Protein 3HWP (pdb70)

Nearest PDB structures (foldseek):
  3hwp-assembly1_B  TM=1.002E+00  e=1.364E-49  Pseudomonas protegens Pf-5
  5xey-assembly1_A  TM=9.014E-01  e=5.859E-22  Mycobacteroides abscessus ATCC 19977
  5xey-assembly1_D  TM=8.999E-01  e=9.644E-22  Mycobacteroides abscessus ATCC 19977
  5xey-assembly1_B  TM=8.800E-01  e=1.344E-21  Mycobacteroides abscessus ATCC 19977
  5xey-assembly1_C  TM=8.649E-01  e=2.737E-19  Mycobacteroides abscessus ATCC 19977

B-factor: mean 27.54, std 7.71, range [14.57, 75.63]

Sequence (552 aa):
RNTPFTYFSLPQKLFLRRNQAAVRNKPYAKYFRSERVPLSAVRKIQQGPALEDTLTPSIEDINRLLEPDFVSEESGYALLPGPAYVQSRKFFPGCTAQFKWWFIWHPAESERYTLWFPYAHVSNPCVHHQRLRDESLSFEERLYGNTFCASEYVGDRLHLHIDFQQPASLGLNTDLYRREAKIDGSVSALSLADHPEEVPVSLVHLFKEVPDGYLTSRYWVGAHPSARFPGAEKAASLLKENGFGEAELETLAYEFAVHDCEFNHLASFLPDLYREFGTRNTPFTYFSLPQKLFLRNQAAVRNKPYAKYFRSERVPLSAVRKIQQGPALEDTLTPSIEDINRLLEPDFVSEESGYALLPGPAYVQSRKFFPGCTAQFKWWFIWHPAESERYTLWFPYAHVSNPCVHHQRLRDESLSFEERLYGNTFCASEYVGDRLHLHIDFQQPASLGLNTDLYREAKIDGSVSALSLADHPEVPVSLVHLFKEVPDGYLTSRYWVGAHPSARFPGAEKAASLLKENGFGEAELETLAYEFAVHDCEFNHLASFLPDLYREFGT

Structure (mmCIF, N/CA/C/O backbone):
data_3HWP
#
_entry.id   3HWP
#
_cell.length_a   124.785
_cell.length_b   132.612
_cell.length_c   95.059
_cell.angle_alpha   90.00
_cell.angle_beta   90.00
_cell.angle_gamma   90.00
#
_symmetry.space_group_name_H-M   'C 2 2 21'
#
loop_
_entity.id
_entity.type
_entity.pdbx_description
1 polymer PhlG
2 non-polymer 'ZINC ION'
3 non-polymer 'CHLORIDE ION'
4 non-polymer 'NICKEL (II) ION'
5 water water
#
loop_
_atom_site.group_PDB
_atom_site.id
_atom_site.type_symbol
_atom_site.label_atom_id
_atom_site.label_alt_id
_atom_site.label_comp_id
_atom_site.label_asym_id
_atom_site.label_entity_id
_atom_site.label_seq_id
_atom_site.pdbx_PDB_ins_code
_atom_site.Cartn_x
_atom_site.Cartn_y
_atom_site.Cartn_z
_atom_site.occupancy
_atom_site.B_iso_or_equiv
_atom_site.auth_seq_id
_atom_site.auth_comp_id
_atom_site.auth_asym_id
_atom_site.auth_atom_id
_atom_site.pdbx_PDB_model_num
ATOM 1 N N . ARG A 1 12 ? -15.632 -30.702 -6.469 1.00 51.43 4 ARG A N 1
ATOM 2 C CA . ARG A 1 12 ? -15.826 -29.259 -6.578 1.00 52.03 4 ARG A CA 1
ATOM 3 C C . ARG A 1 12 ? -16.466 -28.676 -5.320 1.00 39.79 4 ARG A C 1
ATOM 4 O O . ARG A 1 12 ? -15.949 -27.720 -4.757 1.00 42.21 4 ARG A O 1
ATOM 12 N N . ASN A 1 13 ? -17.591 -29.235 -4.883 1.00 38.07 5 ASN A N 1
ATOM 13 C CA . ASN A 1 13 ? -18.200 -28.761 -3.641 1.00 34.68 5 ASN A CA 1
ATOM 14 C C . ASN A 1 13 ? -17.585 -29.429 -2.418 1.00 29.83 5 ASN A C 1
ATOM 15 O O . ASN A 1 13 ? -17.874 -30.582 -2.099 1.00 32.08 5 ASN A O 1
ATOM 28 N N . THR A 1 15 ? -16.730 -29.060 1.802 1.00 25.82 7 THR A N 1
ATOM 29 C CA . THR A 1 15 ? -17.414 -28.493 2.956 1.00 24.82 7 THR A CA 1
ATOM 30 C C . THR A 1 15 ? -16.565 -28.796 4.199 1.00 24.96 7 THR A C 1
ATOM 31 O O . THR A 1 15 ? -15.963 -29.859 4.290 1.00 22.17 7 THR A O 1
ATOM 35 N N . PRO A 1 16 ? -16.475 -27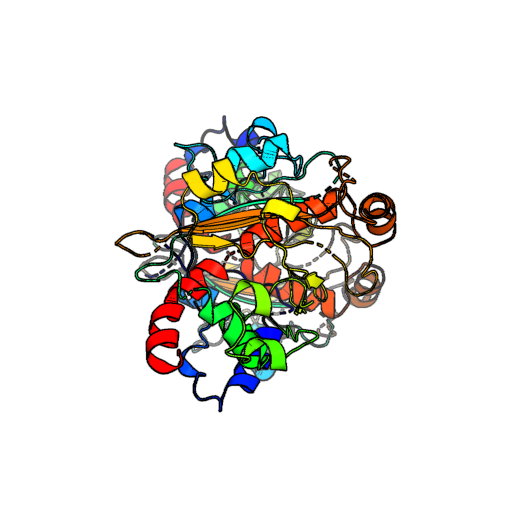.844 5.138 1.00 23.86 8 PRO A N 1
ATOM 36 C CA . PRO A 1 16 ? -15.614 -28.092 6.299 1.00 22.43 8 PRO A CA 1
ATOM 37 C C . PRO A 1 16 ? -16.246 -29.104 7.246 1.00 21.96 8 PRO A C 1
ATOM 38 O O . PRO A 1 16 ? -17.450 -29.010 7.520 1.00 21.68 8 PRO A O 1
ATOM 42 N N . PHE A 1 17 ? -15.462 -30.059 7.740 1.00 21.59 9 PHE A N 1
ATOM 43 C CA . PHE A 1 17 ? -15.987 -30.948 8.773 1.00 22.28 9 PHE A CA 1
ATOM 44 C C . PHE A 1 17 ? -16.259 -30.140 10.035 1.00 22.47 9 PHE A C 1
ATOM 45 O O . PHE A 1 17 ? -15.465 -29.281 10.410 1.00 19.95 9 PHE A O 1
ATOM 53 N N . THR A 1 18 ? -17.382 -30.428 10.685 1.00 20.93 10 THR A N 1
ATOM 54 C CA . THR A 1 18 ? -17.911 -29.555 11.730 1.00 20.95 10 THR A CA 1
ATOM 55 C C . THR A 1 18 ? -17.836 -30.153 13.128 1.00 22.63 10 THR A C 1
ATOM 56 O O . THR A 1 18 ? -18.052 -29.451 14.115 1.00 25.08 10 THR A O 1
ATOM 60 N N . TYR A 1 19 ? -17.545 -31.446 13.216 1.00 21.37 11 TYR A N 1
ATOM 61 C CA . TYR A 1 19 ? -17.519 -32.125 14.506 1.00 20.66 11 TYR A CA 1
ATOM 62 C C . TYR A 1 19 ? -16.159 -32.773 14.770 1.00 22.81 11 TYR A C 1
ATOM 63 O O . TYR A 1 19 ? -15.580 -33.402 13.880 1.00 20.02 11 TYR A O 1
ATOM 72 N N . PHE A 1 20 ? -15.649 -32.606 15.988 1.00 20.98 12 PHE A N 1
ATOM 73 C CA . PHE A 1 20 ? -14.433 -33.300 16.431 1.00 20.81 12 PHE A CA 1
ATOM 74 C C . PHE A 1 20 ? -14.620 -33.682 17.897 1.00 20.17 12 PHE A C 1
ATOM 75 O O . PHE A 1 20 ? -14.891 -32.817 18.726 1.00 22.09 12 PHE A O 1
ATOM 83 N N . SER A 1 21 ? -14.487 -34.963 18.232 1.00 20.44 13 SER A N 1
ATOM 84 C CA . SER A 1 21 ? -14.810 -35.397 19.594 1.00 20.93 13 SER A CA 1
ATOM 85 C C . SER A 1 21 ? -13.994 -34.607 20.621 1.00 22.36 13 SER A C 1
ATOM 86 O O . SER A 1 21 ? -12.935 -34.053 20.295 1.00 21.44 13 SER A O 1
ATOM 89 N N . LEU A 1 22 ? -14.486 -34.549 21.857 1.00 19.22 14 LEU A N 1
ATOM 90 C CA . LEU A 1 22 ? -13.796 -33.798 22.902 1.00 20.01 14 LEU A CA 1
ATOM 91 C C . LEU A 1 22 ? -12.306 -34.181 23.032 1.00 19.25 14 LEU A C 1
ATOM 92 O O . LEU A 1 22 ? -11.446 -33.304 23.064 1.00 19.34 14 LEU A O 1
ATOM 97 N N . PRO A 1 23 ? -11.996 -35.489 23.102 1.00 20.57 15 PRO A N 1
ATOM 98 C CA . PRO A 1 23 ? -10.586 -35.894 23.237 1.00 20.43 15 PRO A CA 1
ATOM 99 C C . PRO A 1 23 ? -9.748 -35.427 22.043 1.00 21.34 15 PRO A C 1
ATOM 100 O O . PRO A 1 23 ? -8.579 -35.094 22.197 1.00 21.19 15 PRO A O 1
ATOM 112 N N . GLN A 1 25 ? -10.370 -32.671 20.217 1.00 20.84 17 GLN A N 1
ATOM 113 C CA . GLN A 1 25 ? -10.157 -31.234 20.377 1.00 20.14 17 GLN A CA 1
ATOM 114 C C . GLN A 1 25 ? -8.985 -30.976 21.321 1.00 19.12 17 GLN A C 1
ATOM 115 O O . GLN A 1 25 ? -8.174 -30.077 21.093 1.00 17.72 17 GLN A O 1
ATOM 121 N N . LYS A 1 26 ? -8.900 -31.764 22.384 1.00 17.38 18 LYS A N 1
ATOM 122 C CA . LYS A 1 26 ? -7.779 -31.630 23.308 1.00 20.11 18 LYS A CA 1
ATOM 123 C C . LYS A 1 26 ? -6.468 -31.989 22.614 1.00 21.18 18 LYS A C 1
ATOM 124 O O . LYS A 1 26 ? -5.466 -31.296 22.774 1.00 18.95 18 LYS A O 1
ATOM 130 N N . LEU A 1 27 ? -6.478 -33.066 21.836 1.00 19.74 19 LEU A N 1
ATOM 131 C CA . LEU A 1 27 ? -5.282 -33.444 21.088 1.00 20.17 19 LEU A CA 1
ATOM 132 C C . LEU A 1 27 ? -4.846 -32.324 20.142 1.00 20.99 19 LEU A C 1
ATOM 133 O O . LEU A 1 27 ? -3.645 -32.088 19.955 1.00 22.81 19 LEU A O 1
ATOM 138 N N . PHE A 1 28 ? -5.816 -31.626 19.556 1.00 21.85 20 PHE A N 1
ATOM 139 C CA . PHE A 1 28 ? -5.511 -30.537 18.628 1.00 23.11 20 PHE A CA 1
ATOM 140 C C . PHE A 1 28 ? -4.664 -29.471 19.314 1.00 24.79 20 PHE A C 1
ATOM 141 O O . PHE A 1 28 ? -3.658 -29.001 18.756 1.00 22.99 20 PHE A O 1
ATOM 149 N N . LEU A 1 29 ? -5.097 -29.080 20.509 1.00 21.37 21 LEU A N 1
ATOM 150 C CA . LEU A 1 29 ? -4.406 -28.062 21.302 1.00 22.94 21 LEU A CA 1
ATOM 151 C C . LEU A 1 29 ? -2.995 -28.496 21.654 1.00 21.82 21 LEU A C 1
ATOM 152 O O . LEU A 1 29 ? -2.062 -27.688 21.617 1.00 22.59 21 LEU A O 1
ATOM 157 N N . ARG A 1 30 ? -2.832 -29.770 21.994 1.00 21.21 22 ARG A N 1
ATOM 158 C CA A ARG A 1 30 ? -1.508 -30.341 22.265 0.56 22.29 22 ARG A CA 1
ATOM 159 C CA B ARG A 1 30 ? -1.503 -30.288 22.280 0.44 22.28 22 ARG A CA 1
ATOM 160 C C . ARG A 1 30 ? -0.620 -30.269 21.022 1.00 24.17 22 ARG A C 1
ATOM 161 O O . ARG A 1 30 ? 0.533 -29.824 21.079 1.00 21.44 22 ARG A O 1
ATOM 176 N N . ASN A 1 31 ? -1.158 -30.728 19.891 1.00 20.28 23 ASN A N 1
ATOM 177 C CA . ASN A 1 31 ? -0.417 -30.733 18.631 1.00 20.40 23 ASN A CA 1
ATOM 178 C C . ASN A 1 31 ? -0.077 -29.335 18.141 1.00 23.14 23 ASN A C 1
ATOM 179 O O . ASN A 1 31 ? 0.995 -29.108 17.571 1.00 20.61 23 ASN A O 1
ATOM 184 N N . GLN A 1 32 ? -0.997 -28.404 18.370 1.00 20.03 24 GLN A N 1
ATOM 185 C CA . GLN A 1 32 ? -0.806 -27.009 17.999 1.00 22.90 24 GLN A CA 1
ATOM 186 C C . GLN A 1 32 ? 0.369 -26.396 18.755 1.00 22.93 24 GLN A C 1
ATOM 187 O O . GLN A 1 32 ? 1.161 -25.639 18.186 1.00 24.94 24 GLN A O 1
ATOM 193 N N . ALA A 1 33 ? 0.499 -26.732 20.035 1.00 21.29 25 ALA A N 1
ATOM 194 C CA . ALA A 1 33 ? 1.651 -26.248 20.803 1.00 25.80 25 ALA A CA 1
ATOM 195 C C . ALA A 1 33 ? 2.951 -26.875 20.297 1.00 26.35 25 ALA A C 1
ATOM 196 O O . ALA A 1 33 ? 3.971 -26.192 20.117 1.00 25.68 25 ALA A O 1
ATOM 198 N N . ALA A 1 34 ? 2.905 -28.181 20.065 1.00 25.50 26 ALA A N 1
ATOM 199 C CA . ALA A 1 34 ? 4.078 -28.930 19.641 1.00 22.09 26 ALA A CA 1
ATOM 200 C C . ALA A 1 34 ? 4.643 -28.480 18.281 1.00 26.97 26 ALA A C 1
ATOM 201 O O . ALA A 1 34 ? 5.851 -28.444 18.100 1.00 25.90 26 ALA A O 1
ATOM 203 N N . VAL A 1 35 ? 3.777 -28.131 17.334 1.00 25.64 27 VAL A N 1
ATOM 204 C CA . VAL A 1 35 ? 4.220 -27.823 15.969 1.00 25.09 27 VAL A CA 1
ATOM 205 C C . VAL A 1 35 ? 4.663 -26.374 15.795 1.00 26.26 27 VAL A C 1
ATOM 206 O O . VAL A 1 35 ? 5.267 -26.020 14.780 1.00 23.57 27 VAL A O 1
ATOM 210 N N . ARG A 1 36 ? 4.341 -25.541 16.777 1.00 25.27 28 ARG A N 1
ATOM 211 C CA . ARG A 1 36 ? 4.530 -24.097 16.679 1.00 29.23 28 ARG A CA 1
ATOM 212 C C . ARG A 1 36 ? 5.870 -23.651 16.076 1.00 29.39 28 ARG A C 1
ATOM 213 O O . ARG A 1 36 ? 5.909 -22.772 15.218 1.00 31.50 28 ARG A O 1
ATOM 221 N N . ASN A 1 37 ? 6.966 -24.246 16.524 1.00 27.72 29 ASN A N 1
ATOM 222 C CA . ASN A 1 37 ? 8.285 -23.805 16.077 1.00 30.88 29 ASN A CA 1
ATOM 223 C C . ASN A 1 37 ? 8.935 -24.687 15.018 1.00 30.12 29 ASN A C 1
ATOM 224 O O . ASN A 1 37 ? 10.152 -24.638 14.827 1.00 31.71 29 ASN A O 1
ATOM 229 N N . LYS A 1 38 ? 8.122 -25.482 14.331 1.00 26.74 30 LYS A N 1
ATOM 230 C CA . LYS A 1 38 ? 8.595 -26.302 13.215 1.00 28.53 30 LYS A CA 1
ATOM 231 C C . LYS A 1 38 ? 8.617 -25.474 11.941 1.00 24.70 30 LYS A C 1
ATOM 232 O O . LYS A 1 38 ? 7.859 -24.516 11.816 1.00 29.54 30 LYS A O 1
ATOM 238 N N . PRO A 1 39 ? 9.496 -25.835 10.994 1.00 27.01 31 PRO A N 1
ATOM 239 C CA . PRO A 1 39 ? 9.638 -25.146 9.706 1.00 25.03 31 PRO A CA 1
ATOM 240 C C . PRO A 1 39 ? 8.354 -25.193 8.893 1.00 26.42 31 PRO A C 1
ATOM 241 O O . PRO A 1 39 ? 8.104 -24.301 8.087 1.00 23.73 31 PRO A O 1
ATOM 245 N N . TYR A 1 40 ? 7.553 -26.232 9.118 1.00 26.89 32 TYR A N 1
ATOM 246 C CA . TYR A 1 40 ? 6.339 -26.474 8.347 1.00 22.98 32 TYR A CA 1
ATOM 247 C C . TYR A 1 40 ? 5.066 -26.159 9.147 1.00 29.81 32 TYR A C 1
ATOM 248 O O . TYR A 1 40 ? 3.985 -26.663 8.834 1.00 26.70 32 TYR A O 1
ATOM 257 N N . ALA A 1 41 ? 5.199 -25.333 10.183 1.00 26.33 33 ALA A N 1
ATOM 258 C CA . ALA A 1 41 ? 4.066 -24.977 11.022 1.00 26.49 33 ALA A CA 1
ATOM 259 C C . ALA A 1 41 ? 2.914 -24.373 10.223 1.00 28.72 33 ALA A C 1
ATOM 260 O O . ALA A 1 41 ? 1.742 -24.579 10.550 1.00 28.67 33 ALA A O 1
ATOM 262 N N . LYS A 1 42 ? 3.236 -23.636 9.168 1.00 25.65 34 LYS A N 1
ATOM 263 C CA . LYS A 1 42 ? 2.194 -22.994 8.378 1.00 28.24 34 LYS A CA 1
ATOM 264 C C . LYS A 1 42 ? 1.266 -24.009 7.711 1.00 30.94 34 LYS A C 1
ATOM 265 O O . LYS A 1 42 ? 0.182 -23.650 7.244 1.00 27.82 34 LYS A O 1
ATOM 271 N N . TYR A 1 43 ? 1.687 -25.272 7.670 1.00 25.00 35 TYR A N 1
ATOM 272 C CA . TYR A 1 43 ? 0.853 -26.325 7.087 1.00 27.28 35 TYR A CA 1
ATOM 273 C C . TYR A 1 43 ? -0.094 -26.974 8.097 1.00 27.43 35 TYR A C 1
ATOM 274 O O . TYR A 1 43 ? -0.940 -27.788 7.721 1.00 26.51 35 TYR A O 1
ATOM 283 N N . PHE A 1 44 ? 0.062 -26.624 9.373 1.00 27.78 36 PHE A N 1
ATOM 284 C CA . PHE A 1 44 ? -0.821 -27.122 10.429 1.00 23.38 36 PHE A CA 1
ATOM 285 C C . PHE A 1 44 ? -2.066 -26.254 10.424 1.00 26.25 36 PHE A C 1
ATOM 286 O O . PHE A 1 44 ? -2.003 -25.074 10.752 1.00 25.03 36 PHE A O 1
ATOM 294 N N . ARG A 1 45 ? -3.193 -26.843 10.028 1.00 27.44 37 ARG A N 1
ATOM 295 C CA . ARG A 1 45 ? -4.412 -26.089 9.764 1.00 26.55 37 ARG A CA 1
ATOM 296 C C . ARG A 1 45 ? -5.606 -26.694 10.502 1.00 29.15 37 ARG A C 1
ATOM 297 O O . ARG A 1 45 ? -5.722 -27.913 10.615 1.00 33.50 37 ARG A O 1
ATOM 305 N N . SER A 1 46 ? -6.487 -25.839 11.012 1.00 27.06 38 SER A N 1
ATOM 306 C CA . SER A 1 46 ? -7.640 -26.292 11.787 1.00 26.06 38 SER A CA 1
ATOM 307 C C . SER A 1 46 ? -8.865 -26.664 10.939 1.00 27.47 38 SER A C 1
ATOM 308 O O . SER A 1 46 ? -9.720 -27.443 11.381 1.00 26.05 38 SER A O 1
ATOM 311 N N . GLU A 1 47 ? -8.977 -26.106 9.737 1.00 28.29 39 GLU A N 1
ATOM 312 C CA . GLU A 1 47 ? -10.122 -26.449 8.886 1.00 29.15 39 GLU A CA 1
ATOM 313 C C . GLU A 1 47 ? -9.821 -27.651 7.999 1.00 27.69 39 GLU A C 1
ATOM 314 O O . GLU A 1 47 ? -8.869 -27.645 7.219 1.00 29.83 39 GLU A O 1
ATOM 328 N N . ARG A 1 49 ? -11.522 -29.789 5.074 1.00 24.88 41 ARG A N 1
ATOM 329 C CA . ARG A 1 49 ? -12.637 -29.854 4.121 1.00 25.60 41 ARG A CA 1
ATOM 330 C C . ARG A 1 49 ? -12.762 -31.220 3.462 1.00 25.05 41 ARG A C 1
ATOM 331 O O . ARG A 1 49 ? -11.757 -31.835 3.107 1.00 21.20 41 ARG A O 1
ATOM 339 N N . VAL A 1 50 ? -14.001 -31.674 3.287 1.00 23.92 42 VAL A N 1
ATOM 340 C CA . VAL A 1 50 ? -14.286 -32.966 2.672 1.00 21.08 42 VAL A CA 1
ATOM 341 C C . VAL A 1 50 ? -15.354 -32.781 1.584 1.00 21.23 42 VAL A C 1
ATOM 342 O O . VAL A 1 50 ? -16.056 -31.776 1.583 1.00 22.29 42 VAL A O 1
ATOM 346 N N . PRO A 1 51 ? -15.474 -33.743 0.649 1.00 20.75 43 PRO A N 1
ATOM 347 C CA . PRO A 1 51 ? -16.493 -33.584 -0.392 1.00 24.29 43 PRO A CA 1
ATOM 3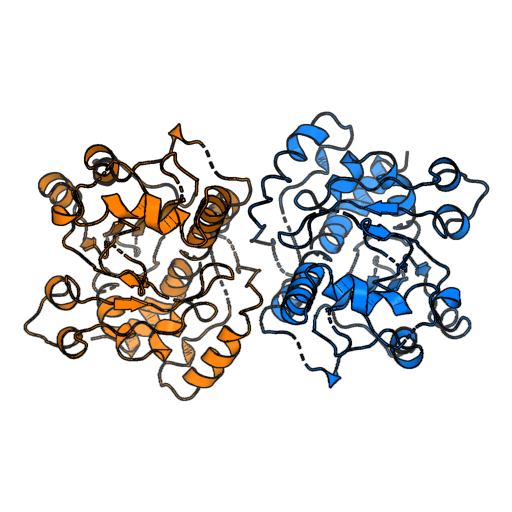48 C C . PRO A 1 51 ? -17.892 -33.700 0.210 1.00 21.49 43 PRO A C 1
ATOM 349 O O . PRO A 1 51 ? -18.171 -34.631 0.975 1.00 19.57 43 PRO A O 1
ATOM 353 N N . LEU A 1 52 ? -18.745 -32.738 -0.121 1.00 20.19 44 LEU A N 1
ATOM 354 C CA . LEU A 1 52 ? -20.120 -32.717 0.371 1.00 24.65 44 LEU A CA 1
ATOM 355 C C . LEU A 1 52 ? -20.823 -34.014 -0.001 1.00 23.44 44 LEU A C 1
ATOM 356 O O . LEU A 1 52 ? -21.488 -34.628 0.829 1.00 21.08 44 LEU A O 1
ATOM 361 N N . SER A 1 53 ? -20.650 -34.446 -1.248 1.00 23.12 45 SER A N 1
ATOM 362 C CA . SER A 1 53 ? -21.247 -35.701 -1.688 1.00 25.89 45 SER A CA 1
ATOM 363 C C . SER A 1 53 ? -20.816 -36.870 -0.799 1.00 25.39 45 SER A C 1
ATOM 364 O O . SER A 1 53 ? -21.644 -37.636 -0.310 1.00 26.34 45 SER A O 1
ATOM 367 N N . ALA A 1 54 ? -19.514 -36.993 -0.580 1.00 22.35 46 ALA A N 1
ATOM 368 C CA . ALA A 1 54 ? -18.968 -38.113 0.179 1.00 24.15 46 ALA A CA 1
ATOM 369 C C . ALA A 1 54 ? -19.467 -38.148 1.622 1.00 21.46 46 ALA A C 1
ATOM 370 O O . ALA A 1 54 ? -19.848 -39.199 2.135 1.00 18.18 46 ALA A O 1
ATOM 372 N N . VAL A 1 55 ? -19.443 -36.999 2.286 1.00 23.07 47 VAL A N 1
ATOM 373 C CA . VAL A 1 55 ? -19.845 -36.950 3.685 1.00 23.42 47 VAL A CA 1
ATOM 374 C C . VAL A 1 55 ? -21.342 -37.247 3.827 1.00 22.04 47 VAL A C 1
ATOM 375 O O . VAL A 1 55 ? -21.755 -37.963 4.731 1.00 21.17 47 VAL A O 1
ATOM 379 N N . ARG A 1 56 ? -22.150 -36.733 2.904 1.00 24.11 48 ARG A N 1
ATOM 380 C CA . ARG A 1 56 ? -23.583 -37.006 2.914 1.00 24.30 48 ARG A CA 1
ATOM 381 C C . ARG A 1 56 ? -23.903 -38.495 2.867 1.00 25.51 48 ARG A C 1
ATOM 382 O O . ARG A 1 56 ? -24.870 -38.949 3.484 1.00 25.71 48 ARG A O 1
ATOM 390 N N . LYS A 1 57 ? -23.098 -39.248 2.124 1.00 25.18 49 LYS A N 1
ATOM 391 C CA . LYS A 1 57 ? -23.342 -40.675 1.934 1.00 24.85 49 LYS A CA 1
ATOM 392 C C . LYS A 1 57 ? -23.123 -41.497 3.190 1.00 25.55 49 LYS A C 1
ATOM 393 O O . LYS A 1 57 ? -23.597 -42.627 3.279 1.00 27.52 49 LYS A O 1
ATOM 399 N N . ILE A 1 58 ? -22.399 -40.950 4.160 1.00 20.50 50 ILE A N 1
ATOM 400 C CA . ILE A 1 58 ? -22.193 -41.684 5.402 1.00 21.91 50 ILE A CA 1
ATOM 401 C C . ILE A 1 58 ? -22.941 -41.054 6.584 1.00 24.63 50 ILE A C 1
ATOM 402 O O . ILE A 1 58 ? -22.489 -41.136 7.715 1.00 23.66 50 ILE A O 1
ATOM 407 N N . GLN A 1 59 ? -24.082 -40.421 6.313 1.00 24.37 51 GLN A N 1
ATOM 408 C CA . GLN A 1 59 ? -24.900 -39.825 7.372 1.00 22.16 51 GLN A CA 1
ATOM 409 C C . GLN A 1 59 ? -26.235 -40.536 7.541 1.00 30.17 51 GLN A C 1
ATOM 410 O O . GLN A 1 59 ? -27.013 -40.199 8.437 1.00 32.08 51 GLN A O 1
ATOM 416 N N . GLN A 1 60 ? -26.521 -41.507 6.681 1.00 26.72 52 GLN A N 1
ATOM 417 C CA . GLN A 1 60 ? -27.807 -42.185 6.773 1.00 33.48 52 GLN A CA 1
ATOM 418 C C . GLN A 1 60 ? -27.684 -43.696 6.912 1.00 31.25 52 GLN A C 1
ATOM 419 O O . GLN A 1 60 ? -28.349 -44.451 6.206 1.00 27.74 52 GLN A O 1
ATOM 425 N N . GLY A 1 61 ? -26.838 -44.121 7.846 1.00 25.15 53 GLY A N 1
ATOM 426 C CA . GLY A 1 61 ? -26.713 -45.523 8.177 1.00 20.39 53 GLY A CA 1
ATOM 427 C C . GLY A 1 61 ? -25.680 -46.264 7.353 1.00 24.58 53 GLY A C 1
ATOM 428 O O . GLY A 1 61 ? -25.123 -45.723 6.396 1.00 25.43 53 GLY A O 1
ATOM 429 N N . PRO A 1 62 ? -25.415 -47.513 7.742 1.00 25.09 54 PRO A N 1
ATOM 430 C CA . PRO A 1 62 ? -24.478 -48.437 7.109 1.00 23.69 54 PRO A CA 1
ATOM 431 C C . PRO A 1 62 ? -24.959 -48.814 5.723 1.00 27.88 54 PRO A C 1
ATOM 432 O O . PRO A 1 62 ? -26.144 -48.688 5.433 1.00 24.55 54 PRO A O 1
ATOM 444 N N . ALA A 1 64 ? -25.914 -51.286 2.500 1.00 27.50 56 ALA A N 1
ATOM 445 C CA . ALA A 1 64 ? -26.564 -52.577 2.364 1.00 29.20 56 ALA A CA 1
ATOM 446 C C . ALA A 1 64 ? -25.486 -53.644 2.219 1.00 30.82 56 ALA A C 1
ATOM 447 O O . ALA A 1 64 ? -24.528 -53.473 1.457 1.00 29.66 56 ALA A O 1
ATOM 449 N N . LEU A 1 65 ? -25.637 -54.737 2.962 1.00 27.74 57 LEU A N 1
ATOM 450 C CA . LEU A 1 65 ? -24.663 -55.820 2.937 1.00 33.55 57 LEU A CA 1
ATOM 451 C C . LEU A 1 65 ? -24.287 -56.238 1.527 1.00 32.51 57 LEU A C 1
ATOM 452 O O . LEU A 1 65 ? -23.140 -56.593 1.265 1.00 30.37 57 LEU A O 1
ATOM 457 N N . GLU A 1 66 ? -25.257 -56.185 0.622 1.00 33.33 58 GLU A N 1
ATOM 458 C CA . GLU A 1 66 ? -25.050 -56.645 -0.744 1.00 35.38 58 GLU A CA 1
ATOM 459 C C . GLU A 1 66 ? -24.007 -55.825 -1.504 1.00 29.77 58 GLU A C 1
ATOM 460 O O . GLU A 1 66 ? -23.476 -56.279 -2.517 1.00 25.80 58 GLU A O 1
ATOM 466 N N . ASP A 1 67 ? -23.716 -54.619 -1.023 1.00 26.37 59 ASP A N 1
ATOM 467 C CA . ASP A 1 67 ? -22.779 -53.735 -1.720 1.00 29.05 59 ASP A CA 1
ATOM 468 C C . ASP A 1 67 ? -21.394 -53.713 -1.053 1.00 24.34 59 ASP A C 1
ATOM 469 O O . ASP A 1 67 ? -20.484 -53.018 -1.509 1.00 23.49 59 ASP A O 1
ATOM 474 N N . THR A 1 68 ? -21.239 -54.479 0.021 1.00 25.15 60 THR A N 1
ATOM 475 C CA . THR A 1 68 ? -19.981 -54.504 0.764 1.00 22.14 60 THR A CA 1
ATOM 476 C C . THR A 1 68 ? -19.020 -55.559 0.210 1.00 24.70 60 THR A C 1
ATOM 477 O O . THR A 1 68 ? -19.385 -56.355 -0.654 1.00 23.25 60 THR A O 1
ATOM 481 N N . LEU A 1 69 ? -17.793 -55.553 0.720 1.00 20.64 61 LEU A N 1
ATOM 482 C CA . LEU A 1 69 ? -16.794 -56.564 0.390 1.00 24.19 61 LEU A CA 1
ATOM 483 C C . LEU A 1 69 ? -16.239 -57.169 1.680 1.00 23.01 61 LEU A C 1
ATOM 484 O O . LEU A 1 69 ? -16.201 -56.511 2.713 1.00 20.79 61 LEU A O 1
ATOM 489 N N . THR A 1 70 ? -15.812 -58.425 1.611 1.00 24.13 62 THR A N 1
ATOM 490 C CA . THR A 1 70 ? -15.071 -59.054 2.700 1.00 22.00 62 THR A CA 1
ATOM 491 C C . THR A 1 70 ? -13.598 -59.049 2.316 1.00 21.06 62 THR A C 1
ATOM 492 O O . THR A 1 70 ? -13.258 -58.625 1.212 1.00 20.38 62 THR A O 1
ATOM 496 N N . PRO A 1 71 ? -12.712 -59.500 3.226 1.00 20.30 63 PRO A N 1
ATOM 497 C CA . PRO A 1 71 ? -11.286 -59.575 2.874 1.00 19.91 63 PRO A CA 1
ATOM 498 C C . PRO A 1 71 ? -10.948 -60.754 1.957 1.00 21.38 63 PRO A C 1
ATOM 499 O O . PRO A 1 71 ? -9.766 -60.983 1.672 1.00 21.74 63 PRO A O 1
ATOM 503 N N . SER A 1 72 ? -11.957 -61.478 1.475 1.00 20.45 64 SER A N 1
ATOM 504 C CA . SER A 1 72 ? -11.695 -62.666 0.663 1.00 22.69 64 SER A CA 1
ATOM 505 C C . SER A 1 72 ? -10.954 -62.351 -0.643 1.00 22.68 64 SER A C 1
ATOM 506 O O . SER A 1 72 ? -10.971 -61.217 -1.133 1.00 22.90 64 SER A O 1
ATOM 509 N N . ILE A 1 73 ? -10.304 -63.364 -1.207 1.00 20.74 65 ILE A N 1
ATOM 510 C CA . ILE A 1 73 ? -9.607 -63.209 -2.481 1.00 17.77 65 ILE A CA 1
ATOM 511 C C . ILE A 1 73 ? -10.551 -62.697 -3.570 1.00 19.98 65 ILE A C 1
ATOM 512 O O . ILE A 1 73 ? -10.220 -61.760 -4.298 1.00 21.40 65 ILE A O 1
ATOM 517 N N . GLU A 1 74 ? -11.725 -63.312 -3.681 1.00 19.87 66 GLU A N 1
ATOM 518 C CA . GLU A 1 74 ? -12.726 -62.885 -4.661 1.00 23.33 66 GLU A CA 1
ATOM 519 C C . GLU A 1 74 ? -13.097 -61.404 -4.524 1.00 24.36 66 GLU A C 1
ATOM 520 O O . GLU A 1 74 ? -13.182 -60.674 -5.520 1.00 24.06 66 GLU A O 1
ATOM 526 N N . ASP A 1 75 ? -13.328 -60.963 -3.292 1.00 22.79 67 ASP A N 1
ATOM 527 C CA . ASP A 1 75 ? -13.770 -59.587 -3.051 1.00 22.53 67 ASP A CA 1
ATOM 528 C C . ASP A 1 75 ? -12.675 -58.543 -3.302 1.00 21.41 67 ASP A C 1
ATOM 529 O O . ASP A 1 75 ? -12.913 -57.557 -3.998 1.00 21.50 67 ASP A O 1
ATOM 534 N N . ILE A 1 76 ? -11.474 -58.764 -2.775 1.00 19.74 68 ILE A N 1
ATOM 535 C CA . ILE A 1 76 ? -10.417 -57.767 -2.930 1.00 19.13 68 ILE A CA 1
ATOM 536 C C . ILE A 1 76 ? -9.981 -57.626 -4.385 1.00 21.46 68 ILE A C 1
ATOM 537 O O . ILE A 1 76 ? -9.586 -56.543 -4.833 1.00 21.06 68 ILE A O 1
ATOM 542 N N . ASN A 1 77 ? -10.075 -58.713 -5.138 1.00 21.85 69 ASN A N 1
ATOM 543 C CA . ASN A 1 77 ? -9.712 -58.641 -6.544 1.00 22.55 69 ASN A CA 1
ATOM 544 C C . ASN A 1 77 ? -10.745 -57.928 -7.409 1.00 21.68 69 ASN A C 1
ATOM 545 O O . ASN A 1 77 ? -10.442 -57.560 -8.530 1.00 21.58 69 ASN A O 1
ATOM 550 N N . ARG A 1 78 ? -11.944 -57.699 -6.876 1.00 23.00 70 ARG A N 1
ATOM 551 C CA . ARG A 1 78 ? -12.953 -56.924 -7.609 1.00 21.75 70 ARG A CA 1
ATOM 552 C C . ARG A 1 78 ? -12.403 -55.530 -7.886 1.00 24.82 70 ARG A C 1
ATOM 553 O O . ARG A 1 78 ? -12.736 -54.904 -8.895 1.00 22.83 70 ARG A O 1
ATOM 561 N N . LEU A 1 79 ? -11.532 -55.059 -6.996 1.00 19.59 71 LEU A N 1
ATOM 562 C CA . LEU A 1 79 ? -10.931 -53.742 -7.144 1.00 21.59 71 LEU A CA 1
ATOM 563 C C . LEU A 1 79 ? -10.056 -53.614 -8.387 1.00 22.55 71 LEU A C 1
ATOM 564 O O . LEU A 1 79 ? -9.758 -52.502 -8.827 1.00 25.41 71 LEU A O 1
ATOM 569 N N . LEU A 1 80 ? -9.634 -54.739 -8.954 1.00 21.93 72 LEU A N 1
ATOM 570 C CA . LEU A 1 80 ? -8.740 -54.693 -10.115 1.00 24.28 72 LEU A CA 1
ATOM 571 C C . LEU A 1 80 ? -9.459 -54.789 -11.464 1.00 29.38 72 LEU A C 1
ATOM 572 O O . LEU A 1 80 ? -8.821 -54.693 -12.520 1.00 28.39 72 LEU A O 1
ATOM 577 N N . GLU A 1 81 ? -10.777 -54.975 -11.436 1.00 25.30 73 GLU A N 1
ATOM 578 C CA . GLU A 1 81 ? -11.556 -55.046 -12.676 1.00 28.78 73 GLU A CA 1
ATOM 579 C C . GLU A 1 81 ? -11.440 -53.738 -13.476 1.00 27.79 73 GLU A C 1
ATOM 580 O O . GLU A 1 81 ? -11.548 -52.650 -12.915 1.00 27.70 73 GLU A O 1
ATOM 586 N N . PRO A 1 82 ? -11.228 -53.839 -14.797 1.00 28.21 74 PRO A N 1
ATOM 587 C CA . PRO A 1 82 ? -10.991 -52.630 -15.600 1.00 30.40 74 PRO A CA 1
ATOM 588 C C . PRO A 1 82 ? -12.196 -51.685 -15.602 1.00 27.35 74 PRO A C 1
ATOM 589 O O . PRO A 1 82 ? -12.029 -50.464 -15.673 1.00 28.37 74 PRO A O 1
ATOM 593 N N . ASP A 1 83 ? -13.396 -52.237 -15.496 1.00 25.03 75 ASP A N 1
ATOM 594 C CA . ASP A 1 83 ? -14.592 -51.410 -15.515 1.00 27.15 75 ASP A CA 1
ATOM 595 C C . ASP A 1 83 ? -14.987 -50.944 -14.112 1.00 27.21 75 ASP A C 1
ATOM 596 O O . ASP A 1 83 ? -16.056 -50.361 -13.923 1.00 26.09 75 ASP A O 1
ATOM 601 N N . PHE A 1 84 ? -14.124 -51.199 -13.133 1.00 25.44 76 PHE A N 1
ATOM 602 C CA . PHE A 1 84 ? -14.450 -50.875 -11.746 1.00 26.23 76 PHE A CA 1
ATOM 603 C C . PHE A 1 84 ? -13.965 -49.488 -11.351 1.00 23.42 76 PHE A C 1
ATOM 604 O O . PHE A 1 84 ? -12.800 -49.141 -11.556 1.00 21.66 76 PHE A O 1
ATOM 612 N N . VAL A 1 85 ? -14.867 -48.693 -10.795 1.00 20.19 77 VAL A N 1
ATOM 613 C CA . VAL A 1 85 ? -14.485 -47.420 -10.203 1.00 21.07 77 VAL A CA 1
ATOM 614 C C . VAL A 1 85 ? -15.203 -47.299 -8.872 1.00 22.94 77 VAL A C 1
ATOM 615 O O . VAL A 1 85 ? -16.434 -47.385 -8.812 1.00 21.05 77 VAL A O 1
ATOM 619 N N . SER A 1 86 ? -14.436 -47.111 -7.805 1.00 20.81 78 SER A N 1
ATOM 620 C CA . SER A 1 86 ? -14.973 -47.195 -6.452 1.00 19.69 78 SER A CA 1
ATOM 621 C C . SER A 1 86 ? -15.913 -46.046 -6.133 1.00 19.47 78 SER A C 1
ATOM 622 O O . SER A 1 86 ? -15.715 -44.933 -6.607 1.00 17.30 78 SER A O 1
ATOM 625 N N . GLU A 1 87 ? -16.935 -46.323 -5.322 1.00 19.65 79 GLU A N 1
ATOM 626 C CA . GLU A 1 87 ? -17.733 -45.270 -4.713 1.00 23.65 79 GLU A CA 1
ATOM 627 C C . GLU A 1 87 ? -16.872 -44.445 -3.763 1.00 22.06 79 GLU A C 1
ATOM 628 O O . GLU A 1 87 ? -15.824 -44.912 -3.289 1.00 20.46 79 GLU A O 1
ATOM 634 N N . GLU A 1 88 ? -17.339 -43.234 -3.462 1.00 19.79 80 GLU A N 1
ATOM 635 C CA . GLU A 1 88 ? -16.575 -42.268 -2.672 1.00 23.16 80 GLU A CA 1
ATOM 636 C C . GLU A 1 88 ? -16.463 -42.612 -1.194 1.00 20.58 80 GLU A C 1
ATOM 637 O O . GLU A 1 88 ? -15.489 -42.246 -0.544 1.00 16.18 80 GLU A O 1
ATOM 643 N N . SER A 1 89 ? -17.483 -43.275 -0.660 1.00 17.52 81 SER A N 1
ATOM 644 C CA . SER A 1 89 ? -17.583 -43.473 0.784 1.00 20.10 81 SER A CA 1
ATOM 645 C C . SER A 1 89 ? -18.600 -44.546 1.140 1.00 18.75 81 SER A C 1
ATOM 646 O O . SER A 1 89 ? -19.355 -45.003 0.283 1.00 21.44 81 SER A O 1
ATOM 649 N N . GLY A 1 90 ? -18.609 -44.955 2.405 1.00 20.09 82 GLY A N 1
ATOM 650 C CA . GLY A 1 90 ? -19.562 -45.948 2.883 1.00 21.38 82 GLY A CA 1
ATOM 651 C C . GLY A 1 90 ? -18.934 -46.852 3.927 1.00 22.62 82 GLY A C 1
ATOM 652 O O . GLY A 1 90 ? -17.727 -47.110 3.889 1.00 21.47 82 GLY A O 1
ATOM 653 N N . TYR A 1 91 ? -19.746 -47.349 4.857 1.00 20.20 83 TYR A N 1
ATOM 654 C CA . TYR A 1 91 ? -19.235 -48.196 5.925 1.00 22.13 83 TYR A CA 1
ATOM 655 C C . TYR A 1 91 ? -20.288 -49.240 6.280 1.00 22.09 83 TYR A C 1
ATOM 656 O O . TYR A 1 91 ? -21.454 -49.103 5.908 1.00 22.87 83 TYR A O 1
ATOM 665 N N . ALA A 1 92 ? -19.886 -50.268 7.022 1.00 22.16 84 ALA A N 1
ATOM 666 C CA . ALA A 1 92 ? -20.819 -51.316 7.407 1.00 21.89 84 ALA A CA 1
ATOM 667 C C . ALA A 1 92 ? -20.227 -52.235 8.454 1.00 23.88 84 ALA A C 1
ATOM 668 O O . ALA A 1 92 ? -19.019 -52.286 8.637 1.00 21.24 84 ALA A O 1
ATOM 670 N N . LEU A 1 93 ? -21.092 -52.976 9.134 1.00 21.56 85 LEU A N 1
ATOM 671 C CA . LEU A 1 93 ? -20.654 -54.072 9.975 1.00 21.73 85 LEU A CA 1
ATOM 672 C C . LEU A 1 93 ? -20.914 -55.369 9.226 1.00 23.59 85 LEU A C 1
ATOM 673 O O . LEU A 1 93 ? -22.030 -55.607 8.763 1.00 22.34 85 LEU A O 1
ATOM 678 N N . LEU A 1 94 ? -19.886 -56.206 9.113 1.00 22.34 86 LEU A N 1
ATOM 679 C CA . LEU A 1 94 ? -20.005 -57.495 8.440 1.00 23.63 86 LEU A CA 1
ATOM 680 C C . LEU A 1 94 ? -20.035 -58.608 9.470 1.00 23.70 86 LEU A C 1
ATOM 681 O O . LEU A 1 94 ? -19.429 -58.487 10.531 1.00 22.30 86 LEU A O 1
ATOM 686 N N . PRO A 1 95 ? -20.708 -59.715 9.143 1.00 22.69 87 PRO A N 1
ATOM 687 C CA . PRO A 1 95 ? -20.584 -60.890 10.007 1.00 25.29 87 PRO A CA 1
ATOM 688 C C . PRO A 1 95 ? -19.102 -61.223 10.094 1.00 26.35 87 PRO A C 1
ATOM 689 O O . PRO A 1 95 ? -18.404 -61.129 9.087 1.00 26.53 87 PRO A O 1
ATOM 693 N N . GLY A 1 96 ? -18.625 -61.575 11.279 1.00 24.96 88 GLY A N 1
ATOM 694 C CA . GLY A 1 96 ? -17.210 -61.784 11.493 1.00 26.93 88 GLY A CA 1
ATOM 695 C C . GLY A 1 96 ? -16.866 -61.865 12.964 1.00 26.14 88 GLY A C 1
ATOM 696 O O . GLY A 1 96 ? -16.313 -62.866 13.411 1.00 27.17 88 GLY A O 1
ATOM 697 N N . PRO A 1 97 ? -17.156 -60.795 13.722 1.00 28.06 89 PRO A N 1
ATOM 698 C CA . PRO A 1 97 ? -17.688 -59.516 13.237 1.00 25.45 89 PRO A CA 1
ATOM 699 C C . PRO A 1 97 ? -16.557 -58.616 12.741 1.00 24.36 89 PRO A C 1
ATOM 700 O O . PRO A 1 97 ? -15.419 -58.744 13.199 1.00 24.97 89 PRO A O 1
ATOM 712 N N . ALA A 1 99 ? -15.621 -54.488 11.078 1.00 21.00 91 ALA A N 1
ATOM 713 C CA . ALA A 1 99 ? -15.911 -53.158 10.556 1.00 23.10 91 ALA A CA 1
ATOM 714 C C . ALA A 1 99 ? -15.409 -53.069 9.121 1.00 21.93 91 ALA A C 1
ATOM 715 O O . ALA A 1 99 ? -14.365 -53.630 8.797 1.00 22.04 91 ALA A O 1
ATOM 717 N N . TYR A 1 100 ? -16.165 -52.375 8.274 1.00 20.45 92 TYR A N 1
ATOM 718 C CA . TYR A 1 100 ? -15.838 -52.238 6.860 1.00 21.39 92 TYR A CA 1
ATOM 719 C C . TYR A 1 100 ? -15.971 -50.790 6.409 1.00 21.59 92 TYR A C 1
ATOM 720 O O . TYR A 1 100 ? -16.950 -50.120 6.734 1.00 20.05 92 TYR A O 1
ATOM 729 N N . VAL A 1 101 ? -14.985 -50.320 5.649 1.00 19.40 93 VAL A N 1
ATOM 730 C CA . VAL A 1 101 ? -15.012 -48.981 5.071 1.00 19.26 93 VAL A CA 1
ATOM 731 C C . VAL A 1 101 ? -14.539 -49.028 3.629 1.00 21.87 93 VAL A C 1
ATOM 732 O O . VAL A 1 101 ? -13.534 -49.680 3.329 1.00 19.61 93 VAL A O 1
ATOM 736 N N . GLN A 1 102 ? -15.273 -48.348 2.745 1.00 18.81 94 GLN A N 1
ATOM 737 C CA . GLN A 1 102 ? -14.870 -48.150 1.352 1.00 21.31 94 GLN A CA 1
ATOM 738 C C . GLN A 1 102 ? -14.734 -46.659 1.062 1.00 19.64 94 GLN A C 1
ATOM 739 O O . GLN A 1 102 ? -15.502 -45.854 1.581 1.00 19.16 94 GLN A O 1
ATOM 745 N N . SER A 1 103 ? -13.767 -46.281 0.230 1.00 18.40 95 SER A N 1
ATOM 746 C CA . SER A 1 103 ? -13.646 -44.875 -0.141 1.00 19.45 95 SER A CA 1
ATOM 747 C C . SER A 1 103 ? -12.764 -44.673 -1.366 1.00 18.17 95 SER A C 1
ATOM 748 O O . SER A 1 103 ? -12.006 -45.566 -1.753 1.00 20.64 95 SER A O 1
ATOM 751 N N . ARG A 1 104 ? -12.884 -43.496 -1.974 1.00 17.14 96 ARG A N 1
ATOM 752 C CA . ARG A 1 104 ? -12.034 -43.097 -3.088 1.00 19.72 96 ARG A CA 1
ATOM 753 C C . ARG A 1 104 ? -11.832 -41.590 -3.010 1.00 20.35 96 ARG A C 1
ATOM 754 O O . ARG A 1 104 ? -12.793 -40.830 -3.083 1.00 19.93 96 ARG A O 1
ATOM 762 N N . LYS A 1 105 ? -10.584 -41.169 -2.825 1.00 18.90 97 LYS A N 1
ATOM 763 C CA . LYS A 1 105 ? -10.259 -39.757 -2.648 1.00 19.95 97 LYS A CA 1
ATOM 764 C C . LYS A 1 105 ? -9.507 -39.237 -3.861 1.00 20.23 97 LYS A C 1
ATOM 765 O O . LYS A 1 105 ? -8.678 -39.947 -4.436 1.00 20.03 97 LYS A O 1
ATOM 771 N N . PHE A 1 106 ? -9.784 -37.992 -4.239 1.00 19.11 98 PHE A N 1
ATOM 772 C CA . PHE A 1 106 ? -9.045 -37.340 -5.318 1.00 19.52 98 PHE A CA 1
ATOM 773 C C . PHE A 1 106 ? -7.983 -36.402 -4.746 1.00 21.28 98 PHE A C 1
ATOM 774 O O . PHE A 1 106 ? -8.225 -35.716 -3.744 1.00 19.93 98 PHE A O 1
ATOM 782 N N . PHE A 1 107 ? -6.807 -36.399 -5.375 1.00 19.35 99 PHE A N 1
ATOM 783 C CA . PHE A 1 107 ? -5.694 -35.541 -4.982 1.00 20.66 99 PHE A CA 1
ATOM 784 C C . PHE A 1 107 ? -5.333 -34.628 -6.148 1.00 20.24 99 PHE A C 1
ATOM 785 O O . PHE A 1 107 ? -4.535 -34.999 -7.013 1.00 20.51 99 PHE A O 1
ATOM 793 N N . PRO A 1 108 ? -5.898 -33.418 -6.171 1.00 20.34 100 PRO A N 1
ATOM 794 C CA . PRO A 1 108 ? -5.665 -32.564 -7.339 1.00 21.45 100 PRO A CA 1
ATOM 795 C C . PRO A 1 108 ? -4.201 -32.137 -7.423 1.00 21.91 100 PRO A C 1
ATOM 796 O O . PRO A 1 108 ? -3.618 -31.714 -6.428 1.00 21.45 100 PRO A O 1
ATOM 800 N N . GLY A 1 109 ? -3.616 -32.266 -8.608 1.00 23.53 101 GLY A N 1
ATOM 801 C CA . GLY A 1 109 ? -2.246 -31.852 -8.831 1.00 23.66 101 GLY A CA 1
ATOM 802 C C . GLY A 1 109 ? -1.185 -32.722 -8.173 1.00 24.34 101 GLY A C 1
ATOM 803 O O . GLY A 1 109 ? -0.013 -32.345 -8.133 1.00 25.00 101 GLY A O 1
ATOM 804 N N . CYS A 1 110 ? -1.584 -33.885 -7.668 1.00 21.00 102 CYS A N 1
ATOM 805 C CA . CYS A 1 110 ? -0.665 -34.764 -6.945 1.00 21.18 102 CYS A CA 1
ATOM 806 C C . CYS A 1 110 ? -0.195 -35.917 -7.830 1.00 22.08 102 CYS A C 1
ATOM 807 O O . CYS A 1 110 ? -0.971 -36.468 -8.604 1.00 22.42 102 CYS A O 1
ATOM 810 N N . THR A 1 111 ? 1.079 -36.279 -7.724 1.00 21.46 103 THR A N 1
ATOM 811 C CA . THR A 1 111 ? 1.614 -37.400 -8.495 1.00 19.95 103 THR A CA 1
ATOM 812 C C . THR A 1 111 ? 1.900 -38.588 -7.580 1.00 22.95 103 THR A C 1
ATOM 813 O O . THR A 1 111 ? 1.920 -38.453 -6.358 1.00 20.27 103 THR A O 1
ATOM 817 N N . ALA A 1 112 ? 2.117 -39.754 -8.174 1.00 20.06 104 ALA A N 1
ATOM 818 C CA . ALA A 1 112 ? 2.472 -40.938 -7.400 1.00 22.34 104 ALA A CA 1
ATOM 819 C C . ALA A 1 112 ? 3.752 -40.709 -6.601 1.00 23.11 104 ALA A C 1
ATOM 820 O O . ALA A 1 112 ? 3.876 -41.140 -5.461 1.00 21.61 104 ALA A O 1
ATOM 822 N N . GLN A 1 113 ? 4.706 -40.022 -7.215 1.00 24.29 105 GLN A N 1
ATOM 823 C CA . GLN A 1 113 ? 5.988 -39.754 -6.579 1.00 25.60 105 GLN A CA 1
ATOM 824 C C . GLN A 1 113 ? 5.855 -38.880 -5.333 1.00 22.76 105 GLN A C 1
ATOM 825 O O . GLN A 1 113 ? 6.561 -39.094 -4.351 1.00 21.49 105 GLN A O 1
ATOM 839 N N . PHE A 1 115 ? 3.144 -38.727 -3.503 1.00 20.97 107 PHE A N 1
ATOM 840 C CA . PHE A 1 115 ? 2.419 -39.520 -2.507 1.00 21.35 107 PHE A CA 1
ATOM 841 C C . PHE A 1 115 ? 3.381 -40.475 -1.812 1.00 21.58 107 PHE A C 1
ATOM 842 O O . PHE A 1 115 ? 3.321 -40.653 -0.597 1.00 21.37 107 PHE A O 1
ATOM 850 N N . LYS A 1 116 ? 4.284 -41.076 -2.589 1.00 21.26 108 LYS A N 1
ATOM 851 C CA . LYS A 1 116 ? 5.310 -41.946 -2.029 1.00 21.75 108 LYS A CA 1
ATOM 852 C C . LYS A 1 116 ? 6.238 -41.153 -1.121 1.00 22.42 108 LYS A C 1
ATOM 853 O O . LYS A 1 116 ? 6.567 -41.608 -0.029 1.00 22.74 108 LYS A O 1
ATOM 859 N N . TRP A 1 117 ? 6.645 -39.966 -1.568 1.00 19.71 109 TRP A N 1
ATOM 860 C CA . TRP A 1 117 ? 7.483 -39.094 -0.750 1.00 20.99 109 TRP A CA 1
ATOM 861 C C . TRP A 1 117 ? 6.864 -38.872 0.634 1.00 21.35 109 TRP A C 1
ATOM 862 O O . TRP A 1 117 ? 7.559 -38.940 1.663 1.00 21.23 109 TRP A O 1
ATOM 873 N N . TRP A 1 118 ? 5.558 -38.617 0.661 1.00 19.46 110 TRP A N 1
ATOM 874 C CA . TRP A 1 118 ? 4.850 -38.398 1.922 1.00 18.69 110 TRP A CA 1
ATOM 875 C C . TRP A 1 118 ? 5.083 -39.523 2.927 1.00 17.69 110 TRP A C 1
ATOM 876 O O . TRP A 1 118 ? 5.314 -39.274 4.112 1.00 18.90 110 TRP A O 1
ATOM 887 N N . PHE A 1 119 ? 5.014 -40.763 2.465 1.00 17.93 111 PHE A N 1
ATOM 888 C CA . PHE A 1 119 ? 5.170 -41.906 3.362 1.00 21.08 111 PHE A CA 1
ATOM 889 C C . PHE A 1 119 ? 6.617 -42.127 3.812 1.00 23.25 111 PHE A C 1
ATOM 890 O O . PHE A 1 119 ? 6.860 -42.773 4.831 1.00 21.25 111 PHE A O 1
ATOM 898 N N . ILE A 1 120 ? 7.574 -41.582 3.059 1.00 21.14 112 ILE A N 1
ATOM 899 C CA . ILE A 1 120 ? 8.970 -41.605 3.477 1.00 21.43 112 ILE A CA 1
ATOM 900 C C . ILE A 1 120 ? 9.247 -40.481 4.465 1.00 22.75 112 ILE A C 1
ATOM 901 O O . ILE A 1 120 ? 9.982 -40.662 5.422 1.00 18.81 112 ILE A O 1
ATOM 906 N N . TRP A 1 121 ? 8.619 -39.333 4.238 1.00 19.76 113 TRP A N 1
ATOM 907 C CA . TRP A 1 121 ? 8.982 -38.084 4.917 1.00 20.91 113 TRP A CA 1
ATOM 908 C C . TRP A 1 121 ? 8.341 -37.894 6.293 1.00 21.87 113 TRP A C 1
ATOM 909 O O . TRP A 1 121 ? 9.019 -37.493 7.245 1.00 20.53 113 TRP A O 1
ATOM 920 N N . HIS A 1 122 ? 7.046 -38.183 6.408 1.00 20.69 114 HIS A N 1
ATOM 921 C CA . HIS A 1 122 ? 6.310 -37.842 7.633 1.00 21.05 114 HIS A CA 1
ATOM 922 C C . HIS A 1 122 ? 6.730 -38.626 8.895 1.00 21.44 114 HIS A C 1
ATOM 923 O O . HIS A 1 122 ? 6.708 -38.074 9.994 1.00 21.75 114 HIS A O 1
ATOM 930 N N . PRO A 1 123 ? 7.123 -39.901 8.743 1.00 20.85 115 PRO A N 1
ATOM 931 C CA . PRO A 1 123 ? 7.507 -40.663 9.937 1.00 24.39 115 PRO A CA 1
ATOM 932 C C . PRO A 1 123 ? 8.748 -40.126 10.642 1.00 25.47 115 PRO A C 1
ATOM 933 O O . PRO A 1 123 ? 8.966 -40.502 11.783 1.00 25.16 115 PRO A O 1
ATOM 937 N N . ALA A 1 124 ? 9.544 -39.288 9.979 1.00 21.53 116 ALA A N 1
ATOM 938 C CA . ALA A 1 124 ? 10.754 -38.744 10.590 1.00 23.08 116 ALA A CA 1
ATOM 939 C C . ALA A 1 124 ? 10.495 -37.921 11.855 1.00 24.82 116 ALA A C 1
ATOM 940 O O . ALA A 1 124 ? 11.324 -37.902 12.761 1.00 24.10 116 ALA A O 1
ATOM 942 N N . GLU A 1 125 ? 9.362 -37.226 11.911 1.00 23.41 117 GLU A N 1
ATOM 943 C CA . GLU A 1 125 ? 9.009 -36.423 13.083 1.00 24.29 117 GLU A CA 1
ATOM 944 C C . GLU A 1 125 ? 7.515 -36.538 13.343 1.00 26.74 117 GLU A C 1
ATOM 945 O O . GLU A 1 125 ? 6.711 -36.417 12.413 1.00 20.58 117 GLU A O 1
ATOM 951 N N . SER A 1 126 ? 7.142 -36.759 14.601 1.00 22.13 118 SER A N 1
ATOM 952 C CA . SER A 1 126 ? 5.721 -36.833 14.962 1.00 23.57 118 SER A CA 1
ATOM 953 C C . SER A 1 126 ? 4.939 -35.604 14.510 1.00 22.37 118 SER A C 1
ATOM 954 O O . SER A 1 126 ? 3.791 -35.710 14.081 1.00 21.70 118 SER A O 1
ATOM 957 N N . GLU A 1 127 ? 5.553 -34.432 14.631 1.00 20.25 119 GLU A N 1
ATOM 958 C CA . GLU A 1 127 ? 4.884 -33.198 14.259 1.00 21.15 119 GLU A CA 1
ATOM 959 C C . GLU A 1 127 ? 4.439 -33.213 12.782 1.00 23.57 119 GLU A C 1
ATOM 960 O O . GLU A 1 127 ? 3.436 -32.588 12.426 1.00 21.83 119 GLU A O 1
ATOM 966 N N . ARG A 1 128 ? 5.174 -33.934 11.933 1.00 20.92 120 ARG A N 1
ATOM 967 C CA . ARG A 1 128 ? 4.777 -34.083 10.530 1.00 20.38 120 ARG A CA 1
ATOM 968 C C . ARG A 1 128 ? 3.500 -34.921 10.402 1.00 20.04 120 ARG A C 1
ATOM 969 O O . ARG A 1 128 ? 2.599 -34.593 9.629 1.00 18.48 120 ARG A O 1
ATOM 977 N N . TYR A 1 129 ? 3.453 -36.017 11.151 1.00 19.11 121 TYR A N 1
ATOM 978 C CA . TYR A 1 129 ? 2.275 -36.876 11.216 1.00 23.61 121 TYR A CA 1
ATOM 979 C C . TYR A 1 129 ? 1.042 -36.055 11.621 1.00 20.90 121 TYR A C 1
ATOM 980 O O . TYR A 1 129 ? -0.068 -36.292 11.127 1.00 20.20 121 TYR A O 1
ATOM 989 N N . THR A 1 130 ? 1.237 -35.060 12.485 1.00 18.63 122 THR A N 1
ATOM 990 C CA . THR A 1 130 ? 0.100 -34.240 12.920 1.00 20.56 122 THR A CA 1
ATOM 991 C C . THR A 1 130 ? -0.452 -33.277 11.860 1.00 20.43 122 THR A C 1
ATOM 992 O O . THR A 1 130 ? -1.613 -32.883 11.946 1.00 18.64 122 THR A O 1
ATOM 996 N N . LEU A 1 131 ? 0.348 -32.908 10.854 1.00 18.32 123 LEU A N 1
ATOM 997 C CA . LEU A 1 131 ? -0.182 -32.085 9.755 1.00 19.05 123 LEU A CA 1
ATOM 998 C C . LEU A 1 131 ? -1.315 -32.802 9.020 1.00 18.48 123 LEU A C 1
ATOM 999 O O . LEU A 1 131 ? -2.270 -32.185 8.559 1.00 20.82 123 LEU A O 1
ATOM 1004 N N . TRP A 1 132 ? -1.160 -34.112 8.882 1.00 19.85 124 TRP A N 1
ATOM 1005 C CA . TRP A 1 132 ? -2.087 -34.980 8.162 1.00 17.93 124 TRP A CA 1
ATOM 1006 C C . TRP A 1 132 ? -3.482 -34.955 8.807 1.00 21.30 124 TRP A C 1
ATOM 1007 O O . TRP A 1 132 ? -4.516 -34.933 8.120 1.00 18.99 124 TRP A O 1
ATOM 1018 N N . PHE A 1 133 ? -3.515 -34.961 10.134 1.00 20.22 125 PHE A N 1
ATOM 1019 C CA . PHE A 1 133 ? -4.786 -34.970 10.858 1.00 20.63 125 PHE A CA 1
ATOM 1020 C C . PHE A 1 133 ? -4.553 -34.352 12.231 1.00 19.10 125 PHE A C 1
ATOM 1021 O O . PHE A 1 133 ? -4.359 -35.060 13.215 1.00 20.45 125 PHE A O 1
ATOM 1029 N N . PRO A 1 134 ? -4.536 -33.014 12.289 1.00 21.46 126 PRO A N 1
ATOM 1030 C CA . PRO A 1 134 ? -4.233 -32.265 13.516 1.00 23.12 126 PRO A CA 1
ATOM 1031 C C . PRO A 1 134 ? -5.016 -32.749 14.739 1.00 23.52 126 PRO A C 1
ATOM 1032 O O . PRO A 1 134 ? -4.465 -32.726 15.840 1.00 20.88 126 PRO A O 1
ATOM 1036 N N . TYR A 1 135 ? -6.261 -33.184 14.549 1.00 19.55 127 TYR A N 1
ATOM 1037 C CA . TYR A 1 135 ? -7.130 -33.535 15.676 1.00 20.53 127 TYR A CA 1
ATOM 1038 C C . TYR A 1 135 ? -7.006 -34.985 16.136 1.00 21.67 127 TYR A C 1
ATOM 1039 O O . TYR A 1 135 ? -7.532 -35.334 17.187 1.00 20.02 127 TYR A O 1
ATOM 1048 N N . ALA A 1 136 ? -6.349 -35.839 15.354 1.00 17.45 128 ALA A N 1
ATOM 1049 C CA . ALA A 1 136 ? -6.392 -37.275 15.643 1.00 18.65 128 ALA A CA 1
ATOM 1050 C C . ALA A 1 136 ? -5.032 -37.951 15.779 1.00 22.29 128 ALA A C 1
ATOM 1051 O O . ALA A 1 136 ? -4.918 -38.986 16.432 1.00 22.40 128 ALA A O 1
ATOM 1053 N N . HIS A 1 137 ? -4.000 -37.379 15.164 1.00 20.12 129 HIS A N 1
ATOM 1054 C CA . HIS A 1 137 ? -2.712 -38.060 15.116 1.00 21.74 129 HIS A CA 1
ATOM 1055 C C . HIS A 1 137 ? -1.777 -37.712 16.261 1.00 20.90 129 HIS A C 1
ATOM 1056 O O . HIS A 1 137 ? -1.622 -36.546 16.624 1.00 21.00 129 HIS A O 1
ATOM 1063 N N . VAL A 1 138 ? -1.144 -38.737 16.819 1.00 20.13 130 VAL A N 1
ATOM 1064 C CA . VAL A 1 138 ? -0.138 -38.511 17.847 1.00 23.90 130 VAL A CA 1
ATOM 1065 C C . VAL A 1 138 ? 1.257 -38.770 17.293 1.00 21.36 130 VAL A C 1
ATOM 1066 O O . VAL A 1 138 ? 2.060 -37.843 17.165 1.00 22.89 130 VAL A O 1
ATOM 1070 N N . SER A 1 139 ? 1.541 -40.023 16.958 1.00 21.81 131 SER A N 1
ATOM 1071 C CA . SER A 1 139 ? 2.881 -40.396 16.504 1.00 25.44 131 SER A CA 1
ATOM 1072 C C . SER A 1 139 ? 2.827 -41.629 15.614 1.00 28.30 131 SER A C 1
ATOM 1073 O O . SER A 1 139 ? 1.864 -42.407 15.676 1.00 24.14 131 SER A O 1
ATOM 1076 N N . ASN A 1 140 ? 3.870 -41.810 14.802 1.00 24.25 132 ASN A N 1
ATOM 1077 C CA . ASN A 1 140 ? 3.893 -42.876 13.813 1.00 26.84 132 ASN A CA 1
ATOM 1078 C C . ASN A 1 140 ? 5.293 -43.368 13.424 1.00 30.48 132 ASN A C 1
ATOM 1079 O O . ASN A 1 140 ? 5.594 -43.492 12.236 1.00 28.19 132 ASN A O 1
ATOM 1084 N N . PRO A 1 141 ? 6.148 -43.658 14.419 1.00 32.02 133 PRO A N 1
ATOM 1085 C CA . PRO A 1 141 ? 7.521 -44.085 14.132 1.00 34.14 133 PRO A CA 1
ATOM 1086 C C . PRO A 1 141 ? 7.586 -45.524 13.624 1.00 37.21 133 PRO A C 1
ATOM 1087 O O . PRO A 1 141 ? 6.875 -46.392 14.140 1.00 35.60 133 PRO A O 1
ATOM 1091 N N . CYS A 1 142 ? 8.439 -45.781 12.638 1.00 30.74 134 CYS A N 1
ATOM 1092 C CA . CYS A 1 142 ? 8.636 -47.151 12.172 1.00 26.95 134 CYS A CA 1
ATOM 1093 C C . CYS A 1 142 ? 9.816 -47.838 12.849 1.00 36.73 134 CYS A C 1
ATOM 1094 O O . CYS A 1 142 ? 10.702 -47.195 13.428 1.00 35.45 134 CYS A O 1
ATOM 1097 N N . VAL A 1 143 ? 9.817 -49.159 12.777 1.00 34.07 135 VAL A N 1
ATOM 1098 C CA . VAL A 1 143 ? 10.829 -49.942 13.453 1.00 35.76 135 VAL A CA 1
ATOM 1099 C C . VAL A 1 143 ? 12.210 -49.749 12.827 1.00 35.55 135 VAL A C 1
ATOM 1100 O O . VAL A 1 143 ? 13.206 -49.607 13.538 1.00 36.94 135 VAL A O 1
ATOM 1104 N N . HIS A 1 144 ? 12.261 -49.725 11.500 1.00 32.80 136 HIS A N 1
ATOM 1105 C CA . HIS A 1 144 ? 13.529 -49.643 10.783 1.00 33.62 136 HIS A CA 1
ATOM 1106 C C . HIS A 1 144 ? 13.644 -48.330 10.033 1.00 33.85 136 HIS A C 1
ATOM 1107 O O . HIS A 1 144 ? 13.471 -48.282 8.818 1.00 33.78 136 HIS A O 1
ATOM 1114 N N . HIS A 1 145 ? 13.941 -47.259 10.752 1.00 33.89 137 HIS A N 1
ATOM 1115 C CA . HIS A 1 145 ? 13.920 -45.940 10.139 1.00 38.18 137 HIS A CA 1
ATOM 1116 C C . HIS A 1 145 ? 15.098 -45.723 9.195 1.00 38.59 137 HIS A C 1
ATOM 1117 O O . HIS A 1 145 ? 15.012 -44.917 8.267 1.00 38.18 137 HIS A O 1
ATOM 1124 N N . GLN A 1 146 ? 16.189 -46.451 9.416 1.00 35.61 138 GLN A N 1
ATOM 1125 C CA . GLN A 1 146 ? 17.316 -46.382 8.493 1.00 37.43 138 GLN A CA 1
ATOM 1126 C C . GLN A 1 146 ? 16.927 -46.961 7.134 1.00 32.30 138 GLN A C 1
ATOM 1127 O O . GLN A 1 146 ? 17.254 -46.396 6.091 1.00 32.68 138 GLN A O 1
ATOM 1133 N N . ARG A 1 147 ? 16.225 -48.090 7.151 1.00 31.43 139 ARG A N 1
ATOM 1134 C CA . ARG A 1 147 ? 15.737 -48.700 5.921 1.00 33.51 139 ARG A CA 1
ATOM 1135 C C . ARG A 1 147 ? 14.795 -47.755 5.175 1.00 29.23 139 ARG A C 1
ATOM 1136 O O . ARG A 1 147 ? 14.827 -47.673 3.949 1.00 27.04 139 ARG A O 1
ATOM 1144 N N . LEU A 1 148 ? 13.958 -47.044 5.926 1.00 31.78 140 LEU A N 1
ATOM 1145 C CA . LEU A 1 148 ? 12.981 -46.117 5.354 1.00 30.59 140 LEU A CA 1
ATOM 1146 C C . LEU A 1 148 ? 13.689 -45.049 4.519 1.00 31.78 140 LEU A C 1
ATOM 1147 O O . LEU A 1 148 ? 13.207 -44.666 3.455 1.00 28.42 140 LEU A O 1
ATOM 1152 N N . ARG A 1 149 ? 14.827 -44.561 5.012 1.00 34.20 141 ARG A N 1
ATOM 1153 C CA . ARG A 1 149 ? 15.569 -43.512 4.303 1.00 34.82 141 ARG A CA 1
ATOM 1154 C C . ARG A 1 149 ? 16.686 -44.018 3.376 1.00 33.03 141 ARG A C 1
ATOM 1155 O O . ARG A 1 149 ? 17.478 -43.227 2.869 1.00 36.09 141 ARG A O 1
ATOM 1163 N N . ASP A 1 150 ? 16.739 -45.326 3.148 1.00 30.56 142 ASP A N 1
ATOM 1164 C CA . ASP A 1 150 ? 17.804 -45.924 2.344 1.00 31.78 142 ASP A CA 1
ATOM 1165 C C . ASP A 1 150 ? 17.539 -45.788 0.840 1.00 31.73 142 ASP A C 1
ATOM 1166 O O . ASP A 1 150 ? 16.714 -46.506 0.281 1.00 29.63 142 ASP A O 1
ATOM 1171 N N . GLU A 1 151 ? 18.255 -44.880 0.184 1.00 33.88 143 GLU A N 1
ATOM 1172 C CA . GLU A 1 151 ? 18.011 -44.606 -1.234 1.00 32.80 143 GLU A CA 1
ATOM 1173 C C . GLU A 1 151 ? 18.469 -45.710 -2.188 1.00 32.73 143 GLU A C 1
ATOM 1174 O O . GLU A 1 151 ? 18.117 -45.696 -3.370 1.00 31.15 143 GLU A O 1
ATOM 1180 N N . SER A 1 152 ? 19.232 -46.671 -1.679 1.00 27.38 144 SER A N 1
ATOM 1181 C CA . SER A 1 152 ? 19.624 -47.811 -2.499 1.00 31.06 144 SER A CA 1
ATOM 1182 C C . SER A 1 152 ? 18.482 -48.823 -2.620 1.00 31.91 144 SER A C 1
ATOM 1183 O O . SER A 1 152 ? 18.566 -49.794 -3.377 1.00 31.34 144 SER A O 1
ATOM 1186 N N . LEU A 1 153 ? 17.407 -48.579 -1.876 1.00 29.36 145 LEU A N 1
ATOM 1187 C CA . LEU A 1 153 ? 16.238 -49.457 -1.890 1.00 28.23 145 LEU A CA 1
ATOM 1188 C C . LEU A 1 153 ? 15.064 -48.790 -2.597 1.00 27.80 145 LEU A C 1
ATOM 1189 O O . LEU A 1 153 ? 14.873 -47.580 -2.490 1.00 27.22 145 LEU A O 1
ATOM 1194 N N . SER A 1 154 ? 14.273 -49.586 -3.308 1.00 26.77 146 SER A N 1
ATOM 1195 C CA . SER A 1 154 ? 13.050 -49.085 -3.924 1.00 31.08 146 SER A CA 1
ATOM 1196 C C . SER A 1 154 ? 12.054 -48.685 -2.843 1.00 29.69 146 SER A C 1
ATOM 1197 O O . SER A 1 154 ? 12.238 -49.028 -1.673 1.00 26.72 146 SER A O 1
ATOM 1200 N N . PHE A 1 155 ? 11.011 -47.956 -3.238 1.00 26.33 147 PHE A N 1
ATOM 1201 C CA . PHE A 1 155 ? 9.942 -47.556 -2.322 1.00 27.68 147 PHE A CA 1
ATOM 1202 C C . PHE A 1 155 ? 9.400 -48.767 -1.579 1.00 27.20 147 PHE A C 1
ATOM 1203 O O . PHE A 1 155 ? 9.227 -48.746 -0.354 1.00 22.93 147 PHE A O 1
ATOM 1211 N N . GLU A 1 156 ? 9.123 -49.822 -2.335 1.00 27.24 148 GLU A N 1
ATOM 1212 C CA . GLU A 1 156 ? 8.598 -51.051 -1.759 1.00 28.01 148 GLU A CA 1
ATOM 1213 C C . GLU A 1 156 ? 9.558 -51.665 -0.734 1.00 26.93 148 GLU A C 1
ATOM 1214 O O . GLU A 1 156 ? 9.133 -52.094 0.339 1.00 25.75 148 GLU A O 1
ATOM 1220 N N . GLU A 1 157 ? 10.852 -51.697 -1.045 1.00 26.67 149 GLU A N 1
ATOM 1221 C CA . GLU A 1 157 ? 11.825 -52.264 -0.111 1.00 25.24 149 GLU A CA 1
ATOM 1222 C C . GLU A 1 157 ? 11.981 -51.414 1.148 1.00 26.10 149 GLU A C 1
ATOM 1223 O O . GLU A 1 157 ? 12.296 -51.937 2.224 1.00 26.55 149 GLU A O 1
ATOM 1229 N N . ARG A 1 158 ? 11.771 -50.106 1.014 1.00 23.51 150 ARG A N 1
ATOM 1230 C CA . ARG A 1 158 ? 11.882 -49.206 2.154 1.00 24.01 150 ARG A CA 1
ATOM 1231 C C . ARG A 1 158 ? 10.667 -49.310 3.073 1.00 28.14 150 ARG A C 1
ATOM 1232 O O . ARG A 1 158 ? 10.788 -49.237 4.296 1.00 25.17 150 ARG A O 1
ATOM 1240 N N . LEU A 1 159 ? 9.492 -49.462 2.471 1.00 28.26 151 LEU A N 1
ATOM 1241 C CA . LEU A 1 159 ? 8.240 -49.360 3.213 1.00 26.48 151 LEU A CA 1
ATOM 1242 C C . LEU A 1 159 ? 7.704 -50.700 3.712 1.00 25.25 151 LEU A C 1
ATOM 1243 O O . LEU A 1 159 ? 7.185 -50.795 4.825 1.00 27.97 151 LEU A O 1
ATOM 1248 N N . TYR A 1 160 ? 7.794 -51.727 2.882 1.00 22.89 152 TYR A N 1
ATOM 1249 C CA . TYR A 1 160 ? 7.155 -52.989 3.210 1.00 23.32 152 TYR A CA 1
ATOM 1250 C C . TYR A 1 160 ? 7.953 -53.750 4.276 1.00 32.04 152 TYR A C 1
ATOM 1251 O O . TYR A 1 160 ? 9.184 -53.685 4.302 1.00 29.81 152 TYR A O 1
ATOM 1260 N N . GLY A 1 161 ? 7.248 -54.447 5.166 1.00 27.82 153 GLY A N 1
ATOM 1261 C CA . GLY A 1 161 ? 7.891 -55.234 6.205 1.00 28.21 153 GLY A CA 1
ATOM 1262 C C . GLY A 1 161 ? 8.626 -54.354 7.192 1.00 29.56 153 GLY A C 1
ATOM 1263 O O . GLY A 1 161 ? 9.614 -54.762 7.801 1.00 31.06 153 GLY A O 1
ATOM 1264 N N . ASN A 1 162 ? 8.131 -53.134 7.348 1.00 28.33 154 ASN A N 1
ATOM 1265 C CA . ASN A 1 162 ? 8.731 -52.159 8.236 1.00 30.75 154 ASN A CA 1
ATOM 1266 C C . ASN A 1 162 ? 7.658 -51.610 9.174 1.00 30.18 154 ASN A C 1
ATOM 1267 O O . ASN A 1 162 ? 7.055 -50.574 8.901 1.00 30.87 154 ASN A O 1
ATOM 1272 N N . THR A 1 163 ? 7.407 -52.307 10.276 1.00 33.02 155 THR A N 1
ATOM 1273 C CA . THR A 1 163 ? 6.226 -52.006 11.088 1.00 30.20 155 THR A CA 1
ATOM 1274 C C . THR A 1 163 ? 6.162 -50.548 11.546 1.00 34.59 155 THR A C 1
ATOM 1275 O O . THR A 1 163 ? 7.092 -50.047 12.183 1.00 34.11 155 THR A O 1
ATOM 1279 N N . PHE A 1 164 ? 5.071 -49.865 11.208 1.00 29.05 156 PHE A N 1
ATOM 1280 C CA . PHE A 1 164 ? 4.811 -48.547 11.779 1.00 31.24 156 PHE A CA 1
ATOM 1281 C C . PHE A 1 164 ? 3.934 -48.672 13.016 1.00 29.97 156 PHE A C 1
ATOM 1282 O O . PHE A 1 164 ? 2.985 -49.451 13.041 1.00 31.30 156 PHE A O 1
ATOM 1290 N N . CYS A 1 165 ? 4.257 -47.907 14.047 1.00 28.57 157 CYS A N 1
ATOM 1291 C CA . CYS A 1 165 ? 3.481 -47.948 15.276 1.00 30.63 157 CYS A CA 1
ATOM 1292 C C . CYS A 1 165 ? 2.666 -46.661 15.406 1.00 27.31 157 CYS A C 1
ATOM 1293 O O . CYS A 1 165 ? 3.106 -45.685 16.006 1.00 29.09 157 CYS A O 1
ATOM 1296 N N . ALA A 1 166 ? 1.482 -46.665 14.810 1.00 26.16 158 ALA A N 1
ATOM 1297 C CA . ALA A 1 166 ? 0.637 -45.478 14.782 1.00 25.84 158 ALA A CA 1
ATOM 1298 C C . ALA A 1 166 ? -0.156 -45.326 16.077 1.00 25.67 158 ALA A C 1
ATOM 1299 O O . ALA A 1 166 ? -0.815 -46.256 16.536 1.00 30.18 158 ALA A O 1
ATOM 1301 N N . SER A 1 167 ? -0.067 -44.150 16.678 1.00 25.81 159 SER A N 1
ATOM 1302 C CA . SER A 1 167 ? -0.920 -43.805 17.807 1.00 22.18 159 SER A CA 1
ATOM 1303 C C . SER A 1 167 ? -1.824 -42.695 17.322 1.00 23.87 159 SER A C 1
ATOM 1304 O O . SER A 1 167 ? -1.336 -41.651 16.876 1.00 20.80 159 SER A O 1
ATOM 1307 N N . GLU A 1 168 ? -3.135 -42.936 17.361 1.00 21.07 160 GLU A N 1
ATOM 1308 C CA . GLU A 1 168 ? -4.101 -41.981 16.833 1.00 23.46 160 GLU A CA 1
ATOM 1309 C C . GLU A 1 168 ? -5.503 -42.273 17.356 1.00 23.17 160 GLU A C 1
ATOM 1310 O O . GLU A 1 168 ? -5.836 -43.417 17.676 1.00 24.00 160 GLU A O 1
ATOM 1316 N N . TYR A 1 169 ? -6.315 -41.228 17.457 1.00 20.72 161 TYR A N 1
ATOM 1317 C CA . TYR A 1 169 ? -7.717 -41.388 17.796 1.00 22.14 161 TYR A CA 1
ATOM 1318 C C . TYR A 1 169 ? -8.507 -41.797 16.566 1.00 23.29 161 TYR A C 1
ATOM 1319 O O . TYR A 1 169 ? -8.293 -41.267 15.466 1.00 19.99 161 TYR A O 1
ATOM 1328 N N . VAL A 1 170 ? -9.393 -42.765 16.762 1.00 22.10 162 VAL A N 1
ATOM 1329 C CA . VAL A 1 170 ? -10.458 -43.066 15.820 1.00 21.56 162 VAL A CA 1
ATOM 1330 C C . VAL A 1 170 ? -11.764 -42.777 16.559 1.00 24.64 162 VAL A C 1
ATOM 1331 O O . VAL A 1 170 ? -12.178 -43.550 17.430 1.00 24.55 162 VAL A O 1
ATOM 1335 N N . GLY A 1 171 ? -12.404 -41.662 16.220 1.00 20.80 163 GLY A N 1
ATOM 1336 C CA . GLY A 1 171 ? -13.551 -41.199 16.984 1.00 23.17 163 GLY A CA 1
ATOM 1337 C C . GLY A 1 171 ? -13.059 -40.718 18.332 1.00 24.81 163 GLY A C 1
ATOM 1338 O O . GLY A 1 171 ? -12.202 -39.833 18.412 1.00 26.99 163 GLY A O 1
ATOM 1339 N N . ASP A 1 172 ? -13.557 -41.309 19.409 1.00 22.15 164 ASP A N 1
ATOM 1340 C CA . ASP A 1 172 ? -13.075 -40.894 20.717 1.00 25.44 164 ASP A CA 1
ATOM 1341 C C . ASP A 1 172 ? -12.140 -41.928 21.360 1.00 27.93 164 ASP A C 1
ATOM 1342 O O . ASP A 1 172 ? -11.754 -41.784 22.510 1.00 24.69 164 ASP A O 1
ATOM 1347 N N . ARG A 1 173 ? -11.757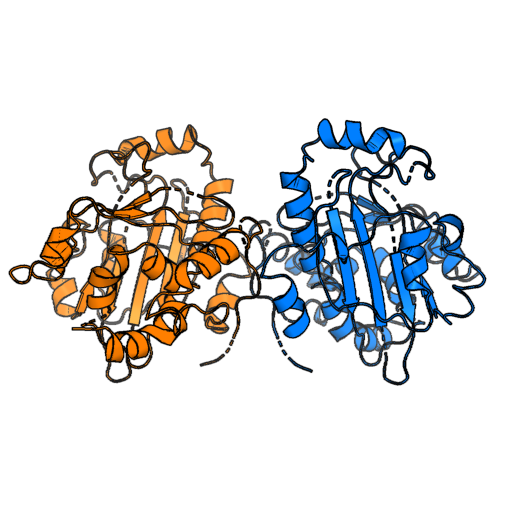 -42.942 20.589 1.00 27.93 165 ARG A N 1
ATOM 1348 C CA . ARG A 1 173 ? -10.904 -44.023 21.079 1.00 26.86 165 ARG A CA 1
ATOM 1349 C C . ARG A 1 173 ? -9.468 -43.848 20.615 1.00 26.43 165 ARG A C 1
ATOM 1350 O O . ARG A 1 173 ? -9.187 -43.911 19.417 1.00 23.83 165 ARG A O 1
ATOM 1358 N N . LEU A 1 174 ? -8.563 -43.624 21.566 1.00 26.56 166 LEU A N 1
ATOM 1359 C CA . LEU A 1 174 ? -7.136 -43.576 21.263 1.00 26.73 166 LEU A CA 1
ATOM 1360 C C . LEU A 1 174 ? -6.650 -44.979 20.932 1.00 26.22 166 LEU A C 1
ATOM 1361 O O . LEU A 1 174 ? -6.776 -45.893 21.741 1.00 25.30 166 LEU A O 1
ATOM 1374 N N . HIS A 1 176 ? -3.554 -47.713 19.313 1.00 21.67 168 HIS A N 1
ATOM 1375 C CA . HIS A 1 176 ? -2.142 -47.930 19.044 1.00 25.03 168 HIS A CA 1
ATOM 1376 C C . HIS A 1 176 ? -2.044 -49.076 18.052 1.00 27.60 168 HIS A C 1
ATOM 1377 O O . HIS A 1 176 ? -2.110 -50.246 18.425 1.00 31.43 168 HIS A O 1
ATOM 1384 N N . LEU A 1 177 ? -1.933 -48.727 16.778 1.00 21.47 169 LEU A N 1
ATOM 1385 C CA . LEU A 1 177 ? -1.988 -49.710 15.711 1.00 26.62 169 LEU A CA 1
ATOM 1386 C C . LEU A 1 177 ? -0.593 -49.971 15.175 1.00 26.16 169 LEU A C 1
ATOM 1387 O O . LEU A 1 177 ? 0.176 -49.039 14.978 1.00 28.71 169 LEU A O 1
ATOM 1392 N N . HIS A 1 178 ? -0.260 -51.243 14.987 1.00 25.02 170 HIS A N 1
ATOM 1393 C CA . HIS A 1 178 ? 0.982 -51.618 14.326 1.00 24.81 170 HIS A CA 1
ATOM 1394 C C . HIS A 1 178 ? 0.624 -51.902 12.885 1.00 23.98 170 HIS A C 1
ATOM 1395 O O . HIS A 1 178 ? -0.161 -52.803 12.606 1.00 23.26 170 HIS A O 1
ATOM 1402 N N . ILE A 1 179 ? 1.190 -51.112 11.982 1.00 23.50 171 ILE A N 1
ATOM 1403 C CA . ILE A 1 179 ? 0.845 -51.165 10.570 1.00 24.60 171 ILE A CA 1
ATOM 1404 C C . ILE A 1 179 ? 2.005 -51.730 9.770 1.00 22.80 171 ILE A C 1
ATOM 1405 O O . ILE A 1 179 ? 3.078 -51.130 9.717 1.00 26.88 171 ILE A O 1
ATOM 1410 N N . ASP A 1 180 ? 1.800 -52.899 9.169 1.00 22.87 172 ASP A N 1
ATOM 1411 C CA . ASP A 1 180 ? 2.844 -53.533 8.371 1.00 25.75 172 ASP A CA 1
ATOM 1412 C C . ASP A 1 180 ? 2.481 -53.520 6.891 1.00 24.84 172 ASP A C 1
ATOM 1413 O O . ASP A 1 180 ? 1.701 -54.348 6.420 1.00 21.32 172 ASP A O 1
ATOM 1418 N N . PHE A 1 181 ? 3.044 -52.567 6.161 1.00 21.91 173 PHE A N 1
ATOM 1419 C CA . PHE A 1 181 ? 2.830 -52.511 4.722 1.00 24.12 173 PHE A CA 1
ATOM 1420 C C . PHE A 1 181 ? 3.391 -53.761 4.062 1.00 24.54 173 PHE A C 1
ATOM 1421 O O . PHE A 1 181 ? 4.401 -54.304 4.517 1.00 22.77 173 PHE A O 1
ATOM 1429 N N . GLN A 1 182 ? 2.729 -54.210 2.995 1.00 22.60 174 GLN A N 1
ATOM 1430 C CA . GLN A 1 1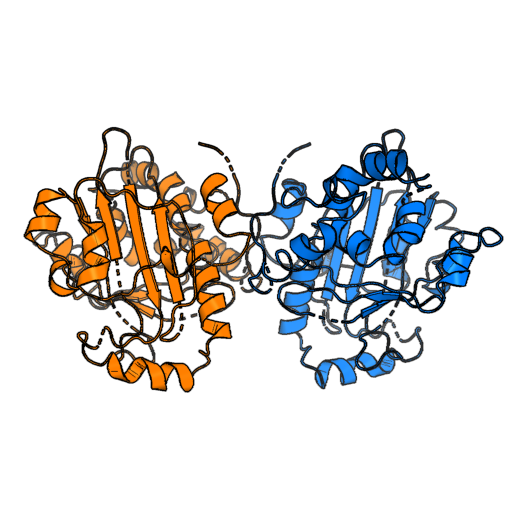82 ? 3.005 -55.504 2.375 1.00 22.83 174 GLN A CA 1
ATOM 1431 C C . GLN A 1 182 ? 2.858 -55.464 0.862 1.00 23.19 174 GLN A C 1
ATOM 1432 O O . GLN A 1 182 ? 2.020 -54.731 0.342 1.00 21.76 174 GLN A O 1
ATOM 1438 N N . GLN A 1 183 ? 3.628 -56.293 0.160 1.00 22.82 175 GLN A N 1
ATOM 1439 C CA . GLN A 1 183 ? 3.410 -56.478 -1.271 1.00 24.12 175 GLN A CA 1
ATOM 1440 C C . GLN A 1 183 ? 1.954 -56.846 -1.531 1.00 25.49 175 GLN A C 1
ATOM 1441 O O . GLN A 1 183 ? 1.386 -57.707 -0.846 1.00 23.25 175 GLN A O 1
ATOM 1447 N N . PRO A 1 184 ? 1.336 -56.195 -2.527 1.00 22.39 176 PRO A N 1
ATOM 1448 C CA . PRO A 1 184 ? -0.043 -56.526 -2.892 1.00 22.45 176 PRO A CA 1
ATOM 1449 C C . PRO A 1 184 ? -0.248 -58.025 -3.115 1.00 23.15 176 PRO A C 1
ATOM 1450 O O . PRO A 1 184 ? -1.237 -58.577 -2.641 1.00 21.16 176 PRO A O 1
ATOM 1454 N N . ALA A 1 185 ? 0.683 -58.672 -3.810 1.00 22.27 177 ALA A N 1
ATOM 1455 C CA . ALA A 1 185 ? 0.563 -60.099 -4.106 1.00 24.72 177 ALA A CA 1
ATOM 1456 C C . ALA A 1 185 ? 0.542 -60.977 -2.844 1.00 24.40 177 ALA A C 1
ATOM 1457 O O . ALA A 1 185 ? -0.168 -61.988 -2.783 1.00 22.77 177 ALA A O 1
ATOM 1459 N N . SER A 1 186 ? 1.319 -60.601 -1.837 1.00 19.80 178 SER A N 1
ATOM 1460 C CA . SER A 1 186 ? 1.303 -61.349 -0.582 1.00 23.92 178 SER A CA 1
ATOM 1461 C C . SER A 1 186 ? -0.024 -61.152 0.149 1.00 24.09 178 SER A C 1
ATOM 1462 O O . SER A 1 186 ? -0.369 -61.931 1.034 1.00 24.67 178 SER A O 1
ATOM 1465 N N . LEU A 1 187 ? -0.778 -60.121 -0.231 1.00 24.30 179 LEU A N 1
ATOM 1466 C CA . LEU A 1 187 ? -2.092 -59.883 0.375 1.00 22.67 179 LEU A CA 1
ATOM 1467 C C . LEU A 1 187 ? -3.209 -60.580 -0.398 1.00 23.30 179 LEU A C 1
ATOM 1468 O O . LEU A 1 187 ? -4.376 -60.504 -0.018 1.00 22.97 179 LEU A O 1
ATOM 1473 N N . GLY A 1 188 ? -2.852 -61.250 -1.490 1.00 22.03 180 GLY A N 1
ATOM 1474 C CA . GLY A 1 188 ? -3.830 -61.994 -2.258 1.00 21.09 180 GLY A CA 1
ATOM 1475 C C . GLY A 1 188 ? -4.323 -61.295 -3.517 1.00 21.99 180 GLY A C 1
ATOM 1476 O O . GLY A 1 188 ? -5.181 -61.820 -4.228 1.00 18.36 180 GLY A O 1
ATOM 1477 N N . LEU A 1 189 ? -3.782 -60.116 -3.801 1.00 21.23 181 LEU A N 1
ATOM 1478 C CA . LEU A 1 189 ? -4.107 -59.412 -5.041 1.00 22.19 181 LEU A CA 1
ATOM 1479 C C . LEU A 1 189 ? -3.391 -60.052 -6.233 1.00 23.71 181 LEU A C 1
ATOM 1480 O O . LEU A 1 189 ? -2.187 -60.278 -6.186 1.00 23.63 181 LEU A O 1
ATOM 1485 N N . ASN A 1 190 ? -4.143 -60.359 -7.288 1.00 23.60 182 ASN A N 1
ATOM 1486 C CA . ASN A 1 190 ? -3.600 -61.004 -8.486 1.00 25.48 182 ASN A CA 1
ATOM 1487 C C . ASN A 1 190 ? -2.625 -60.091 -9.244 1.00 25.22 182 ASN A C 1
ATOM 1488 O O . ASN A 1 190 ? -2.998 -59.001 -9.675 1.00 24.08 182 ASN A O 1
ATOM 1493 N N . THR A 1 191 ? -1.387 -60.551 -9.412 1.00 21.57 183 THR A N 1
ATOM 1494 C CA . THR A 1 191 ? -0.326 -59.757 -10.034 1.00 25.33 183 THR A CA 1
ATOM 1495 C C . THR A 1 191 ? -0.604 -59.357 -11.489 1.00 23.50 183 THR A C 1
ATOM 1496 O O . THR A 1 191 ? -0.344 -58.222 -11.874 1.00 23.04 183 THR A O 1
ATOM 1500 N N . ASP A 1 192 ? -1.131 -60.283 -12.287 1.00 26.22 184 ASP A N 1
ATOM 1501 C CA . ASP A 1 192 ? -1.459 -59.993 -13.682 1.00 26.60 184 ASP A CA 1
ATOM 1502 C C . ASP A 1 192 ? -2.527 -58.897 -13.783 1.00 26.96 184 ASP A C 1
ATOM 1503 O O . ASP A 1 192 ? -2.344 -57.904 -14.474 1.00 26.84 184 ASP A O 1
ATOM 1508 N N . LEU A 1 193 ? -3.649 -59.094 -13.098 1.00 25.19 185 LEU A N 1
ATOM 1509 C CA . LEU A 1 193 ? -4.703 -58.084 -13.040 1.00 23.73 185 LEU A CA 1
ATOM 1510 C C . LEU A 1 193 ? -4.197 -56.749 -12.506 1.00 24.79 185 LEU A C 1
ATOM 1511 O O . LEU A 1 193 ? -4.572 -55.687 -13.001 1.00 22.82 185 LEU A O 1
ATOM 1516 N N . TYR A 1 194 ? -3.359 -56.809 -11.476 1.00 21.42 186 TYR A N 1
ATOM 1517 C CA . TYR A 1 194 ? -2.832 -55.604 -10.860 1.00 22.19 186 TYR A CA 1
ATOM 1518 C C . TYR A 1 194 ? -2.027 -54.830 -11.897 1.00 24.34 186 TYR A C 1
ATOM 1519 O O . TYR A 1 194 ? -2.170 -53.615 -12.035 1.00 23.38 186 TYR A O 1
ATOM 1528 N N . ARG A 1 195 ? -1.187 -55.540 -12.643 1.00 24.14 187 ARG A N 1
ATOM 1529 C CA A ARG A 1 195 ? -0.380 -54.935 -13.698 0.51 25.03 187 ARG A CA 1
ATOM 1530 C CA B ARG A 1 195 ? -0.389 -54.883 -13.658 0.49 25.02 187 ARG A CA 1
ATOM 1531 C C . ARG A 1 195 ? -1.266 -54.318 -14.778 1.00 22.78 187 ARG A C 1
ATOM 1532 O O . ARG A 1 195 ? -1.040 -53.198 -15.235 1.00 22.28 187 ARG A O 1
ATOM 1547 N N . GLU A 1 196 ? -2.278 -55.073 -15.196 1.00 24.49 188 GLU A N 1
ATOM 1548 C CA . GLU A 1 196 ? -3.173 -54.627 -16.256 1.00 24.92 188 GLU A CA 1
ATOM 1549 C C . GLU A 1 196 ? -4.009 -53.425 -15.818 1.00 27.27 188 GLU A C 1
ATOM 1550 O O . GLU A 1 196 ? -4.459 -52.631 -16.649 1.00 24.12 188 GLU A O 1
ATOM 1556 N N . ALA A 1 197 ? -4.223 -53.299 -14.512 1.00 20.80 189 ALA A N 1
ATOM 1557 C CA . ALA A 1 197 ? -4.981 -52.169 -13.980 1.00 24.93 189 ALA A CA 1
ATOM 1558 C C . ALA A 1 197 ? -4.127 -50.900 -13.933 1.00 23.26 189 ALA A C 1
ATOM 1559 O O . ALA A 1 197 ? -4.616 -49.825 -13.576 1.00 23.66 189 ALA A O 1
ATOM 1561 N N . LYS A 1 198 ? -2.855 -51.042 -14.293 1.00 21.99 190 LYS A N 1
ATOM 1562 C CA . LYS A 1 198 ? -1.897 -49.934 -14.308 1.00 25.25 190 LYS A CA 1
ATOM 1563 C C . LYS A 1 198 ? -1.889 -49.085 -13.027 1.00 24.45 190 LYS A C 1
ATOM 1564 O O . LYS A 1 198 ? -1.915 -47.853 -13.073 1.00 22.08 190 LYS A O 1
ATOM 1570 N N . ILE A 1 199 ? -1.811 -49.758 -11.887 1.00 21.40 191 ILE A N 1
ATOM 1571 C CA . ILE A 1 199 ? -1.775 -49.081 -10.599 1.00 24.69 191 ILE A CA 1
ATOM 1572 C C . ILE A 1 199 ? -0.374 -48.528 -10.331 1.00 25.37 191 ILE A C 1
ATOM 1573 O O . ILE A 1 199 ? 0.623 -49.226 -10.526 1.00 25.84 191 ILE A O 1
ATOM 1578 N N . ASP A 1 200 ? -0.292 -47.270 -9.901 1.00 22.76 192 ASP A N 1
ATOM 1579 C CA . ASP A 1 200 ? 1.011 -46.630 -9.688 1.00 24.86 192 ASP A CA 1
ATOM 1580 C C . ASP A 1 200 ? 1.686 -46.977 -8.364 1.00 26.25 192 ASP A C 1
ATOM 1581 O O . ASP A 1 200 ? 2.908 -46.871 -8.239 1.00 20.58 192 ASP A O 1
ATOM 1586 N N . GLY A 1 201 ? 0.901 -47.396 -7.377 1.00 22.74 193 GLY A N 1
ATOM 1587 C CA . GLY A 1 201 ? 1.476 -47.758 -6.094 1.00 22.43 193 GLY A CA 1
ATOM 1588 C C . GLY A 1 201 ? 0.467 -48.322 -5.123 1.00 21.97 193 GLY A C 1
ATOM 1589 O O . GLY A 1 201 ? -0.748 -48.222 -5.338 1.00 20.48 193 GLY A O 1
ATOM 1590 N N . SER A 1 202 ? 0.982 -48.911 -4.048 1.00 22.87 194 SER A N 1
ATOM 1591 C CA . SER A 1 202 ? 0.146 -49.483 -3.002 1.00 19.67 194 SER A CA 1
ATOM 1592 C C . SER A 1 202 ? 0.709 -49.162 -1.624 1.00 20.90 194 SER A C 1
ATOM 1593 O O . SER A 1 202 ? 1.907 -49.322 -1.384 1.00 18.43 194 SER A O 1
ATOM 1596 N N . VAL A 1 203 ? -0.156 -48.689 -0.724 1.00 19.58 195 VAL A N 1
ATOM 1597 C CA . VAL A 1 203 ? 0.184 -48.628 0.697 1.00 18.83 195 VAL A CA 1
ATOM 1598 C C . VAL A 1 203 ? -0.798 -49.507 1.498 1.00 20.26 195 VAL A C 1
ATOM 1599 O O . VAL A 1 203 ? -1.155 -49.206 2.632 1.00 17.73 195 VAL A O 1
ATOM 1603 N N . SER A 1 204 ? -1.221 -50.599 0.869 1.00 20.18 196 SER A N 1
ATOM 1604 C CA . SER A 1 204 ? -1.970 -51.659 1.532 1.00 20.76 196 SER A CA 1
ATOM 1605 C C . SER A 1 204 ? -1.128 -52.298 2.639 1.00 21.23 196 SER A C 1
ATOM 1606 O O . SER A 1 204 ? 0.093 -52.347 2.534 1.00 21.73 196 SER A O 1
ATOM 1609 N N . ALA A 1 205 ? -1.783 -52.809 3.682 1.00 19.01 197 ALA A N 1
ATOM 1610 C CA . ALA A 1 205 ? -1.067 -53.326 4.852 1.00 20.87 197 ALA A CA 1
ATOM 1611 C C . ALA A 1 205 ? -1.915 -54.276 5.687 1.00 20.24 197 ALA A C 1
ATOM 1612 O O . ALA A 1 205 ? -3.129 -54.327 5.544 1.00 20.25 197 ALA A O 1
ATOM 1614 N N . LEU A 1 206 ? -1.253 -55.033 6.557 1.00 21.28 198 LEU A N 1
ATOM 1615 C CA . LEU A 1 206 ? -1.927 -55.713 7.644 1.00 21.25 198 LEU A CA 1
ATOM 1616 C C . LEU A 1 206 ? -1.777 -54.823 8.860 1.00 23.46 198 LEU A C 1
ATOM 1617 O O . LEU A 1 206 ? -0.833 -54.037 8.958 1.00 23.59 198 LEU A O 1
ATOM 1630 N N . SER A 1 208 ? -2.295 -54.686 13.287 1.00 23.01 200 SER A N 1
ATOM 1631 C CA . SER A 1 208 ? -2.613 -55.345 14.543 1.00 25.75 200 SER A CA 1
ATOM 1632 C C . SER A 1 208 ? -2.659 -54.288 15.633 1.00 26.21 200 SER A C 1
ATOM 1633 O O . SER A 1 208 ? -2.139 -53.190 15.450 1.00 25.39 200 SER A O 1
ATOM 1636 N N . LEU A 1 209 ? -3.306 -54.604 16.750 1.00 23.80 201 LEU A N 1
ATOM 1637 C CA . LEU A 1 209 ? -3.334 -53.695 17.887 1.00 27.79 201 LEU A CA 1
ATOM 1638 C C . LEU A 1 209 ? -2.033 -53.858 18.677 1.00 29.18 201 LEU A C 1
ATOM 1639 O O . LEU A 1 209 ? -1.435 -54.934 18.686 1.00 26.64 201 LEU A O 1
ATOM 1644 N N . ALA A 1 210 ? -1.588 -52.799 19.345 1.00 31.10 202 ALA A N 1
ATOM 1645 C CA . ALA A 1 210 ? -0.351 -52.891 20.122 1.00 32.74 202 ALA A CA 1
ATOM 1646 C C . ALA A 1 210 ? -0.504 -53.937 21.226 1.00 31.65 202 ALA A C 1
ATOM 1647 O O . ALA A 1 210 ? 0.458 -54.601 21.596 1.00 37.14 202 ALA A O 1
ATOM 1649 N N . ASP A 1 211 ? -1.730 -54.086 21.722 1.00 32.22 203 ASP A N 1
ATOM 1650 C CA . ASP A 1 211 ? -2.073 -55.106 22.715 1.00 38.98 203 ASP A CA 1
ATOM 1651 C C . ASP A 1 211 ? -1.495 -56.489 22.398 1.00 39.86 203 ASP A C 1
ATOM 1652 O O . ASP A 1 211 ? -0.901 -57.118 23.260 1.00 43.86 203 ASP A O 1
ATOM 1657 N N . HIS A 1 212 ? -1.711 -56.989 21.187 1.00 37.10 204 HIS A N 1
ATOM 1658 C CA . HIS A 1 212 ? -1.096 -58.255 20.779 1.00 36.86 204 HIS A CA 1
ATOM 1659 C C . HIS A 1 212 ? -0.606 -58.153 19.346 1.00 32.52 204 HIS A C 1
ATOM 1660 O O . HIS A 1 212 ? -1.282 -58.600 18.415 1.00 32.26 204 HIS A O 1
ATOM 1667 N N . PRO A 1 213 ? 0.578 -57.560 19.171 1.00 33.42 205 PRO A N 1
ATOM 1668 C CA . PRO A 1 213 ? 1.087 -57.110 17.869 1.00 34.00 205 PRO A CA 1
ATOM 1669 C C . PRO A 1 213 ? 1.210 -58.226 16.839 1.00 32.44 205 PRO A C 1
ATOM 1670 O O . PRO A 1 213 ? 1.297 -57.948 15.645 1.00 33.99 205 PRO A O 1
ATOM 1674 N N . GLU A 1 214 ? 1.203 -59.473 17.283 1.00 28.87 206 GLU A N 1
ATOM 1675 C CA A GLU A 1 214 ? 1.390 -60.608 16.391 0.63 33.88 206 GLU A CA 1
ATOM 1676 C CA B GLU A 1 214 ? 1.384 -60.573 16.341 0.37 33.84 206 GLU A CA 1
ATOM 1677 C C . GLU A 1 214 ? 0.062 -61.205 15.905 1.00 33.09 206 GLU A C 1
ATOM 1678 O O . GLU A 1 214 ? 0.043 -62.230 15.225 1.00 31.10 206 GLU A O 1
ATOM 1689 N N . VAL A 1 215 ? -1.049 -60.568 16.263 1.00 27.87 207 VAL A N 1
ATOM 1690 C CA . VAL A 1 215 ? -2.353 -61.023 15.798 1.00 25.35 207 VAL A CA 1
ATOM 1691 C C . VAL A 1 215 ? -2.986 -59.994 14.855 1.00 26.48 207 VAL A C 1
ATOM 1692 O O . VAL A 1 215 ? -3.407 -58.919 15.288 1.00 26.11 207 VAL A O 1
ATOM 1696 N N . PRO A 1 216 ? -3.060 -60.324 13.559 1.00 24.52 208 PRO A N 1
ATOM 1697 C CA . PRO A 1 216 ? -3.694 -59.400 12.614 1.00 27.15 208 PRO A CA 1
ATOM 1698 C C . PRO A 1 216 ? -5.176 -59.241 12.903 1.00 23.27 208 PRO A C 1
ATOM 1699 O O . PRO A 1 216 ? -5.909 -60.230 12.952 1.00 26.17 208 PRO A O 1
ATOM 1703 N N . VAL A 1 217 ? -5.613 -58.001 13.086 1.00 21.95 209 VAL A N 1
ATOM 1704 C CA . VAL A 1 217 ? -7.030 -57.707 13.241 1.00 22.66 209 VAL A CA 1
ATOM 1705 C C . VAL A 1 217 ? -7.529 -56.893 12.059 1.00 23.88 209 VAL A C 1
ATOM 1706 O O . VAL A 1 217 ? -8.703 -56.525 11.991 1.00 21.60 209 VAL A O 1
ATOM 1710 N N . SER A 1 218 ? -6.638 -56.600 11.118 1.00 22.45 210 SER A N 1
ATOM 1711 C CA . SER A 1 218 ? -7.044 -55.742 10.018 1.00 21.55 210 SER A CA 1
ATOM 1712 C C . SER A 1 218 ? -6.249 -55.952 8.743 1.00 22.07 210 SER A C 1
ATOM 1713 O O . SER A 1 218 ? -5.035 -56.200 8.769 1.00 19.86 210 SER A O 1
ATOM 1716 N N . LEU A 1 219 ? -6.973 -55.872 7.629 1.00 22.01 211 LEU A N 1
ATOM 1717 C CA . LEU A 1 219 ? -6.378 -55.740 6.315 1.00 19.60 211 LEU A CA 1
ATOM 1718 C C . LEU A 1 219 ? -6.801 -54.384 5.775 1.00 22.10 211 LEU A C 1
ATOM 1719 O O . LEU A 1 219 ? -7.971 -54.002 5.890 1.00 20.19 211 LEU A O 1
ATOM 1732 N N . VAL A 1 221 ? -6.492 -52.123 2.097 1.00 21.45 213 VAL A N 1
ATOM 1733 C CA . VAL A 1 221 ? -6.036 -52.029 0.719 1.00 19.55 213 VAL A CA 1
ATOM 1734 C C . VAL A 1 221 ? -6.112 -50.572 0.284 1.00 20.75 213 VAL A C 1
ATOM 1735 O O . VAL A 1 221 ? -7.156 -49.927 0.411 1.00 20.24 213 VAL A O 1
ATOM 1739 N N . HIS A 1 222 ? -4.987 -50.059 -0.193 1.00 18.15 214 HIS A N 1
ATOM 1740 C CA . HIS A 1 222 ? -4.858 -48.668 -0.603 1.00 20.50 214 HIS A CA 1
ATOM 1741 C C . HIS A 1 222 ? -4.113 -48.662 -1.928 1.00 20.42 214 HIS A C 1
ATOM 1742 O O . HIS A 1 222 ? -2.915 -48.933 -1.957 1.00 20.54 214 HIS A O 1
ATOM 1749 N N . LEU A 1 223 ? -4.817 -48.358 -3.017 1.00 19.11 215 LEU A N 1
ATOM 1750 C CA . LEU A 1 223 ? -4.231 -48.376 -4.361 1.00 20.33 215 LEU A CA 1
ATOM 1751 C C . LEU A 1 223 ? -4.328 -46.996 -4.993 1.00 21.14 215 LEU A C 1
ATOM 1752 O O . LEU A 1 223 ? -5.428 -46.420 -5.082 1.00 21.48 215 LEU A O 1
ATOM 1757 N N . PHE A 1 224 ? -3.187 -46.464 -5.422 1.00 20.08 216 PHE A N 1
ATOM 1758 C CA . PHE A 1 224 ? -3.153 -45.128 -6.000 1.00 21.51 216 PHE A CA 1
ATOM 1759 C C . PHE A 1 224 ? -2.722 -45.122 -7.468 1.00 24.62 216 PHE A C 1
ATOM 1760 O O . PHE A 1 224 ? -1.818 -45.867 -7.877 1.00 20.76 216 PHE A O 1
ATOM 1768 N N . LYS A 1 225 ? -3.395 -44.282 -8.251 1.00 20.80 217 LYS A N 1
ATOM 1769 C CA . LYS A 1 225 ? -3.227 -44.254 -9.694 1.00 22.35 217 LYS A CA 1
ATOM 1770 C C . LYS A 1 225 ? -3.435 -42.841 -10.228 1.00 20.92 217 LYS A C 1
ATOM 1771 O O . LYS A 1 225 ? -4.441 -42.192 -9.932 1.00 20.87 217 LYS A O 1
ATOM 1777 N N . GLU A 1 226 ? -2.479 -42.386 -11.029 1.00 20.12 218 GLU A N 1
ATOM 1778 C CA . GLU A 1 226 ? -2.475 -41.036 -11.579 1.00 21.55 218 GLU A CA 1
ATOM 1779 C C . GLU A 1 226 ? -3.508 -40.836 -12.675 1.00 22.30 218 GLU A C 1
ATOM 1780 O O . GLU A 1 226 ? -3.859 -41.769 -13.403 1.00 22.28 218 GLU A O 1
ATOM 1786 N N . VAL A 1 227 ? -4.010 -39.612 -12.764 1.00 22.97 219 VAL A N 1
ATOM 1787 C CA . VAL A 1 227 ? -4.746 -39.153 -13.936 1.00 21.38 219 VAL A CA 1
ATOM 1788 C C . VAL A 1 227 ? -4.013 -37.879 -14.362 1.00 22.10 219 VAL A C 1
ATOM 1789 O O . VAL A 1 227 ? -3.121 -37.425 -13.645 1.00 22.13 219 VAL A O 1
ATOM 1793 N N . PRO A 1 228 ? -4.362 -37.298 -15.523 1.00 20.97 220 PRO A N 1
ATOM 1794 C CA . PRO A 1 228 ? -3.589 -36.117 -15.935 1.00 28.63 220 PRO A CA 1
ATOM 1795 C C . PRO A 1 228 ? -3.639 -34.951 -14.944 1.00 23.89 220 PRO A C 1
ATOM 1796 O O . PRO A 1 228 ? -2.664 -34.214 -14.844 1.00 22.30 220 PRO A O 1
ATOM 1800 N N . ASP A 1 229 ? -4.744 -34.801 -14.223 1.00 19.50 221 ASP A N 1
ATOM 1801 C CA . ASP A 1 229 ? -4.944 -33.671 -13.316 1.00 19.85 221 ASP A CA 1
ATOM 1802 C C . ASP A 1 229 ? -4.572 -33.982 -11.866 1.00 22.17 221 ASP A C 1
ATOM 1803 O O . ASP A 1 229 ? -4.691 -33.123 -10.990 1.00 23.13 221 ASP A O 1
ATOM 1808 N N . GLY A 1 230 ? -4.132 -35.207 -11.606 1.00 21.61 222 GLY A N 1
ATOM 1809 C CA . GLY A 1 230 ? -3.697 -35.564 -10.270 1.00 21.83 222 GLY A CA 1
ATOM 1810 C C . GLY A 1 230 ? -3.737 -37.051 -10.011 1.00 19.09 222 GLY A C 1
ATOM 1811 O O . GLY A 1 230 ? -3.176 -37.834 -10.770 1.00 20.90 222 GLY A O 1
ATOM 1820 N N . TYR A 1 232 ? -5.968 -40.504 -7.807 1.00 18.26 224 TYR A N 1
ATOM 1821 C CA . TYR A 1 232 ? -7.009 -41.098 -6.967 1.00 17.80 224 TYR A CA 1
ATOM 1822 C C . TYR A 1 232 ? -6.459 -42.183 -6.052 1.00 21.17 224 TYR A C 1
ATOM 1823 O O . TYR A 1 232 ? -5.633 -42.994 -6.475 1.00 22.23 224 TYR A O 1
ATOM 1832 N N . LEU A 1 233 ? -6.936 -42.200 -4.809 1.00 18.40 225 LEU A N 1
ATOM 1833 C CA . LEU A 1 233 ? -6.605 -43.252 -3.846 1.00 20.58 225 LEU A CA 1
ATOM 1834 C C . LEU A 1 233 ? -7.868 -44.052 -3.612 1.00 21.00 225 LEU A C 1
ATOM 1835 O O . LEU A 1 233 ? -8.843 -43.507 -3.107 1.00 17.23 225 LEU A O 1
ATOM 1840 N N . THR A 1 234 ? -7.853 -45.330 -3.973 1.00 19.20 226 THR A N 1
ATOM 1841 C CA . THR A 1 234 ? -8.937 -46.239 -3.641 1.00 18.85 226 THR A CA 1
ATOM 1842 C C . THR A 1 234 ? -8.562 -47.025 -2.390 1.00 20.34 226 THR A C 1
ATOM 1843 O O . THR A 1 234 ? -7.495 -47.623 -2.340 1.00 19.89 226 THR A O 1
ATOM 1847 N N . SER A 1 235 ? -9.439 -47.032 -1.389 1.00 19.55 227 SER A N 1
ATOM 1848 C CA . SER A 1 235 ? -9.118 -47.648 -0.101 1.00 20.61 227 SER A CA 1
ATOM 1849 C C . SER A 1 235 ? -10.223 -48.581 0.368 1.00 17.87 227 SER A C 1
ATOM 1850 O O . SER A 1 235 ? -11.395 -48.339 0.112 1.00 19.33 227 SER A O 1
ATOM 1853 N N . ARG A 1 236 ? -9.830 -49.649 1.051 1.00 18.30 228 ARG A N 1
ATOM 1854 C CA . ARG A 1 236 ? -10.773 -50.537 1.713 1.00 18.55 228 ARG A CA 1
ATOM 1855 C C . ARG A 1 236 ? -10.189 -50.862 3.075 1.00 20.97 228 ARG A C 1
ATOM 1856 O O . ARG A 1 236 ? -9.013 -51.199 3.181 1.00 19.98 228 ARG A O 1
ATOM 1864 N N . TYR A 1 237 ? -11.009 -50.745 4.113 1.00 20.51 229 TYR A N 1
ATOM 1865 C CA . TYR A 1 237 ? -10.597 -51.074 5.466 1.00 19.91 229 TYR A CA 1
ATOM 1866 C C . TYR A 1 237 ? -11.449 -52.221 5.993 1.00 19.31 229 TYR A C 1
ATOM 1867 O O . TYR A 1 237 ? -12.669 -52.170 5.911 1.00 20.75 229 TYR A O 1
ATOM 1876 N N . TRP A 1 238 ? -10.795 -53.236 6.548 1.00 21.05 230 TRP A N 1
ATOM 1877 C CA . TRP A 1 238 ? -11.466 -54.302 7.288 1.00 20.16 230 TRP A CA 1
ATOM 1878 C C . TRP A 1 238 ? -10.794 -54.435 8.657 1.00 23.42 230 TRP A C 1
ATOM 1879 O O . TRP A 1 238 ? -9.586 -54.675 8.746 1.00 22.41 230 TRP A O 1
ATOM 1890 N N . VAL A 1 239 ? -11.569 -54.272 9.723 1.00 23.49 231 VAL A N 1
ATOM 1891 C CA . VAL A 1 239 ? -11.029 -54.383 11.071 1.00 21.54 231 VAL A CA 1
ATOM 1892 C C . VAL A 1 239 ? -11.937 -55.291 11.893 1.00 21.38 231 VAL A C 1
ATOM 1893 O O . VAL A 1 239 ? -13.120 -55.007 12.067 1.00 23.04 231 VAL A O 1
ATOM 1897 N N . GLY A 1 240 ? -11.382 -56.393 12.384 1.00 22.73 232 GLY A N 1
ATOM 1898 C CA . GLY A 1 240 ? -12.162 -57.360 13.133 1.00 24.58 232 GLY A CA 1
ATOM 1899 C C . GLY A 1 240 ? -11.667 -58.776 12.920 1.00 23.00 232 GLY A C 1
ATOM 1900 O O . GLY A 1 240 ? -10.475 -59.002 12.764 1.00 21.59 232 GLY A O 1
ATOM 1901 N N . ALA A 1 241 ? -12.598 -59.722 12.919 1.00 25.49 233 ALA A N 1
ATOM 1902 C CA . ALA A 1 241 ? -12.298 -61.126 12.665 1.00 26.66 233 ALA A CA 1
ATOM 1903 C C . ALA A 1 241 ? -13.134 -61.600 11.475 1.00 23.58 233 ALA A C 1
ATOM 1904 O O . ALA A 1 241 ? -14.272 -61.177 11.302 1.00 26.97 233 ALA A O 1
ATOM 1906 N N . HIS A 1 242 ? -12.559 -62.469 10.652 1.00 24.46 234 HIS A N 1
ATOM 1907 C CA . HIS A 1 242 ? -13.268 -63.039 9.512 1.00 23.10 234 HIS A CA 1
ATOM 1908 C C . HIS A 1 242 ? -12.539 -64.298 9.066 1.00 22.13 234 HIS A C 1
ATOM 1909 O O . HIS A 1 242 ? -11.312 -64.355 9.113 1.00 22.71 234 HIS A O 1
ATOM 1916 N N . PRO A 1 243 ? -13.290 -65.322 8.635 1.00 22.85 235 PRO A N 1
ATOM 1917 C CA . PRO A 1 243 ? -12.628 -66.579 8.258 1.00 24.44 235 PRO A CA 1
ATOM 1918 C C . PRO A 1 243 ? -11.632 -66.406 7.117 1.00 22.71 235 PRO A C 1
ATOM 1919 O O . PRO A 1 243 ? -10.682 -67.176 7.033 1.00 22.42 235 PRO A O 1
ATOM 1923 N N . SER A 1 244 ? -11.840 -65.419 6.247 1.00 26.35 236 SER A N 1
ATOM 1924 C CA . SER A 1 244 ? -10.934 -65.221 5.111 1.00 22.66 236 SER A CA 1
ATOM 1925 C C . SER A 1 244 ? -9.557 -64.718 5.542 1.00 20.67 236 SER A C 1
ATOM 1926 O O . SER A 1 244 ? -8.582 -64.799 4.779 1.00 18.37 236 SER A O 1
ATOM 1937 N N . ALA A 1 246 ? -7.726 -65.968 7.774 1.00 22.29 238 ALA A N 1
ATOM 1938 C CA . ALA A 1 246 ? -6.902 -67.084 8.242 1.00 22.44 238 ALA A CA 1
ATOM 1939 C C . ALA A 1 246 ? -5.635 -67.303 7.418 1.00 23.20 238 ALA A C 1
ATOM 1940 O O . ALA A 1 246 ? -4.695 -67.953 7.883 1.00 21.37 238 ALA A O 1
ATOM 1942 N N . ARG A 1 247 ? -5.600 -66.765 6.199 1.00 20.69 239 ARG A N 1
ATOM 1943 C CA . ARG A 1 247 ? -4.409 -66.886 5.363 1.00 22.30 239 ARG A CA 1
ATOM 1944 C C . ARG A 1 247 ? -3.255 -66.048 5.903 1.00 23.35 239 ARG A C 1
ATOM 1945 O O . ARG A 1 247 ? -2.141 -66.113 5.393 1.00 20.80 239 ARG A O 1
ATOM 1953 N N . PHE A 1 248 ? -3.529 -65.244 6.925 1.00 23.82 240 PHE A N 1
ATOM 1954 C CA . PHE A 1 248 ? -2.492 -64.421 7.538 1.00 21.07 240 PHE A CA 1
ATOM 1955 C C . PHE A 1 248 ? -2.168 -65.018 8.904 1.00 23.66 240 PHE A C 1
ATOM 1956 O O . PHE A 1 248 ? -3.069 -65.218 9.715 1.00 21.92 240 PHE A O 1
ATOM 1964 N N . PRO A 1 249 ? -0.884 -65.341 9.150 1.00 22.92 241 PRO A N 1
ATOM 1965 C CA . PRO A 1 249 ? -0.512 -66.029 10.393 1.00 26.93 241 PRO A CA 1
ATOM 1966 C C . PRO A 1 249 ? -0.947 -65.249 11.629 1.00 25.39 241 PRO A C 1
ATOM 1967 O O . PRO A 1 249 ? -0.736 -64.040 11.683 1.00 24.30 241 PRO A O 1
ATOM 1971 N N . GLY A 1 250 ? -1.555 -65.936 12.594 1.00 25.60 242 GLY A N 1
ATOM 1972 C CA . GLY A 1 250 ? -1.971 -65.313 13.836 1.00 24.53 242 GLY A CA 1
ATOM 1973 C C . GLY A 1 250 ? -3.407 -64.824 13.814 1.00 25.03 242 GLY A C 1
ATOM 1974 O O . GLY A 1 250 ? -4.034 -64.677 14.859 1.00 25.66 242 GLY A O 1
ATOM 1975 N N . ALA A 1 251 ? -3.935 -64.587 12.616 1.00 25.38 243 ALA A N 1
ATOM 1976 C CA . ALA A 1 251 ? -5.261 -64.004 12.460 1.00 25.95 243 ALA A CA 1
ATOM 1977 C C . ALA A 1 251 ? -6.371 -64.862 13.059 1.00 28.65 243 ALA A C 1
ATOM 1978 O O . ALA A 1 251 ? -7.424 -64.347 13.439 1.00 27.28 243 ALA A O 1
ATOM 1980 N N . GLU A 1 252 ? -6.148 -66.167 13.144 1.00 24.88 244 GLU A N 1
ATOM 1981 C CA . GLU A 1 252 ? -7.189 -67.040 13.681 1.00 29.24 244 GLU A CA 1
ATOM 1982 C C . GLU A 1 252 ? -7.470 -66.701 15.155 1.00 31.09 244 GLU A C 1
ATOM 1983 O O . GLU A 1 252 ? -8.511 -67.063 15.701 1.00 34.83 244 GLU A O 1
ATOM 1989 N N . LYS A 1 253 ? -6.546 -65.978 15.782 1.00 30.53 245 LYS A N 1
ATOM 1990 C CA . LYS A 1 253 ? -6.677 -65.607 17.196 1.00 30.96 245 LYS A CA 1
ATOM 1991 C C . LYS A 1 253 ? -7.446 -64.301 17.404 1.00 32.97 245 LYS A C 1
ATOM 1992 O O . LYS A 1 253 ? -7.684 -63.877 18.544 1.00 29.53 245 LYS A O 1
ATOM 1998 N N . ALA A 1 254 ? -7.844 -63.676 16.300 1.00 26.74 246 ALA A N 1
ATOM 1999 C CA . ALA A 1 254 ? -8.467 -62.358 16.350 1.00 27.10 246 ALA A CA 1
ATOM 2000 C C . ALA A 1 254 ? -9.796 -62.350 17.098 1.00 28.86 246 ALA A C 1
ATOM 2001 O O . ALA A 1 254 ? -10.046 -61.468 17.914 1.00 31.05 246 ALA A O 1
ATOM 2003 N N . ALA A 1 255 ? -10.651 -63.324 16.807 1.00 30.47 247 ALA A N 1
ATOM 2004 C CA . ALA A 1 255 ? -11.991 -63.350 17.373 1.00 30.79 247 ALA A CA 1
ATOM 2005 C C . ALA A 1 255 ? -11.956 -63.344 18.902 1.00 34.83 247 ALA A C 1
ATOM 2006 O O . ALA A 1 255 ? -12.725 -62.632 19.549 1.00 36.02 247 ALA A O 1
ATOM 2008 N N . SER A 1 256 ? -11.046 -64.122 19.476 1.00 33.32 248 SER A N 1
ATOM 2009 C CA . SER A 1 256 ? -10.909 -64.191 20.925 1.00 37.08 248 SER A CA 1
ATOM 2010 C C . SER A 1 256 ? -10.327 -62.908 21.494 1.00 40.44 248 SER A C 1
ATOM 2011 O O . SER A 1 256 ? -10.810 -62.393 22.503 1.00 40.21 248 SER A O 1
ATOM 2014 N N . LEU A 1 257 ? -9.280 -62.407 20.847 1.00 31.66 249 LEU A N 1
ATOM 2015 C CA . LEU A 1 257 ? -8.641 -61.171 21.262 1.00 35.20 249 LEU A CA 1
ATOM 2016 C C . LEU A 1 257 ? -9.673 -60.052 21.291 1.00 42.07 249 LEU A C 1
ATOM 2017 O O . LEU A 1 257 ? -9.750 -59.289 22.255 1.00 43.34 249 LEU A O 1
ATOM 2022 N N . LEU A 1 258 ? -10.466 -59.965 20.225 1.00 37.59 250 LEU A N 1
ATOM 2023 C CA . LEU A 1 258 ? -11.494 -58.940 20.112 1.00 38.09 250 LEU A CA 1
ATOM 2024 C C . LEU A 1 258 ? -12.480 -59.032 21.265 1.00 40.83 250 LEU A C 1
ATOM 2025 O O . LEU A 1 258 ? -12.708 -58.050 21.974 1.00 39.60 250 LEU A O 1
ATOM 2030 N N . LYS A 1 259 ? -13.061 -60.214 21.446 1.00 40.48 251 LYS A N 1
ATOM 2031 C CA . LYS A 1 259 ? -13.980 -60.449 22.558 1.00 44.25 251 LYS A CA 1
ATOM 2032 C C . LYS A 1 259 ? -13.383 -60.096 23.921 1.00 47.46 251 LYS A C 1
ATOM 2033 O O . LYS A 1 259 ? -14.038 -59.445 24.731 1.00 52.23 251 LYS A O 1
ATOM 2039 N N . GLU A 1 260 ? -12.148 -60.523 24.173 1.00 48.93 252 GLU A N 1
ATOM 2040 C CA . GLU A 1 260 ? -11.517 -60.279 25.469 1.00 51.33 252 GLU A CA 1
ATOM 2041 C C . GLU A 1 260 ? -11.135 -58.815 25.656 1.00 48.96 252 GLU A C 1
ATOM 2042 O O . GLU A 1 260 ? -10.968 -58.342 26.778 1.00 49.85 252 GLU A O 1
ATOM 2048 N N . ASN A 1 261 ? -10.994 -58.095 24.554 1.00 42.84 253 ASN A N 1
ATOM 2049 C CA . ASN A 1 261 ? -10.970 -56.647 24.635 1.00 43.40 253 ASN A CA 1
ATOM 2050 C C . ASN A 1 261 ? -12.426 -56.236 24.494 1.00 42.14 253 ASN A C 1
ATOM 2051 O O . ASN A 1 261 ? -13.309 -57.074 24.659 1.00 45.83 253 ASN A O 1
ATOM 2056 N N . GLY A 1 262 ? -12.713 -54.979 24.198 1.00 43.08 254 GLY A N 1
ATOM 2057 C CA . GLY A 1 262 ? -14.107 -54.560 24.221 1.00 43.00 254 GLY A CA 1
ATOM 2058 C C . GLY A 1 262 ? -14.909 -54.720 22.936 1.00 41.39 254 GLY A C 1
ATOM 2059 O O . GLY A 1 262 ? -16.062 -54.290 22.877 1.00 37.73 254 GLY A O 1
ATOM 2060 N N . PHE A 1 263 ? -14.326 -55.360 21.921 1.00 36.72 255 PHE A N 1
ATOM 2061 C CA . PHE A 1 263 ? -14.831 -55.239 20.552 1.00 34.27 255 PHE A CA 1
ATOM 2062 C C . PHE A 1 263 ? -15.923 -56.214 20.117 1.00 33.43 255 PHE A C 1
ATOM 2063 O O . PHE A 1 263 ? -15.657 -57.167 19.383 1.00 34.25 255 PHE A O 1
ATOM 2071 N N . GLY A 1 264 ? -17.156 -55.945 20.536 1.00 32.76 256 GLY A N 1
ATOM 2072 C CA . GLY A 1 264 ? -18.303 -56.711 20.082 1.00 30.17 256 GLY A CA 1
ATOM 2073 C C . GLY A 1 264 ? -18.884 -56.098 18.826 1.00 28.55 256 GLY A C 1
ATOM 2074 O O . GLY A 1 264 ? -18.315 -55.159 18.269 1.00 27.15 256 GLY A O 1
ATOM 2075 N N . GLU A 1 265 ? -20.024 -56.618 18.383 1.00 30.61 257 GLU A N 1
ATOM 2076 C CA . GLU A 1 265 ? -20.687 -56.105 17.195 1.00 29.44 257 GLU A CA 1
ATOM 2077 C C . GLU A 1 265 ? -20.947 -54.603 17.261 1.00 32.90 257 GLU A C 1
ATOM 2078 O O . GLU A 1 265 ? -20.551 -53.865 16.361 1.00 30.55 257 GLU A O 1
ATOM 2084 N N . ALA A 1 266 ? -21.602 -54.148 18.326 1.00 31.39 258 ALA A N 1
ATOM 2085 C CA . ALA A 1 266 ? -21.917 -52.728 18.457 1.00 32.36 258 ALA A CA 1
ATOM 2086 C C . ALA A 1 266 ? -20.661 -51.848 18.383 1.00 29.41 258 ALA A C 1
ATOM 2087 O O . ALA A 1 266 ? -20.650 -50.821 17.702 1.00 28.54 258 ALA A O 1
ATOM 2089 N N . GLU A 1 267 ? -19.603 -52.253 19.076 1.00 25.37 259 GLU A N 1
ATOM 2090 C CA . GLU A 1 267 ? -18.381 -51.460 19.096 1.00 28.24 259 GLU A CA 1
ATOM 2091 C C . GLU A 1 267 ? -17.704 -51.422 17.726 1.00 27.01 259 GLU A C 1
ATOM 2092 O O . GLU A 1 267 ? -17.062 -50.437 17.371 1.00 24.80 259 GLU A O 1
ATOM 2098 N N . LEU A 1 268 ? -17.840 -52.498 16.963 1.00 23.37 260 LEU A N 1
ATOM 2099 C CA . LEU A 1 268 ? -17.217 -52.557 15.645 1.00 25.88 260 LEU A CA 1
ATOM 2100 C C . LEU A 1 268 ? -18.035 -51.822 14.586 1.00 24.46 260 LEU A C 1
ATOM 2101 O O . LEU A 1 268 ? -17.476 -51.300 13.619 1.00 25.58 260 LEU A O 1
ATOM 2106 N N . GLU A 1 269 ? -19.352 -51.758 14.763 1.00 24.16 261 GLU A N 1
ATOM 2107 C CA . GLU A 1 269 ? -20.169 -50.992 13.824 1.00 23.15 261 GLU A CA 1
ATOM 2108 C C . GLU A 1 269 ? -19.872 -49.507 13.984 1.00 22.62 261 GLU A C 1
ATOM 2109 O O . GLU A 1 269 ? -19.761 -48.777 12.996 1.00 23.52 261 GLU A O 1
ATOM 2115 N N . THR A 1 270 ? -19.739 -49.080 15.239 1.00 23.73 262 THR A N 1
ATOM 2116 C CA . THR A 1 270 ? -19.333 -47.720 15.590 1.00 23.68 262 THR A CA 1
ATOM 2117 C C . THR A 1 270 ? -17.986 -47.381 14.974 1.00 23.76 262 THR A C 1
ATOM 2118 O O . THR A 1 270 ? -17.823 -46.348 14.322 1.00 21.10 262 THR A O 1
ATOM 2122 N N . LEU A 1 271 ? -17.018 -48.262 15.191 1.00 22.17 263 LEU A N 1
ATOM 2123 C CA . LEU A 1 271 ? -15.686 -48.071 14.642 1.00 22.27 263 LEU A CA 1
ATOM 2124 C C . LEU A 1 271 ? -15.700 -47.951 13.117 1.00 22.22 263 LEU A C 1
ATOM 2125 O O . LEU A 1 271 ? -14.932 -47.174 12.550 1.00 22.12 263 LEU A O 1
ATOM 2130 N N . ALA A 1 272 ? -16.582 -48.699 12.460 1.00 20.56 264 ALA A N 1
ATOM 2131 C CA . ALA A 1 272 ? -16.680 -48.632 11.004 1.00 22.26 264 ALA A CA 1
ATOM 2132 C C . ALA A 1 272 ? -16.993 -47.206 10.553 1.00 20.05 264 ALA A C 1
ATOM 2133 O O . ALA A 1 272 ? -16.327 -46.665 9.670 1.00 19.75 264 ALA A O 1
ATOM 2135 N N . TYR A 1 273 ? -17.995 -46.591 11.180 1.00 21.25 265 TYR A N 1
ATOM 2136 C CA . TYR A 1 273 ? -18.353 -45.219 10.857 1.00 18.40 265 TYR A CA 1
ATOM 2137 C C . TYR A 1 273 ? -17.246 -44.243 11.233 1.00 18.64 265 TYR A C 1
ATOM 2138 O O . TYR A 1 273 ? -16.940 -43.323 10.469 1.00 18.68 265 TYR A O 1
ATOM 2147 N N . GLU A 1 274 ? -16.648 -44.431 12.407 1.00 18.62 266 GLU A N 1
ATOM 2148 C CA . GLU A 1 274 ? -15.589 -43.526 12.854 1.00 20.04 266 GLU A CA 1
ATOM 2149 C C . GLU A 1 274 ? -14.352 -43.618 11.946 1.00 19.87 266 GLU A C 1
ATOM 2150 O O . GLU A 1 274 ? -13.685 -42.606 11.692 1.00 19.00 266 GLU A O 1
ATOM 2156 N N . PHE A 1 275 ? -14.048 -44.827 11.467 1.00 19.13 267 PHE A N 1
ATOM 2157 C CA . PHE A 1 275 ? -12.936 -45.022 10.538 1.00 20.01 267 PHE A CA 1
ATOM 2158 C C . PHE A 1 275 ? -13.248 -44.305 9.222 1.00 19.12 267 PHE A C 1
ATOM 2159 O O . PHE A 1 275 ? -12.376 -43.687 8.608 1.00 17.64 267 PHE A O 1
ATOM 2167 N N . ALA A 1 276 ? -14.506 -44.380 8.800 1.00 19.61 268 ALA A N 1
ATOM 2168 C CA . ALA A 1 276 ? -14.922 -43.744 7.553 1.00 18.93 268 ALA A CA 1
ATOM 2169 C C . ALA A 1 276 ? -14.738 -42.233 7.641 1.00 19.28 268 ALA A C 1
ATOM 2170 O O . ALA A 1 276 ? -14.249 -41.603 6.702 1.00 21.21 268 ALA A O 1
ATOM 2172 N N . VAL A 1 277 ? -15.130 -41.652 8.772 1.00 18.93 269 VAL A N 1
ATOM 2173 C CA . VAL A 1 277 ? -14.926 -40.225 8.996 1.00 18.48 269 VAL A CA 1
ATOM 2174 C C . VAL A 1 277 ? -13.422 -39.880 9.011 1.00 18.26 269 VAL A C 1
ATOM 2175 O O . VAL A 1 277 ? -12.983 -38.934 8.362 1.00 17.67 269 VAL A O 1
ATOM 2179 N N . HIS A 1 278 ? -12.647 -40.663 9.753 1.00 16.72 270 HIS A N 1
ATOM 2180 C CA . HIS A 1 278 ? -11.202 -40.464 9.889 1.00 18.65 270 HIS A CA 1
ATOM 2181 C C . HIS A 1 278 ? -10.493 -40.501 8.525 1.00 15.35 270 HIS A C 1
ATOM 2182 O O . HIS A 1 278 ? -9.746 -39.591 8.162 1.00 16.19 270 HIS A O 1
ATOM 2189 N N . ASP A 1 279 ? -10.725 -41.575 7.787 1.00 17.71 271 ASP A N 1
ATOM 2190 C CA . ASP A 1 279 ? -10.192 -41.734 6.440 1.00 19.46 271 ASP A CA 1
ATOM 2191 C C . ASP A 1 279 ? -10.541 -40.529 5.556 1.00 17.46 271 ASP A C 1
ATOM 2192 O O . ASP A 1 279 ? -9.671 -39.960 4.891 1.00 17.28 271 ASP A O 1
ATOM 2205 N N . CYS A 1 281 ? -11.553 -37.403 6.377 1.00 14.57 273 CYS A N 1
ATOM 2206 C CA . CYS A 1 281 ? -10.913 -36.167 6.823 1.00 17.53 273 CYS A CA 1
ATOM 2207 C C . CYS A 1 281 ? -9.412 -36.138 6.502 1.00 16.63 273 CYS A C 1
ATOM 2208 O O . CYS A 1 281 ? -8.920 -35.194 5.879 1.00 15.32 273 CYS A O 1
ATOM 2211 N N . GLU A 1 282 ? -8.683 -37.175 6.909 1.00 17.31 274 GLU A N 1
ATOM 2212 C CA . GLU A 1 282 ? -7.226 -37.128 6.787 1.00 17.67 274 GLU A CA 1
ATOM 2213 C C . GLU A 1 282 ? -6.739 -37.093 5.339 1.00 17.50 274 GLU A C 1
ATOM 2214 O O . GLU A 1 282 ? -5.837 -36.318 5.007 1.00 17.05 274 GLU A O 1
ATOM 2220 N N . PHE A 1 283 ? -7.337 -37.909 4.474 1.00 17.20 275 PHE A N 1
ATOM 2221 C CA . PHE A 1 283 ? -6.846 -37.990 3.104 1.00 17.76 275 PHE A CA 1
ATOM 2222 C C . PHE A 1 283 ? -7.241 -36.789 2.243 1.00 18.55 275 PHE A C 1
ATOM 2223 O O . PHE A 1 283 ? -6.448 -36.349 1.414 1.00 18.46 275 PHE A O 1
ATOM 2231 N N . ASN A 1 284 ? -8.435 -36.233 2.452 1.00 16.13 276 ASN A N 1
ATOM 2232 C CA . ASN A 1 284 ? -8.808 -35.000 1.755 1.00 18.06 276 ASN A CA 1
ATOM 2233 C C . ASN A 1 284 ? -7.980 -33.806 2.236 1.00 21.81 276 ASN A C 1
ATOM 2234 O O . ASN A 1 284 ? -7.617 -32.921 1.450 1.00 19.28 276 ASN A O 1
ATOM 2239 N N . HIS A 1 285 ? -7.681 -33.788 3.528 1.00 19.01 277 HIS A N 1
ATOM 2240 C CA . HIS A 1 285 ? -6.854 -32.732 4.097 1.00 19.61 277 HIS A CA 1
ATOM 2241 C C . HIS A 1 285 ? -5.424 -32.817 3.560 1.00 21.73 277 HIS A C 1
ATOM 2242 O O . HIS A 1 285 ? -4.831 -31.809 3.170 1.00 21.54 277 HIS A O 1
ATOM 2249 N N . LEU A 1 286 ? -4.871 -34.023 3.549 1.00 17.67 278 LEU A N 1
ATOM 2250 C CA . LEU A 1 286 ? -3.572 -34.238 2.928 1.00 20.19 278 LEU A CA 1
ATOM 2251 C C . LEU A 1 286 ? -3.582 -33.756 1.471 1.00 20.15 278 LEU A C 1
ATOM 2252 O O . LEU A 1 286 ? -2.673 -33.058 1.024 1.00 20.55 278 LEU A O 1
ATOM 2257 N N . ALA A 1 287 ? -4.612 -34.127 0.728 1.00 19.53 279 ALA A N 1
ATOM 2258 C CA . ALA A 1 287 ? -4.699 -33.709 -0.667 1.00 20.46 279 ALA A CA 1
ATOM 2259 C C . ALA A 1 287 ? -4.632 -32.184 -0.831 1.00 22.98 279 ALA A C 1
ATOM 2260 O O . ALA A 1 287 ? -4.109 -31.694 -1.827 1.00 21.85 279 ALA A O 1
ATOM 2262 N N . SER A 1 288 ? -5.139 -31.442 0.155 1.00 22.78 280 SER A N 1
ATOM 2263 C CA . SER A 1 288 ? -5.225 -29.985 0.052 1.00 20.99 280 SER A CA 1
ATOM 2264 C C . SER A 1 288 ? -3.867 -29.274 0.166 1.00 25.06 280 SER A C 1
ATOM 2265 O O . SER A 1 288 ? -3.727 -28.124 -0.252 1.00 26.17 280 SER A O 1
ATOM 2268 N N . PHE A 1 289 ? -2.864 -29.942 0.719 1.00 23.04 281 PHE A N 1
ATOM 2269 C CA . PHE A 1 289 ? -1.561 -29.286 0.852 1.00 23.61 281 PHE A CA 1
ATOM 2270 C C . PHE A 1 289 ? -0.352 -30.078 0.331 1.00 22.72 281 PHE A C 1
ATOM 2271 O O . PHE A 1 289 ? 0.740 -29.516 0.174 1.00 21.98 281 PHE A O 1
ATOM 2279 N N . LEU A 1 290 ? -0.534 -31.363 0.039 1.00 20.75 282 LEU A N 1
ATOM 2280 C CA . LEU A 1 290 ? 0.630 -32.202 -0.287 1.00 21.94 282 LEU A CA 1
ATOM 2281 C C . LEU A 1 290 ? 1.522 -31.676 -1.430 1.00 23.72 282 LEU A C 1
ATOM 2282 O O . LEU A 1 290 ? 2.741 -31.651 -1.296 1.00 22.66 282 LEU A O 1
ATOM 2287 N N . PRO A 1 291 ? 0.925 -31.273 -2.567 1.00 25.54 283 PRO A N 1
ATOM 2288 C CA . PRO A 1 291 ? 1.795 -30.762 -3.635 1.00 23.04 283 PRO A CA 1
ATOM 2289 C C . PRO A 1 291 ? 2.599 -29.523 -3.232 1.00 26.02 283 PRO A C 1
ATOM 2290 O O . PRO A 1 291 ? 3.775 -29.422 -3.604 1.00 25.41 283 PRO A O 1
ATOM 2294 N N . ASP A 1 292 ? 1.986 -28.604 -2.489 1.00 25.51 284 ASP A N 1
ATOM 2295 C CA . ASP A 1 292 ? 2.699 -27.429 -1.988 1.00 25.28 284 ASP A CA 1
ATOM 2296 C C . ASP A 1 292 ? 3.787 -27.834 -1.009 1.00 26.09 284 ASP A C 1
ATOM 2297 O O . ASP A 1 292 ? 4.919 -27.338 -1.083 1.00 22.85 284 ASP A O 1
ATOM 2302 N N . LEU A 1 293 ? 3.438 -28.726 -0.083 1.00 22.05 285 LEU A N 1
ATOM 2303 C CA . LEU A 1 293 ? 4.394 -29.215 0.911 1.00 23.74 285 LEU A CA 1
ATOM 2304 C C . LEU A 1 293 ? 5.603 -29.881 0.256 1.00 23.56 285 LEU A C 1
ATOM 2305 O O . LEU A 1 293 ? 6.747 -29.643 0.654 1.00 25.34 285 LEU A O 1
ATOM 2310 N N . TYR A 1 294 ? 5.336 -30.724 -0.740 1.00 23.82 286 TYR A N 1
ATOM 2311 C CA . TYR A 1 294 ? 6.387 -31.432 -1.473 1.00 23.12 286 TYR A CA 1
ATOM 2312 C C . TYR A 1 294 ? 7.341 -30.458 -2.162 1.00 24.38 286 TYR A C 1
ATOM 2313 O O . TYR A 1 294 ? 8.568 -30.637 -2.138 1.00 25.55 286 TYR A O 1
ATOM 2322 N N . ARG A 1 295 ? 6.772 -29.430 -2.786 1.00 24.23 287 ARG A N 1
ATOM 2323 C CA . ARG A 1 295 ? 7.576 -28.426 -3.472 1.00 27.75 287 ARG A CA 1
ATOM 2324 C C . ARG A 1 295 ? 8.467 -27.700 -2.494 1.00 28.19 287 ARG A C 1
ATOM 2325 O O . ARG A 1 295 ? 9.636 -27.451 -2.780 1.00 25.47 287 ARG A O 1
ATOM 2333 N N . GLU A 1 296 ? 7.911 -27.369 -1.332 1.00 21.70 288 GLU A N 1
ATOM 2334 C CA . GLU A 1 296 ? 8.646 -26.607 -0.330 1.00 26.18 288 GLU A CA 1
ATOM 2335 C C . GLU A 1 296 ? 9.651 -27.450 0.465 1.00 25.26 288 GLU A C 1
ATOM 2336 O O . GLU A 1 296 ? 10.726 -26.964 0.808 1.00 25.45 288 GLU A O 1
ATOM 2342 N N . PHE A 1 297 ? 9.315 -28.709 0.739 1.00 23.80 289 PHE A N 1
ATOM 2343 C CA . PHE A 1 297 ? 10.129 -29.528 1.636 1.00 24.99 289 PHE A CA 1
ATOM 2344 C C . PHE A 1 297 ? 10.716 -30.795 1.008 1.00 28.37 289 PHE A C 1
ATOM 2345 O O . PHE A 1 297 ? 11.416 -31.562 1.678 1.00 27.83 289 PHE A O 1
ATOM 2353 N N . GLY A 1 298 ? 10.437 -31.017 -0.272 1.00 27.09 290 GLY A N 1
ATOM 2354 C CA . GLY A 1 298 ? 11.110 -32.080 -0.996 1.00 28.25 290 GLY A CA 1
ATOM 2355 C C . GLY A 1 298 ? 12.601 -31.931 -0.745 1.00 34.75 290 GLY A C 1
ATOM 2356 O O . GLY A 1 298 ? 13.326 -32.922 -0.603 1.00 34.39 290 GLY A O 1
ATOM 2357 N N . THR A 1 299 ? 13.035 -30.674 -0.651 1.00 37.60 291 THR A N 1
ATOM 2358 C CA . THR A 1 299 ? 14.415 -30.303 -0.314 1.00 38.24 291 THR A CA 1
ATOM 2359 C C . THR A 1 299 ? 15.397 -30.889 -1.310 1.00 35.38 291 THR A C 1
ATOM 2360 O O . THR A 1 299 ? 15.201 -30.746 -2.518 1.00 39.70 291 THR A O 1
ATOM 2364 N N . ARG B 1 12 ? -25.837 -14.787 6.491 1.00 48.07 4 ARG B N 1
ATOM 2365 C CA . ARG B 1 12 ? -24.745 -15.366 7.267 1.00 45.72 4 ARG B CA 1
ATOM 2366 C C . ARG B 1 12 ? -24.168 -16.580 6.556 1.00 41.19 4 ARG B C 1
ATOM 2367 O O . ARG B 1 12 ? -24.809 -17.166 5.685 1.00 44.16 4 ARG B O 1
ATOM 2375 N N . ASN B 1 13 ? -22.955 -16.957 6.934 1.00 38.94 5 ASN B N 1
ATOM 2376 C CA . ASN B 1 13 ? -22.322 -18.134 6.369 1.00 36.65 5 ASN B CA 1
ATOM 2377 C C . ASN B 1 13 ? -22.754 -19.386 7.123 1.00 34.91 5 ASN B C 1
ATOM 2378 O O . ASN B 1 13 ? -22.192 -19.722 8.163 1.00 34.04 5 ASN B O 1
ATOM 2391 N N . THR B 1 15 ? -23.415 -23.578 7.264 1.00 27.19 7 THR B N 1
ATOM 2392 C CA . THR B 1 15 ? -22.727 -24.741 6.723 1.00 23.91 7 THR B CA 1
ATOM 2393 C C . THR B 1 15 ? -23.404 -26.003 7.239 1.00 23.69 7 THR B C 1
ATOM 2394 O O . THR B 1 15 ? -23.897 -26.035 8.362 1.00 21.92 7 THR B O 1
ATOM 2398 N N . PRO B 1 16 ? -23.463 -27.044 6.403 1.00 21.97 8 PRO B N 1
ATOM 2399 C CA . PRO B 1 16 ? -24.154 -28.264 6.828 1.00 22.88 8 PRO B CA 1
ATOM 2400 C C . PRO B 1 16 ? -23.379 -29.014 7.912 1.00 24.67 8 PRO B C 1
ATOM 2401 O O . PRO B 1 16 ? -22.163 -29.211 7.785 1.00 22.67 8 PRO B O 1
ATOM 2405 N N . PHE B 1 17 ? -24.066 -29.420 8.978 1.00 22.25 9 PHE B N 1
ATOM 2406 C CA . PHE B 1 17 ? -23.411 -30.266 9.965 1.00 21.27 9 PHE B CA 1
ATOM 2407 C C . PHE B 1 17 ? -23.054 -31.609 9.321 1.00 23.01 9 PHE B C 1
ATOM 2408 O O . PHE B 1 17 ? -23.861 -32.193 8.589 1.00 22.75 9 PHE B O 1
ATOM 2416 N N . THR B 1 18 ? -21.839 -32.083 9.573 1.00 20.18 10 THR B N 1
ATOM 2417 C CA . THR B 1 18 ? -21.291 -33.206 8.816 1.00 23.81 10 THR B CA 1
ATOM 2418 C C . THR B 1 18 ? -21.228 -34.524 9.582 1.00 23.95 10 THR B C 1
ATOM 2419 O O . THR B 1 18 ? -20.884 -35.553 9.010 1.00 27.07 10 THR B O 1
ATOM 2423 N N . TYR B 1 19 ? -21.528 -34.501 10.873 1.00 18.79 11 TYR B N 1
ATOM 2424 C CA . TYR B 1 19 ? -21.371 -35.708 11.679 1.00 20.59 11 TYR B CA 1
ATOM 2425 C C . TYR B 1 19 ? -22.627 -36.044 12.487 1.00 20.40 11 TYR B C 1
ATOM 2426 O O . TYR B 1 19 ? -23.178 -35.177 13.161 1.00 20.99 11 TYR B O 1
ATOM 2435 N N . PHE B 1 20 ? -23.071 -37.298 12.414 1.00 19.26 12 PHE B N 1
ATOM 2436 C CA . PHE B 1 20 ? -24.135 -37.801 13.282 1.00 20.34 12 PHE B CA 1
ATOM 2437 C C . PHE B 1 20 ? -23.767 -39.189 13.792 1.00 21.01 12 PHE B C 1
ATOM 2438 O O . PHE B 1 20 ? -23.477 -40.078 12.995 1.00 19.55 12 PHE B O 1
ATOM 2446 N N . SER B 1 21 ? -23.800 -39.380 15.113 1.00 21.39 13 SER B N 1
ATOM 2447 C CA . SER B 1 21 ? -23.362 -40.643 15.716 1.00 20.62 13 SER B CA 1
ATOM 2448 C C . SER B 1 21 ? -24.128 -41.810 15.119 1.00 23.32 13 SER B C 1
ATOM 2449 O O . SER B 1 21 ? -25.252 -41.643 14.657 1.00 21.34 13 SER B O 1
ATOM 2452 N N . LEU B 1 22 ? -23.509 -42.988 15.130 1.00 24.51 14 LEU B N 1
ATOM 2453 C CA . LEU B 1 22 ? -24.137 -44.194 14.599 1.00 24.43 14 LEU B CA 1
ATOM 2454 C C . LEU B 1 22 ? -25.570 -44.416 15.106 1.00 22.09 14 LEU B C 1
ATOM 2455 O O . LEU B 1 22 ? -26.486 -44.566 14.301 1.00 24.02 14 LEU B O 1
ATOM 2460 N N . PRO B 1 23 ? -25.780 -44.441 16.437 1.00 21.42 15 PRO B N 1
ATOM 2461 C CA . PRO B 1 23 ? -27.163 -44.667 16.888 1.00 22.06 15 PRO B CA 1
ATOM 2462 C C . PRO B 1 23 ? -28.126 -43.598 16.366 1.00 22.55 15 PRO B C 1
ATOM 2463 O O . PRO B 1 23 ? -29.307 -43.878 16.139 1.00 24.79 15 PRO B O 1
ATOM 2475 N N . GLN B 1 25 ? -27.897 -42.073 13.442 1.00 20.69 17 GLN B N 1
ATOM 2476 C CA . GLN B 1 25 ? -28.157 -42.357 12.033 1.00 22.17 17 GLN B CA 1
ATOM 2477 C C . GLN B 1 25 ? -29.253 -43.395 11.898 1.00 21.67 17 GLN B C 1
ATOM 2478 O O . GLN B 1 25 ? -30.134 -43.283 11.038 1.00 21.95 17 GLN B O 1
ATOM 2484 N N . LYS B 1 26 ? -29.194 -44.406 12.753 1.00 21.26 18 LYS B N 1
ATOM 2485 C CA . LYS B 1 26 ? -30.217 -45.442 12.773 1.00 24.27 18 LYS B CA 1
ATOM 2486 C C . LYS B 1 26 ? -31.578 -44.882 13.176 1.00 24.30 18 LYS B C 1
ATOM 2487 O O . LYS B 1 26 ? -32.596 -45.251 12.593 1.00 24.09 18 LYS B O 1
ATOM 2493 N N . LEU B 1 27 ? -31.600 -43.996 14.170 1.00 21.69 19 LEU B N 1
ATOM 2494 C CA . LEU B 1 27 ? -32.863 -43.368 14.582 1.00 22.33 19 LEU B CA 1
ATOM 2495 C C . LEU B 1 27 ? -33.437 -42.537 13.442 1.00 22.76 19 LEU B C 1
ATOM 2496 O O . LEU B 1 27 ? -34.646 -42.558 13.188 1.00 23.58 19 LEU B O 1
ATOM 2501 N N . PHE B 1 28 ? -32.561 -41.821 12.742 1.00 21.92 20 PHE B N 1
ATOM 2502 C CA . PHE B 1 28 ? -32.984 -41.009 11.616 1.00 21.90 20 PHE B CA 1
ATOM 2503 C C . PHE B 1 28 ? -33.853 -41.826 10.664 1.00 24.74 20 PHE B C 1
ATOM 2504 O O . PHE B 1 28 ? -34.939 -41.392 10.265 1.00 24.29 20 PHE B O 1
ATOM 2512 N N . LEU B 1 29 ? -33.379 -43.017 10.314 1.00 23.87 21 LEU B N 1
ATOM 2513 C CA . LEU B 1 29 ? -34.096 -43.862 9.368 1.00 28.16 21 LEU B CA 1
ATOM 2514 C C . LEU B 1 29 ? -35.473 -44.257 9.897 1.00 25.51 21 LEU B C 1
ATOM 2515 O O . LEU B 1 29 ? -36.463 -44.178 9.172 1.00 26.08 21 LEU B O 1
ATOM 2520 N N . ARG B 1 30 ? -35.531 -44.687 11.155 1.00 24.43 22 ARG B N 1
ATOM 2521 C CA . ARG B 1 30 ? -36.811 -45.041 11.762 1.00 26.05 22 ARG B CA 1
ATOM 2522 C C . ARG B 1 30 ? -37.766 -43.841 11.771 1.00 26.50 22 ARG B C 1
ATOM 2523 O O . ARG B 1 30 ? -38.958 -43.975 11.476 1.00 23.42 22 ARG B O 1
ATOM 2531 N N . ASN B 1 31 ? -37.236 -42.671 12.111 1.00 22.50 23 ASN B N 1
ATOM 2532 C CA . ASN B 1 31 ? -38.020 -41.443 12.111 1.00 24.25 23 ASN B CA 1
ATOM 2533 C C . ASN B 1 31 ? -38.508 -41.062 10.720 1.00 28.02 23 ASN B C 1
ATOM 2534 O O . ASN B 1 31 ? -39.653 -40.629 10.547 1.00 27.01 23 ASN B O 1
ATOM 2539 N N . GLN B 1 32 ? -37.632 -41.223 9.734 1.00 26.27 24 GLN B N 1
ATOM 2540 C CA . GLN B 1 32 ? -37.962 -40.924 8.347 1.00 27.27 24 GLN B CA 1
ATOM 2541 C C . GLN B 1 32 ? -39.157 -41.754 7.870 1.00 28.15 24 GLN B C 1
ATOM 2542 O O . GLN B 1 32 ? -40.044 -41.244 7.190 1.00 28.97 24 GLN B O 1
ATOM 2548 N N . ALA B 1 33 ? -39.180 -43.029 8.244 1.00 29.41 25 ALA B N 1
ATOM 2549 C CA . ALA B 1 33 ? -40.279 -43.915 7.868 1.00 31.45 25 ALA B CA 1
ATOM 2550 C C . ALA B 1 33 ? -41.571 -43.569 8.605 1.00 31.55 25 ALA B C 1
ATOM 2551 O O . ALA B 1 33 ? -42.654 -43.655 8.035 1.00 28.95 25 ALA B O 1
ATOM 2553 N N . ALA B 1 34 ? -41.453 -43.184 9.875 1.00 30.66 26 ALA B N 1
ATOM 2554 C CA . ALA B 1 34 ? -42.625 -42.885 10.685 1.00 26.76 26 ALA B CA 1
ATOM 2555 C C . ALA B 1 34 ? -43.339 -41.619 10.225 1.00 30.77 26 ALA B C 1
ATOM 2556 O O . ALA B 1 34 ? -44.551 -41.480 10.400 1.00 26.12 26 ALA B O 1
ATOM 2558 N N . VAL B 1 35 ? -42.593 -40.691 9.635 1.00 26.07 27 VAL B N 1
ATOM 2559 C CA . VAL B 1 35 ? -43.169 -39.397 9.292 1.00 30.45 27 VAL B CA 1
ATOM 2560 C C . VAL B 1 35 ? -43.780 -39.391 7.891 1.00 29.90 27 VAL B C 1
ATOM 2561 O O . VAL B 1 35 ? -44.522 -38.478 7.545 1.00 27.39 27 VAL B O 1
ATOM 2565 N N . ARG B 1 36 ? -43.466 -40.421 7.112 1.00 29.01 28 ARG B N 1
ATOM 2566 C CA . ARG B 1 36 ? -43.816 -40.508 5.689 1.00 34.79 28 ARG B CA 1
ATOM 2567 C C . ARG B 1 36 ? -45.190 -39.977 5.290 1.00 36.24 28 ARG B C 1
ATOM 2568 O O . ARG B 1 36 ? -45.309 -39.202 4.343 1.00 43.08 28 ARG B O 1
ATOM 2576 N N . ASN B 1 37 ? -46.226 -40.411 5.992 1.00 32.81 29 ASN B N 1
ATOM 2577 C CA . ASN B 1 37 ? -47.590 -40.109 5.574 1.00 39.95 29 ASN B CA 1
ATOM 2578 C C . ASN B 1 37 ? -48.205 -38.904 6.282 1.00 38.25 29 ASN B C 1
ATOM 2579 O O . ASN B 1 37 ? -49.379 -38.604 6.098 1.00 39.15 29 ASN B O 1
ATOM 2584 N N . LYS B 1 38 ? -47.407 -38.205 7.080 1.00 33.73 30 LYS B N 1
ATOM 2585 C CA . LYS B 1 38 ? -47.902 -37.041 7.804 1.00 29.18 30 LYS B CA 1
ATOM 2586 C C . LYS B 1 38 ? -47.975 -35.823 6.887 1.00 28.74 30 LYS B C 1
ATOM 2587 O O . LYS B 1 38 ? -47.151 -35.655 5.989 1.00 26.78 30 LYS B O 1
ATOM 2593 N N . PRO B 1 39 ? -48.964 -34.953 7.125 1.00 30.31 31 PRO B N 1
ATOM 2594 C CA . PRO B 1 39 ? -49.164 -33.774 6.285 1.00 27.72 31 PRO B CA 1
ATOM 2595 C C . PRO B 1 39 ? -47.954 -32.867 6.358 1.00 28.52 31 PRO B C 1
ATOM 2596 O O . PRO B 1 39 ? -47.712 -32.105 5.425 1.00 30.04 31 PRO B O 1
ATOM 2600 N N . TYR B 1 40 ? -47.212 -32.940 7.463 1.00 26.05 32 TYR B N 1
ATOM 2601 C CA . TYR B 1 40 ? -46.024 -32.109 7.640 1.00 29.46 32 TYR B CA 1
ATOM 2602 C C . TYR B 1 40 ? -44.716 -32.824 7.268 1.00 30.79 32 TYR B C 1
ATOM 2603 O O . TYR B 1 40 ? -43.633 -32.344 7.592 1.00 27.01 32 TYR B O 1
ATOM 2612 N N . ALA B 1 41 ? -44.816 -33.958 6.581 1.00 29.69 33 ALA B N 1
ATOM 2613 C CA . ALA B 1 41 ? -43.625 -34.723 6.204 1.00 27.85 33 ALA B CA 1
ATOM 2614 C C . ALA B 1 41 ? -42.616 -33.921 5.3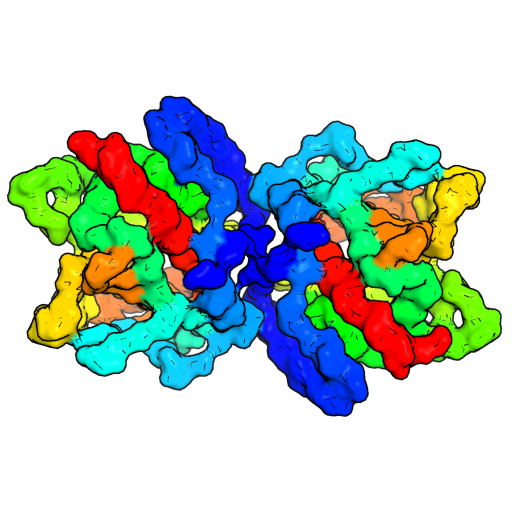77 1.00 30.02 33 ALA B C 1
ATOM 2615 O O . ALA B 1 41 ? -41.408 -34.181 5.428 1.00 26.67 33 ALA B O 1
ATOM 2617 N N . LYS B 1 42 ? -43.096 -32.946 4.615 1.00 24.30 34 LYS B N 1
ATOM 2618 C CA . LYS B 1 42 ? -42.192 -32.170 3.776 1.00 28.21 34 LYS B CA 1
ATOM 2619 C C . LYS B 1 42 ? -41.214 -31.329 4.598 1.00 29.62 34 LYS B C 1
ATOM 2620 O O . LYS B 1 42 ? -40.237 -30.804 4.062 1.00 26.62 34 LYS B O 1
ATOM 2626 N N . TYR B 1 43 ? -41.484 -31.199 5.894 1.00 28.47 35 TYR B N 1
ATOM 2627 C CA . TYR B 1 43 ? -40.633 -30.399 6.768 1.00 26.52 35 TYR B CA 1
ATOM 2628 C C . TYR B 1 43 ? -39.575 -31.261 7.456 1.00 27.40 35 TYR B C 1
ATOM 2629 O O . TYR B 1 43 ? -38.719 -30.751 8.187 1.00 26.02 35 TYR B O 1
ATOM 2638 N N . PHE B 1 44 ? -39.641 -32.567 7.210 1.00 25.16 36 PHE B N 1
ATOM 2639 C CA . PHE B 1 44 ? -38.669 -33.510 7.743 1.00 24.75 36 PHE B CA 1
ATOM 2640 C C . PHE B 1 44 ? -37.477 -33.570 6.791 1.00 25.53 36 PHE B C 1
ATOM 2641 O O . PHE B 1 44 ? -37.560 -34.160 5.715 1.00 25.71 36 PHE B O 1
ATOM 2649 N N . ARG B 1 45 ? -36.375 -32.940 7.184 1.00 23.12 37 ARG B N 1
ATOM 2650 C CA . ARG B 1 45 ? -35.239 -32.752 6.281 1.00 26.78 37 ARG B CA 1
ATOM 2651 C C . ARG B 1 45 ? -33.944 -33.226 6.914 1.00 27.89 37 ARG B C 1
ATOM 2652 O O . ARG B 1 45 ? -33.729 -33.021 8.109 1.00 23.62 37 ARG B O 1
ATOM 2660 N N . SER B 1 46 ? -33.091 -33.867 6.113 1.00 23.16 38 SER B N 1
ATOM 2661 C CA . SER B 1 46 ? -31.838 -34.448 6.615 1.00 27.86 38 SER B CA 1
ATOM 2662 C C . SER B 1 46 ? -30.722 -33.431 6.827 1.00 24.05 38 SER B C 1
ATOM 2663 O O . SER B 1 46 ? -29.853 -33.627 7.678 1.00 26.15 38 SER B O 1
ATOM 2666 N N . GLU B 1 47 ? -30.725 -32.355 6.046 1.00 24.13 39 GLU B N 1
ATOM 2667 C CA . GLU B 1 47 ? -29.650 -31.373 6.160 1.00 23.68 39 GLU B CA 1
ATOM 2668 C C . GLU B 1 47 ? -29.905 -30.365 7.272 1.00 26.11 39 GLU B C 1
ATOM 2669 O O . GLU B 1 47 ? -30.958 -29.716 7.332 1.00 25.35 39 GLU B O 1
ATOM 2683 N N . ARG B 1 49 ? -28.226 -27.107 8.901 1.00 22.88 41 ARG B N 1
ATOM 2684 C CA . ARG B 1 49 ? -27.216 -26.078 8.701 1.00 24.05 41 ARG B CA 1
ATOM 2685 C C . ARG B 1 49 ? -27.010 -25.248 9.966 1.00 23.97 41 ARG B C 1
ATOM 2686 O O . ARG B 1 49 ? -27.968 -24.925 10.665 1.00 24.44 41 ARG B O 1
ATOM 2694 N N . VAL B 1 50 ? -25.757 -24.914 10.252 1.00 23.61 42 VAL B N 1
ATOM 2695 C CA . VAL B 1 50 ? -25.403 -24.142 11.440 1.00 23.88 42 VAL B CA 1
ATOM 2696 C C . VAL B 1 50 ? -24.482 -22.990 11.042 1.00 24.49 42 VAL B C 1
ATOM 2697 O O . VAL B 1 50 ? -23.864 -23.029 9.972 1.00 24.47 42 VAL B O 1
ATOM 2701 N N . PRO B 1 51 ? -24.397 -21.947 11.887 1.00 24.21 43 PRO B N 1
ATOM 2702 C CA . PRO B 1 51 ? -23.483 -20.836 11.585 1.00 20.69 43 PRO B CA 1
ATOM 2703 C C . PRO B 1 51 ? -22.022 -21.285 11.633 1.00 24.58 43 PRO B C 1
ATOM 2704 O O . PRO B 1 51 ? -21.609 -21.919 12.598 1.00 22.07 43 PRO B O 1
ATOM 2708 N N . LEU B 1 52 ? -21.255 -20.983 10.590 1.00 25.10 44 LEU B N 1
ATOM 2709 C CA . LEU B 1 52 ? -19.845 -21.355 10.574 1.00 25.57 44 LEU B CA 1
ATOM 2710 C C . LEU B 1 52 ? -19.104 -20.700 11.744 1.00 24.67 44 LEU B C 1
ATOM 2711 O O . LEU B 1 52 ? -18.249 -21.315 12.370 1.00 26.19 44 LEU B O 1
ATOM 2716 N N . SER B 1 53 ? -19.445 -19.454 12.043 1.00 25.16 45 SER B N 1
ATOM 2717 C CA . SER B 1 53 ? -18.800 -18.732 13.136 1.00 26.58 45 SER B CA 1
ATOM 2718 C C . SER B 1 53 ? -19.035 -19.433 14.473 1.00 26.63 45 SER B C 1
ATOM 2719 O O . SER B 1 53 ? -18.120 -19.558 15.289 1.00 26.41 45 SER B O 1
ATOM 2722 N N . ALA B 1 54 ? -20.267 -19.883 14.689 1.00 23.58 46 ALA B N 1
ATOM 2723 C CA . ALA B 1 54 ? -20.651 -20.537 15.937 1.00 26.10 46 ALA B CA 1
ATOM 2724 C C . ALA B 1 54 ? -19.949 -21.879 16.093 1.00 24.91 46 ALA B C 1
ATOM 2725 O O . ALA B 1 54 ? -19.392 -22.193 17.148 1.00 20.26 46 ALA B O 1
ATOM 2727 N N . VAL B 1 55 ? -19.984 -22.684 15.038 1.00 23.08 47 VAL B N 1
ATOM 2728 C CA . VAL B 1 55 ? -19.442 -24.033 15.135 1.00 24.52 47 VAL B CA 1
ATOM 2729 C C . VAL B 1 55 ? -17.910 -24.042 15.334 1.00 24.42 47 VAL B C 1
ATOM 2730 O O . VAL B 1 55 ? -17.369 -24.868 16.076 1.00 22.31 47 VAL B O 1
ATOM 2734 N N . ARG B 1 56 ? -17.214 -23.104 14.704 1.00 22.88 48 ARG B N 1
ATOM 2735 C CA . ARG B 1 56 ? -15.766 -23.014 14.873 1.00 25.28 48 ARG B CA 1
ATOM 2736 C C . ARG B 1 56 ? -15.381 -22.743 16.329 1.00 25.90 48 ARG B C 1
ATOM 2737 O O . ARG B 1 56 ? -14.344 -23.214 16.796 1.00 23.52 48 ARG B O 1
ATOM 2745 N N . LYS B 1 57 ? -16.217 -21.995 17.046 1.00 24.16 49 LYS B N 1
ATOM 2746 C CA . LYS B 1 57 ? -15.913 -21.665 18.436 1.00 25.08 49 LYS B CA 1
ATOM 2747 C C . LYS B 1 57 ? -16.027 -22.862 19.365 1.00 22.04 49 LYS B C 1
ATOM 2748 O O . LYS B 1 57 ? -15.588 -22.807 20.509 1.00 24.47 49 LYS B O 1
ATOM 2754 N N . ILE B 1 58 ? -16.613 -23.953 18.894 1.00 21.29 50 ILE B N 1
ATOM 2755 C CA . ILE B 1 58 ? -16.669 -25.136 19.745 1.00 22.49 50 ILE B CA 1
ATOM 2756 C C . ILE B 1 58 ? -15.873 -26.298 19.148 1.00 22.88 50 ILE B C 1
ATOM 2757 O O . ILE B 1 58 ? -16.199 -27.462 19.366 1.00 24.73 50 ILE B O 1
ATOM 2762 N N . GLN B 1 59 ? -14.811 -25.975 18.412 1.00 20.60 51 GLN B N 1
ATOM 2763 C CA . GLN B 1 59 ? -13.976 -27.000 17.801 1.00 21.83 51 GLN B CA 1
ATOM 2764 C C . GLN B 1 59 ? -12.575 -27.084 18.397 1.00 24.71 51 GLN B C 1
ATOM 2765 O O . GLN B 1 59 ? -11.807 -27.986 18.063 1.00 21.38 51 GLN B O 1
ATOM 2771 N N . GLN B 1 60 ? -12.233 -26.141 19.263 1.00 24.14 52 GLN B N 1
ATOM 2772 C CA . GLN B 1 60 ? -10.878 -26.090 19.799 1.00 21.15 52 GLN B CA 1
ATOM 2773 C C . GLN B 1 60 ? -10.859 -26.054 21.330 1.00 25.78 52 GLN B C 1
ATOM 2774 O O . GLN B 1 60 ? -10.149 -25.261 21.939 1.00 27.52 52 GLN B O 1
ATOM 2780 N N . GLY B 1 61 ? -11.649 -26.931 21.942 1.00 20.69 53 GLY B N 1
ATOM 2781 C CA . GLY B 1 61 ? -11.651 -27.080 23.384 1.00 21.96 53 GLY B CA 1
ATOM 2782 C C . GLY B 1 61 ? -12.690 -26.239 24.106 1.00 20.34 53 GLY B C 1
ATOM 2783 O O . GLY B 1 61 ? -13.464 -25.512 23.485 1.00 22.75 53 GLY B O 1
ATOM 2784 N N . PRO B 1 62 ? -12.721 -26.350 25.436 1.00 26.46 54 PRO B N 1
ATOM 2785 C CA . PRO B 1 62 ? -13.687 -25.651 26.287 1.00 21.28 54 PRO B CA 1
ATOM 2786 C C . PRO B 1 62 ? -13.330 -24.184 26.477 1.00 26.13 54 PRO B C 1
ATOM 2787 O O . PRO B 1 62 ? -12.185 -23.785 26.225 1.00 24.45 54 PRO B O 1
ATOM 2799 N N . ALA B 1 64 ? -12.630 -20.622 28.593 1.00 25.32 56 ALA B N 1
ATOM 2800 C CA . ALA B 1 64 ? -11.929 -20.300 29.830 1.00 28.87 56 ALA B CA 1
ATOM 2801 C C . ALA B 1 64 ? -12.982 -20.116 30.913 1.00 27.08 56 ALA B C 1
ATOM 2802 O O . ALA B 1 64 ? -14.035 -19.517 30.669 1.00 25.80 56 ALA B O 1
ATOM 2804 N N . LEU B 1 65 ? -12.703 -20.634 32.104 1.00 27.06 57 LEU B N 1
ATOM 2805 C CA . LEU B 1 65 ? -13.680 -20.615 33.185 1.00 29.09 57 LEU B CA 1
ATOM 2806 C C . LEU B 1 65 ? -14.107 -19.199 33.537 1.00 30.28 57 LEU B C 1
ATOM 2807 O O . LEU B 1 65 ? -15.241 -18.978 33.937 1.00 31.42 57 LEU B O 1
ATOM 2812 N N . GLU B 1 66 ? -13.191 -18.250 33.370 1.00 33.02 58 GLU B N 1
ATOM 2813 C CA . GLU B 1 66 ? -13.457 -16.836 33.621 1.00 32.81 58 GLU B CA 1
ATOM 2814 C C . GLU B 1 66 ? -14.657 -16.309 32.847 1.00 32.83 58 GLU B C 1
ATOM 2815 O O . GLU B 1 66 ? -15.350 -15.405 33.303 1.00 33.00 58 GLU B O 1
ATOM 2821 N N . ASP B 1 67 ? -14.891 -16.869 31.667 1.00 28.91 59 ASP B N 1
ATOM 2822 C CA . ASP B 1 67 ? -15.970 -16.408 30.803 1.00 28.02 59 ASP B CA 1
ATOM 2823 C C . ASP B 1 67 ? -17.284 -17.150 31.042 1.00 27.17 59 ASP B C 1
ATOM 2824 O O . ASP B 1 67 ? -18.295 -16.833 30.420 1.00 27.69 59 ASP B O 1
ATOM 2829 N N . THR B 1 68 ? -17.271 -18.134 31.938 1.00 26.12 60 THR B N 1
ATOM 2830 C CA . THR B 1 68 ? -18.466 -18.940 32.194 1.00 26.11 60 THR B CA 1
ATOM 2831 C C . THR B 1 68 ? -19.349 -18.370 33.305 1.00 28.28 60 THR B C 1
ATOM 2832 O O . THR B 1 68 ? -18.977 -17.410 33.983 1.00 27.08 60 THR B O 1
ATOM 2836 N N . LEU B 1 69 ? -20.520 -18.979 33.484 1.00 26.49 61 LEU B N 1
ATOM 2837 C CA . LEU B 1 69 ? -21.425 -18.625 34.569 1.00 27.20 61 LEU B CA 1
ATOM 2838 C C . LEU B 1 69 ? -21.760 -19.868 35.375 1.00 26.67 61 LEU B C 1
ATOM 2839 O O . LEU B 1 69 ? -21.740 -20.979 34.849 1.00 28.30 61 LEU B O 1
ATOM 2844 N N . THR B 1 70 ? -22.061 -19.676 36.653 1.00 26.02 62 THR B N 1
ATOM 2845 C CA . THR B 1 70 ? -22.645 -20.728 37.471 1.00 26.67 62 THR B CA 1
ATOM 2846 C C . THR B 1 70 ? -24.152 -20.499 37.474 1.00 24.15 62 THR B C 1
ATOM 2847 O O . THR B 1 70 ? -24.619 -19.464 36.998 1.00 25.24 62 THR B O 1
ATOM 2851 N N . PRO B 1 71 ? -24.920 -21.455 38.015 1.00 24.85 63 PRO B N 1
ATOM 2852 C CA . PRO B 1 71 ? -26.377 -21.268 38.079 1.00 28.45 63 PRO B CA 1
ATOM 2853 C C . PRO B 1 71 ? -26.813 -20.463 39.306 1.00 29.55 63 PRO B C 1
ATOM 2854 O O . PRO B 1 71 ? -27.981 -20.538 39.679 1.00 31.42 63 PRO B O 1
ATOM 2858 N N . SER B 1 72 ? -25.898 -19.723 39.926 1.00 29.24 64 SER B N 1
ATOM 2859 C CA . SER B 1 72 ? -26.234 -18.904 41.087 1.00 29.89 64 SER B CA 1
ATOM 2860 C C . SER B 1 72 ? -27.204 -17.801 40.687 1.00 31.91 64 SER B C 1
ATOM 2861 O O . SER B 1 72 ? -27.233 -17.378 39.533 1.00 29.18 64 SER B O 1
ATOM 2864 N N . ILE B 1 73 ? -27.988 -17.319 41.644 1.00 29.96 65 ILE B N 1
ATOM 2865 C CA . ILE B 1 73 ? -28.900 -16.217 41.364 1.00 31.85 65 ILE B CA 1
ATOM 2866 C C . ILE B 1 73 ? -28.154 -15.003 40.817 1.00 29.60 65 ILE B C 1
ATOM 2867 O O . ILE B 1 73 ? -28.577 -14.392 39.839 1.00 30.55 65 ILE B O 1
ATOM 2872 N N . GLU B 1 74 ? -27.033 -14.662 41.439 1.00 28.78 66 GLU B N 1
ATOM 2873 C CA . GLU B 1 74 ? -26.224 -13.544 40.958 1.00 32.56 66 GLU B CA 1
ATOM 2874 C C . GLU B 1 74 ? -25.747 -13.718 39.505 1.00 32.15 66 GLU B C 1
ATOM 2875 O O . GLU B 1 74 ? -25.792 -12.779 38.712 1.00 30.98 66 GLU B O 1
ATOM 2881 N N . ASP B 1 75 ? -25.277 -14.912 39.160 1.00 32.46 67 ASP B N 1
ATOM 2882 C CA . ASP B 1 75 ? -24.735 -15.143 37.816 1.00 28.56 67 ASP B CA 1
ATOM 2883 C C . ASP B 1 75 ? -25.804 -15.101 36.723 1.00 28.33 67 ASP B C 1
ATOM 2884 O O . ASP B 1 75 ? -25.643 -14.409 35.715 1.00 31.43 67 ASP B O 1
ATOM 2889 N N . ILE B 1 76 ? -26.895 -1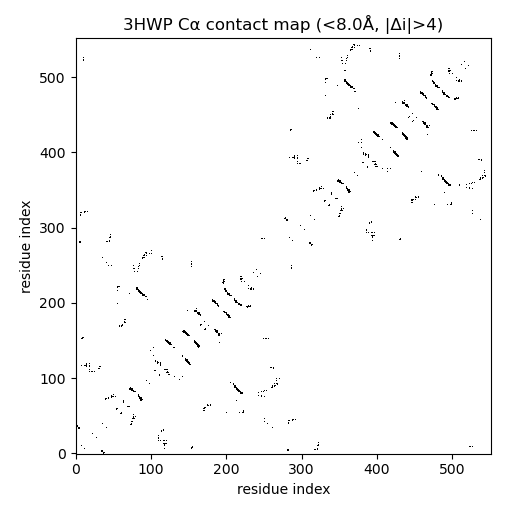5.833 36.912 1.00 27.36 68 ILE B N 1
ATOM 2890 C CA . ILE B 1 76 ? -27.904 -15.918 35.850 1.00 29.74 68 ILE B CA 1
ATOM 2891 C C . ILE B 1 76 ? -28.553 -14.568 35.534 1.00 31.26 68 ILE B C 1
ATOM 2892 O O . ILE B 1 76 ? -28.997 -14.334 34.411 1.00 29.27 68 ILE B O 1
ATOM 2897 N N . ASN B 1 77 ? -28.584 -13.671 36.515 1.00 32.28 69 ASN B N 1
ATOM 2898 C CA . ASN B 1 77 ? -29.148 -12.341 36.300 1.00 27.54 69 ASN B CA 1
ATOM 2899 C C . ASN B 1 77 ? -28.284 -11.421 35.437 1.00 33.33 69 ASN B C 1
ATOM 2900 O O . ASN B 1 77 ? -28.758 -10.398 34.936 1.00 35.85 69 ASN B O 1
ATOM 2905 N N . ARG B 1 78 ? -27.021 -11.792 35.249 1.00 31.02 70 ARG B N 1
ATOM 2906 C CA . ARG B 1 78 ? -26.154 -11.066 34.333 1.00 34.45 70 ARG B CA 1
ATOM 2907 C C . ARG B 1 78 ? -26.718 -11.152 32.920 1.00 35.72 70 ARG B C 1
ATOM 2908 O O . ARG B 1 78 ? -26.434 -10.308 32.068 1.00 35.43 70 ARG B O 1
ATOM 2916 N N . LEU B 1 79 ? -27.527 -12.176 32.675 1.00 31.79 71 LEU B N 1
ATOM 2917 C CA . LEU B 1 79 ? -28.142 -12.341 31.365 1.00 33.60 71 LEU B CA 1
ATOM 2918 C C . LEU B 1 79 ? -29.156 -11.230 31.117 1.00 35.89 71 LEU B C 1
ATOM 2919 O O . LEU B 1 79 ? -29.595 -11.023 29.989 1.00 36.01 71 LEU B O 1
ATOM 2924 N N . LEU B 1 80 ? -29.527 -10.514 32.176 1.00 38.45 72 LEU B N 1
ATOM 2925 C CA . LEU B 1 80 ? -30.598 -9.526 32.080 1.00 38.77 72 LEU B CA 1
ATOM 2926 C C . LEU B 1 80 ? -30.090 -8.092 32.159 1.00 42.45 72 LEU B C 1
ATOM 2927 O O . LEU B 1 80 ? -30.878 -7.155 32.298 1.00 46.90 72 LEU B O 1
ATOM 2932 N N . GLU B 1 81 ? -28.778 -7.919 32.065 1.00 44.71 73 GLU B N 1
ATOM 2933 C CA . GLU B 1 81 ? -28.193 -6.584 32.140 1.00 49.81 73 GLU B CA 1
ATOM 2934 C C . GLU B 1 81 ? -28.333 -5.816 30.832 1.00 49.87 73 GLU B C 1
ATOM 2935 O O . GLU B 1 81 ? -28.156 -6.377 29.753 1.00 52.50 73 GLU B O 1
ATOM 2941 N N . PRO B 1 82 ? -28.642 -4.516 30.941 1.00 52.12 74 PRO B N 1
ATOM 2942 C CA . PRO B 1 82 ? -29.076 -3.630 29.856 1.00 56.22 74 PRO B CA 1
ATOM 2943 C C . PRO B 1 82 ? -28.371 -3.849 28.517 1.00 56.56 74 PRO B C 1
ATOM 2944 O O . PRO B 1 82 ? -29.044 -4.071 27.510 1.00 58.98 74 PRO B O 1
ATOM 2948 N N . ASP B 1 83 ? -27.045 -3.785 28.497 1.00 55.88 75 ASP B N 1
ATOM 2949 C CA . ASP B 1 83 ? -26.327 -3.898 27.234 1.00 57.37 75 ASP B CA 1
ATOM 2950 C C . ASP B 1 83 ? -25.636 -5.253 27.069 1.00 56.00 75 ASP B C 1
ATOM 2951 O O . ASP B 1 83 ? -24.566 -5.349 26.462 1.00 54.91 75 ASP B O 1
ATOM 2956 N N . PHE B 1 84 ? -26.258 -6.301 27.601 1.00 50.24 76 PHE B N 1
ATOM 2957 C CA . PHE B 1 84 ? -25.695 -7.641 27.491 1.00 47.91 76 PHE B CA 1
ATOM 2958 C C . PHE B 1 84 ? -26.119 -8.354 26.211 1.00 46.01 76 PHE B C 1
ATOM 2959 O O . PHE B 1 84 ? -27.296 -8.357 25.841 1.00 43.45 76 PHE B O 1
ATOM 2967 N N . VAL B 1 85 ? -25.144 -8.967 25.547 1.00 41.47 77 VAL B N 1
ATOM 2968 C CA . VAL B 1 85 ? -25.399 -9.786 24.372 1.00 40.28 77 VAL B CA 1
ATOM 2969 C C . VAL B 1 85 ? -24.561 -11.054 24.462 1.00 38.74 77 VAL B C 1
ATOM 2970 O O . VAL B 1 85 ? -23.343 -10.987 24.560 1.00 36.36 77 VAL B O 1
ATOM 2974 N N . SER B 1 86 ? -25.214 -12.208 24.434 1.00 35.88 78 SER B N 1
ATOM 2975 C CA . SER B 1 86 ? -24.513 -13.478 24.580 1.00 33.69 78 SER B CA 1
ATOM 2976 C C . SER B 1 86 ? -23.641 -13.786 23.369 1.00 32.18 78 SER B C 1
ATOM 2977 O O . SER B 1 86 ? -23.974 -13.409 22.246 1.00 28.94 78 SER B O 1
ATOM 2980 N N . GLU B 1 87 ? -22.523 -14.468 23.610 1.00 29.28 79 GLU B N 1
ATOM 2981 C CA . GLU B 1 87 ? -21.739 -15.057 22.539 1.00 26.96 79 GLU B CA 1
ATOM 2982 C C . GLU B 1 87 ? -22.530 -16.200 21.909 1.00 24.95 79 GLU B C 1
ATOM 2983 O O . GLU B 1 87 ? -23.445 -16.749 22.533 1.00 25.81 79 GLU B O 1
ATOM 2989 N N . GLU B 1 88 ? -22.178 -16.559 20.676 1.00 24.56 80 GLU B N 1
ATOM 2990 C CA . GLU B 1 88 ? -22.956 -17.524 19.892 1.00 23.13 80 GLU B CA 1
ATOM 2991 C C . GLU B 1 88 ? -22.961 -18.931 20.468 1.00 22.02 80 GLU B C 1
ATOM 2992 O O . GLU B 1 88 ? -23.957 -19.649 20.356 1.00 21.19 80 GLU B O 1
ATOM 2998 N N . SER B 1 89 ? -21.826 -19.337 21.027 1.00 18.94 81 SER B N 1
ATOM 2999 C CA . SER B 1 89 ? -21.615 -20.722 21.441 1.00 21.08 81 SER B CA 1
ATOM 3000 C C . SER B 1 89 ? -20.454 -20.817 22.429 1.00 21.48 81 SER B C 1
ATOM 3001 O O . SER B 1 89 ? -19.774 -19.828 22.697 1.00 20.35 81 SER B O 1
ATOM 3004 N N . GLY B 1 90 ? -20.229 -22.018 22.951 1.00 20.71 82 GLY B N 1
ATOM 3005 C CA . GLY B 1 90 ? -19.174 -22.265 23.917 1.00 22.14 82 GLY B CA 1
ATOM 3006 C C . GLY B 1 90 ? -19.617 -23.268 24.966 1.00 23.03 82 GLY B C 1
ATOM 3007 O O . GLY B 1 90 ? -20.790 -23.283 25.342 1.00 21.69 82 GLY B O 1
ATOM 3008 N N . TYR B 1 91 ? -18.689 -24.106 25.432 1.00 20.22 83 TYR B N 1
ATOM 3009 C CA . TYR B 1 91 ? -18.974 -25.117 26.454 1.00 18.48 83 TYR B CA 1
ATOM 3010 C C . TYR B 1 91 ? -17.813 -25.219 27.439 1.00 21.46 83 TYR B C 1
ATOM 3011 O O . TYR B 1 91 ? -16.677 -24.834 27.126 1.00 21.83 83 TYR B O 1
ATOM 3020 N N . ALA B 1 92 ? -18.088 -25.730 28.633 1.00 21.18 84 ALA B N 1
ATOM 3021 C CA . ALA B 1 92 ? -17.017 -26.015 29.583 1.00 22.34 84 ALA B CA 1
ATOM 3022 C C . ALA B 1 92 ? -17.482 -26.950 30.679 1.00 25.66 84 ALA B C 1
ATOM 3023 O O . ALA B 1 92 ? -18.686 -27.124 30.901 1.00 22.04 84 ALA B O 1
ATOM 3025 N N . LEU B 1 93 ? -16.523 -27.566 31.364 1.00 21.02 85 LEU B N 1
ATOM 3026 C CA . LEU B 1 93 ? -16.847 -28.280 32.586 1.00 23.00 85 LEU B CA 1
ATOM 3027 C C . LEU B 1 93 ? -16.502 -27.379 33.775 1.00 24.90 85 LEU B C 1
ATOM 3028 O O . LEU B 1 93 ? -15.370 -26.912 33.893 1.00 23.67 85 LEU B O 1
ATOM 3033 N N . LEU B 1 94 ? -17.484 -27.114 34.635 1.00 25.33 86 LEU B N 1
ATOM 3034 C CA . LEU B 1 94 ? -17.266 -26.258 35.805 1.00 24.83 86 LEU B CA 1
ATOM 3035 C C . LEU B 1 94 ? -16.963 -27.108 37.032 1.00 24.89 86 LEU B C 1
ATOM 3036 O O . LEU B 1 94 ? -17.349 -28.276 37.085 1.00 24.43 86 LEU B O 1
ATOM 3041 N N . PRO B 1 95 ? -16.271 -26.526 38.027 1.00 23.21 87 PRO B N 1
ATOM 3042 C CA . PRO B 1 95 ? -16.195 -27.224 39.310 1.00 25.17 87 PRO B CA 1
ATOM 3043 C C . PRO B 1 95 ? -17.624 -27.493 39.756 1.00 25.54 87 PRO B C 1
ATOM 3044 O O . PRO B 1 95 ? -18.479 -26.612 39.619 1.00 24.95 87 PRO B O 1
ATOM 3048 N N . GLY B 1 96 ? -17.887 -28.692 40.255 1.00 24.52 88 GLY B N 1
ATOM 3049 C CA . GLY B 1 96 ? -19.234 -29.056 40.660 1.00 24.06 88 GLY B CA 1
ATOM 3050 C C . GLY B 1 96 ? -19.344 -30.535 40.974 1.00 26.20 88 GLY B C 1
ATOM 3051 O O . GLY B 1 96 ? -19.556 -30.910 42.121 1.00 28.77 88 GLY B O 1
ATOM 3052 N N . PRO B 1 97 ? -19.163 -31.396 39.959 1.00 25.97 89 PRO B N 1
ATOM 3053 C CA . PRO B 1 97 ? -18.825 -31.048 38.576 1.00 25.91 89 PRO B CA 1
ATOM 3054 C C . PRO B 1 97 ? -20.087 -30.687 37.794 1.00 22.98 89 PRO B C 1
ATOM 3055 O O . PRO B 1 97 ? -21.147 -31.230 38.089 1.00 22.22 89 PRO B O 1
ATOM 3067 N N . ALA B 1 99 ? -21.553 -29.673 33.673 1.00 23.19 91 ALA B N 1
ATOM 3068 C CA . ALA B 1 99 ? -21.476 -29.297 32.261 1.00 24.47 91 ALA B CA 1
ATOM 3069 C C . ALA B 1 99 ? -22.146 -27.936 32.058 1.00 23.74 91 ALA B C 1
ATOM 3070 O O . ALA B 1 99 ? -23.180 -27.648 32.664 1.00 23.32 91 ALA B O 1
ATOM 3072 N N . TYR B 1 100 ? -21.542 -27.103 31.220 1.00 22.03 92 TYR B N 1
ATOM 3073 C CA . TYR B 1 100 ? -22.047 -25.762 30.947 1.00 24.19 92 TYR B CA 1
ATOM 3074 C C . TYR B 1 100 ? -22.043 -25.467 29.448 1.00 22.91 92 TYR B C 1
ATOM 3075 O O . TYR B 1 100 ? -21.052 -25.711 28.760 1.00 20.26 92 TYR B O 1
ATOM 3084 N N . VAL B 1 101 ? -23.155 -24.938 28.949 1.00 21.88 93 VAL B N 1
ATOM 3085 C CA . VAL B 1 101 ? -23.257 -24.546 27.548 1.00 21.82 93 VAL B CA 1
ATOM 3086 C C . VAL B 1 101 ? -23.848 -23.143 27.472 1.00 22.24 93 VAL B C 1
ATOM 3087 O O . VAL B 1 101 ? -24.799 -22.831 28.187 1.00 23.05 93 VAL B O 1
ATOM 3091 N N . GLN B 1 102 ? -23.258 -22.294 26.637 1.00 21.45 94 GLN B N 1
ATOM 3092 C CA . GLN B 1 102 ? -23.815 -20.975 26.353 1.00 22.86 94 GLN B CA 1
ATOM 3093 C C . GLN B 1 102 ? -24.073 -20.889 24.857 1.00 25.83 94 GLN B C 1
ATOM 3094 O O . GLN B 1 102 ? -23.289 -21.405 24.060 1.00 23.78 94 GLN B O 1
ATOM 3100 N N . SER B 1 103 ? -25.164 -20.240 24.464 1.00 22.42 95 SER B N 1
ATOM 3101 C CA . SER B 1 103 ? -25.396 -20.023 23.045 1.00 24.13 95 SER B CA 1
ATOM 3102 C C . SER B 1 103 ? -26.346 -18.869 22.791 1.00 24.76 95 SER B C 1
ATOM 3103 O O . SER B 1 103 ? -27.045 -18.410 23.690 1.00 25.03 95 SER B O 1
ATOM 3106 N N . ARG B 1 104 ? -26.348 -18.397 21.553 1.00 23.06 96 ARG B N 1
ATOM 3107 C CA . ARG B 1 104 ? -27.335 -17.430 21.112 1.00 25.65 96 ARG B CA 1
ATOM 3108 C C . ARG B 1 104 ? -27.637 -17.728 19.649 1.00 27.00 96 ARG B C 1
ATOM 3109 O O . ARG B 1 104 ? -26.728 -17.739 18.822 1.00 23.77 96 ARG B O 1
ATOM 3117 N N . LYS B 1 105 ? -28.907 -17.977 19.342 1.00 23.93 97 LYS B N 1
ATOM 3118 C CA . LYS B 1 105 ? -29.312 -18.345 17.988 1.00 26.08 97 LYS B CA 1
ATOM 3119 C C . LYS B 1 105 ? -30.224 -17.277 17.403 1.00 26.00 97 LYS B C 1
ATOM 3120 O O . LYS B 1 105 ? -30.987 -16.635 18.129 1.00 24.96 97 LYS B O 1
ATOM 3126 N N . PHE B 1 106 ? -30.133 -17.086 16.093 1.00 24.42 98 PHE B N 1
ATOM 3127 C CA . PHE B 1 106 ? -31.015 -16.157 15.397 1.00 26.84 98 PHE B CA 1
ATOM 3128 C C . PHE B 1 106 ? -32.035 -16.918 14.557 1.00 27.88 98 PHE B C 1
ATOM 3129 O O . PHE B 1 106 ? -31.686 -17.888 13.882 1.00 22.15 98 PHE B O 1
ATOM 3137 N N . PHE B 1 107 ? -33.291 -16.475 14.616 1.00 24.69 99 PHE B N 1
ATOM 3138 C CA . PHE B 1 107 ? -34.388 -17.080 13.865 1.00 26.36 99 PHE B CA 1
ATOM 3139 C C . PHE B 1 107 ? -34.919 -16.081 12.829 1.00 29.25 99 PHE B C 1
ATOM 3140 O O . PHE B 1 107 ? -35.756 -15.236 13.155 1.00 28.42 99 PHE B O 1
ATOM 3148 N N . PRO B 1 108 ? -34.435 -16.172 11.580 1.00 27.54 100 PRO B N 1
ATOM 3149 C CA . PRO B 1 108 ? -34.848 -15.237 10.525 1.00 28.79 100 PRO B CA 1
ATOM 3150 C C . PRO B 1 108 ? -36.359 -15.245 10.301 1.00 26.79 100 PRO B C 1
ATOM 3151 O O . PRO B 1 108 ? -36.945 -16.309 10.094 1.00 27.02 100 PRO B O 1
ATOM 3155 N N . GLY B 1 109 ? -36.977 -14.070 10.352 1.00 29.94 101 GLY B N 1
ATOM 3156 C CA . GLY B 1 109 ? -38.394 -13.931 10.066 1.00 28.19 101 GLY B CA 1
ATOM 3157 C C . GLY B 1 109 ? -39.341 -14.657 11.004 1.00 32.73 101 GLY B C 1
ATOM 3158 O O . GLY B 1 109 ? -40.489 -14.944 10.642 1.00 28.26 101 GLY B O 1
ATOM 3159 N N . CYS B 1 110 ? -38.867 -14.950 12.211 1.00 28.43 102 CYS B N 1
ATOM 3160 C CA . CYS B 1 110 ? -39.666 -15.661 13.195 1.00 24.61 102 CYS B CA 1
ATOM 3161 C C . CYS B 1 110 ? -40.153 -14.675 14.246 1.00 26.93 102 CYS B C 1
ATOM 3162 O O . CYS B 1 110 ? -39.421 -13.765 14.644 1.00 27.05 102 CYS B O 1
ATOM 3165 N N . THR B 1 111 ? -41.391 -14.855 14.687 1.00 25.34 103 THR B N 1
ATOM 3166 C CA . THR B 1 111 ? -41.943 -14.052 15.765 1.00 27.08 103 THR B CA 1
ATOM 3167 C C . THR B 1 111 ? -41.998 -14.882 17.043 1.00 28.12 103 THR B C 1
ATOM 3168 O O . THR B 1 111 ? -41.872 -16.103 17.004 1.00 28.54 103 THR B O 1
ATOM 3172 N N . ALA B 1 112 ? -42.211 -14.214 18.172 1.00 29.25 104 ALA B N 1
ATOM 3173 C CA . ALA B 1 112 ? -42.389 -14.886 19.452 1.00 27.45 104 ALA B CA 1
ATOM 3174 C C . ALA B 1 112 ? -43.625 -15.782 19.448 1.00 27.19 104 ALA B C 1
ATOM 3175 O O . ALA B 1 112 ? -43.614 -16.873 20.019 1.00 24.64 104 ALA B O 1
ATOM 3177 N N . GLN B 1 113 ? -44.694 -15.323 18.805 1.00 27.25 105 GLN B N 1
ATOM 3178 C CA . GLN B 1 113 ? -45.910 -16.120 18.699 1.00 28.32 105 GLN B CA 1
ATOM 3179 C C . GLN B 1 113 ? -45.645 -17.443 17.982 1.00 26.29 105 GLN B C 1
ATOM 3180 O O . GLN B 1 113 ? -46.113 -18.500 18.416 1.00 25.77 105 GLN B O 1
ATOM 3194 N N . PHE B 1 115 ? -42.794 -19.000 17.882 1.00 23.47 107 PHE B N 1
ATOM 3195 C CA . PHE B 1 115 ? -41.937 -19.820 18.745 1.00 24.83 107 PHE B CA 1
ATOM 3196 C C . PHE B 1 115 ? -42.760 -20.449 19.869 1.00 24.97 107 PHE B C 1
ATOM 3197 O O . PHE B 1 115 ? -42.597 -21.629 20.183 1.00 22.28 107 PHE B O 1
ATOM 3205 N N . LYS B 1 116 ? -43.674 -19.672 20.449 1.00 24.67 108 LYS B N 1
ATOM 3206 C CA . LYS B 1 116 ? -44.562 -20.188 21.485 1.00 26.47 108 LYS B CA 1
ATOM 3207 C C . LYS B 1 116 ? -45.469 -21.278 20.938 1.00 24.07 108 LYS B C 1
ATOM 3208 O O . LYS B 1 116 ? -45.696 -22.288 21.598 1.00 23.70 108 LYS B O 1
ATOM 3214 N N . TRP B 1 117 ? -45.979 -21.067 19.726 1.00 22.78 109 TRP B N 1
ATOM 3215 C CA . TRP B 1 117 ? -46.816 -22.061 19.069 1.00 23.12 109 TRP B CA 1
ATOM 3216 C C . TRP B 1 117 ? -46.075 -23.383 18.879 1.00 22.77 109 TRP B C 1
ATOM 3217 O O . TRP B 1 117 ? -46.645 -24.454 19.091 1.00 22.23 109 TRP B O 1
ATOM 3228 N N . TRP B 1 118 ? -44.809 -23.314 18.464 1.00 25.76 110 TRP B N 1
ATOM 3229 C CA . TRP B 1 118 ? -44.031 -24.541 18.295 1.00 24.74 110 TRP B CA 1
ATOM 3230 C C . TRP B 1 118 ? -44.058 -25.371 19.581 1.00 21.93 110 TRP B C 1
ATOM 3231 O O . TRP B 1 118 ? -44.306 -26.577 19.559 1.00 23.07 110 TRP B O 1
ATOM 3242 N N . PHE B 1 119 ? -43.828 -24.721 20.708 1.00 21.39 111 PHE B N 1
ATOM 3243 C CA . PHE B 1 119 ? -43.758 -25.458 21.965 1.00 24.13 111 PHE B CA 1
ATOM 3244 C C . PHE B 1 119 ? -45.070 -26.096 22.380 1.00 23.45 111 PHE B C 1
ATOM 3245 O O . PHE B 1 119 ? -45.079 -27.120 23.059 1.00 27.41 111 PHE B O 1
ATOM 3253 N N . ILE B 1 120 ? -46.170 -25.507 21.926 1.00 25.03 112 ILE B N 1
ATOM 3254 C CA . ILE B 1 120 ? -47.514 -25.994 22.212 1.00 26.30 112 ILE B CA 1
ATOM 3255 C C . ILE B 1 120 ? -47.975 -27.050 21.201 1.00 25.77 112 ILE B C 1
ATOM 3256 O O . ILE B 1 120 ? -48.746 -27.945 21.524 1.00 23.34 112 ILE B O 1
ATOM 3261 N N . TRP B 1 121 ? -47.470 -26.956 19.982 1.00 23.88 113 TRP B N 1
ATOM 3262 C CA . TRP B 1 121 ? -47.943 -27.809 18.894 1.00 25.74 113 TRP B CA 1
ATOM 3263 C C . TRP B 1 121 ? -47.205 -29.151 18.763 1.00 25.70 113 TRP B C 1
ATOM 3264 O O . TRP B 1 121 ? -47.841 -30.188 18.584 1.00 23.94 113 TRP B O 1
ATOM 3275 N N . HIS B 1 122 ? -45.876 -29.142 18.868 1.00 24.92 114 HIS B N 1
ATOM 3276 C CA . HIS B 1 122 ? -45.100 -30.349 18.563 1.00 23.47 114 HIS B CA 1
ATOM 3277 C C . HIS B 1 122 ? -45.282 -31.534 19.529 1.00 26.37 114 HIS B C 1
ATOM 3278 O O . HIS B 1 122 ? -45.166 -32.685 19.117 1.00 25.53 114 HIS B O 1
ATOM 3285 N N . PRO B 1 123 ? -45.578 -31.270 20.813 1.00 26.24 115 PRO B N 1
ATOM 3286 C CA . PRO B 1 123 ? -45.627 -32.438 21.705 1.00 27.26 115 PRO B CA 1
ATOM 3287 C C . PRO B 1 123 ? -46.811 -33.386 21.479 1.00 26.38 115 PRO B C 1
ATOM 3288 O O . PRO B 1 123 ? -46.810 -34.485 22.038 1.00 29.19 115 PRO B O 1
ATOM 3292 N N . ALA B 1 124 ? -47.782 -32.979 20.667 1.00 26.22 116 ALA B N 1
ATOM 3293 C CA . ALA B 1 124 ? -48.950 -33.810 20.360 1.00 30.48 116 ALA B CA 1
ATOM 3294 C C . ALA B 1 124 ? -48.625 -35.146 19.675 1.00 29.40 116 ALA B C 1
ATOM 3295 O O . ALA B 1 124 ? -49.282 -36.155 19.939 1.00 24.76 116 ALA B O 1
ATOM 3297 N N . GLU B 1 125 ? -47.639 -35.144 18.779 1.00 26.38 117 GLU B N 1
ATOM 3298 C CA . GLU B 1 125 ? -47.229 -36.358 18.075 1.00 26.17 117 GLU B CA 1
ATOM 3299 C C . GLU B 1 125 ? -45.710 -36.464 18.049 1.00 26.89 117 GLU B C 1
ATOM 3300 O O . GLU B 1 125 ? -45.030 -35.495 17.739 1.00 26.76 117 GLU B O 1
ATOM 3306 N N . SER B 1 126 ? -45.178 -37.641 18.358 1.00 26.91 118 SER B N 1
ATOM 3307 C CA . SER B 1 126 ? -43.739 -37.864 18.253 1.00 27.77 118 SER B CA 1
ATOM 3308 C C . SER B 1 126 ? -43.177 -37.392 16.910 1.00 23.04 118 SER B C 1
ATOM 3309 O O . SER B 1 126 ? -42.086 -36.829 16.863 1.00 22.30 118 SER B O 1
ATOM 3312 N N . GLU B 1 127 ? -43.914 -37.624 15.823 1.00 25.86 119 GLU B N 1
ATOM 3313 C CA . GLU B 1 127 ? -43.412 -37.293 14.486 1.00 24.80 119 GLU B CA 1
ATOM 3314 C C . GLU B 1 127 ? -43.088 -35.808 14.359 1.00 24.85 119 GLU B C 1
ATOM 3315 O O . GLU B 1 127 ? -42.142 -35.431 13.651 1.00 20.69 119 GLU B O 1
ATOM 3321 N N . ARG B 1 128 ? -43.870 -34.970 15.044 1.00 20.37 120 ARG B N 1
ATOM 3322 C CA . ARG B 1 128 ? -43.627 -33.523 15.064 1.00 20.46 120 ARG B CA 1
ATOM 3323 C C . ARG B 1 128 ? -42.315 -33.181 15.778 1.00 19.89 120 ARG B C 1
ATOM 3324 O O . ARG B 1 128 ? -41.553 -32.330 15.333 1.00 17.20 120 ARG B O 1
ATOM 3332 N N . TYR B 1 129 ? -42.084 -33.839 16.907 1.00 22.12 121 TYR B N 1
ATOM 3333 C CA . TYR B 1 129 ? -40.857 -33.667 17.683 1.00 22.89 121 TYR B CA 1
ATOM 3334 C C . TYR B 1 129 ? -39.626 -34.046 16.841 1.00 18.54 121 TYR B C 1
ATOM 3335 O O . TYR B 1 129 ? -38.583 -33.388 16.919 1.00 19.26 121 TYR B O 1
ATOM 3344 N N . THR B 1 130 ? -39.757 -35.064 15.995 1.00 19.83 122 THR B N 1
ATOM 3345 C CA . THR B 1 130 ? -38.653 -35.443 15.117 1.00 20.19 122 THR B CA 1
ATOM 3346 C C . THR B 1 130 ? -38.284 -34.384 14.062 1.00 22.95 122 THR B C 1
ATOM 3347 O O . THR B 1 130 ? -37.135 -34.326 13.627 1.00 20.85 122 THR B O 1
ATOM 3351 N N . LEU B 1 131 ? -39.229 -33.537 13.650 1.00 22.57 123 LEU B N 1
ATOM 3352 C CA . LEU B 1 131 ? -38.883 -32.480 12.680 1.00 19.62 123 LEU B CA 1
ATOM 3353 C C . LEU B 1 131 ? -37.746 -31.604 13.202 1.00 20.35 123 LEU B C 1
ATOM 3354 O O . LEU B 1 131 ? -36.841 -31.212 12.462 1.00 19.73 123 LEU B O 1
ATOM 3359 N N . TRP B 1 132 ? -37.835 -31.279 14.488 1.00 19.31 124 TRP B N 1
ATOM 3360 C CA . TRP B 1 132 ? -36.868 -30.442 15.198 1.00 20.63 124 TRP B CA 1
ATOM 3361 C C . TRP B 1 132 ? -35.425 -30.974 15.107 1.00 19.58 124 TRP B C 1
ATOM 3362 O O . TRP B 1 132 ? -34.470 -30.210 14.907 1.00 19.17 124 TRP B O 1
ATOM 3373 N N . PHE B 1 133 ? -35.258 -32.283 15.268 1.00 21.38 125 PHE B N 1
ATOM 3374 C CA . PHE B 1 133 ? -33.927 -32.899 15.187 1.00 18.56 125 PHE B CA 1
ATOM 3375 C C . PHE B 1 133 ? -34.142 -34.334 14.734 1.00 19.52 125 PHE B C 1
ATOM 3376 O O . PHE B 1 133 ? -34.260 -35.239 15.561 1.00 20.02 125 PHE B O 1
ATOM 3384 N N . PRO B 1 134 ? -34.217 -34.546 13.412 1.00 19.30 126 PRO B N 1
ATOM 3385 C CA . PRO B 1 134 ? -34.530 -35.862 12.833 1.00 21.22 126 PRO B CA 1
ATOM 3386 C C . PRO B 1 134 ? -33.599 -36.978 13.305 1.00 20.10 126 PRO B C 1
ATOM 3387 O O . PRO B 1 134 ? -34.017 -38.138 13.345 1.00 20.58 126 PRO B O 1
ATOM 3391 N N . TYR B 1 135 ? -32.361 -36.633 13.647 1.00 20.00 127 TYR B N 1
ATOM 3392 C CA . TYR B 1 135 ? -31.361 -37.640 14.006 1.00 22.66 127 TYR B CA 1
ATOM 3393 C C . TYR B 1 135 ? -31.401 -38.019 15.476 1.00 21.25 127 TYR B C 1
ATOM 3394 O O . TYR B 1 135 ? -30.931 -39.097 15.849 1.00 23.14 127 TYR B O 1
ATOM 3403 N N . ALA B 1 136 ? -31.957 -37.143 16.314 1.00 19.59 128 ALA B N 1
ATOM 3404 C CA . ALA B 1 136 ? -31.814 -37.319 17.765 1.00 22.48 128 ALA B CA 1
ATOM 3405 C C . ALA B 1 136 ? -33.108 -37.486 18.562 1.00 22.91 128 ALA B C 1
ATOM 3406 O O . ALA B 1 136 ? -33.098 -38.097 19.629 1.00 22.29 128 ALA B O 1
ATOM 3408 N N . HIS B 1 137 ? -34.217 -36.950 18.056 1.00 20.31 129 HIS B N 1
ATOM 3409 C CA . HIS B 1 137 ? -35.452 -36.918 18.840 1.00 21.37 129 HIS B CA 1
ATOM 3410 C C . HIS B 1 137 ? -36.300 -38.182 18.695 1.00 20.66 129 HIS B C 1
ATOM 3411 O O . HIS B 1 137 ? -36.576 -38.630 17.591 1.00 21.51 129 HIS B O 1
ATOM 3418 N N . VAL B 1 138 ? -36.708 -38.754 19.822 1.00 23.11 130 VAL B N 1
ATOM 3419 C CA . VAL B 1 138 ? -37.575 -39.924 19.800 1.00 23.22 130 VAL B CA 1
ATOM 3420 C C . VAL B 1 138 ? -39.018 -39.548 20.122 1.00 23.94 130 VAL B C 1
ATOM 3421 O O . VAL B 1 138 ? -39.907 -39.711 19.282 1.00 24.60 130 VAL B O 1
ATOM 3425 N N . SER B 1 139 ? -39.248 -39.048 21.335 1.00 23.04 131 SER B N 1
ATOM 3426 C CA . SER B 1 139 ? -40.589 -38.652 21.769 1.00 27.04 131 SER B CA 1
ATOM 3427 C C . SER B 1 139 ? -40.499 -37.640 22.907 1.00 28.25 131 SER B C 1
ATOM 3428 O O . SER B 1 139 ? -39.497 -37.598 23.625 1.00 23.63 131 SER B O 1
ATOM 3431 N N . ASN B 1 140 ? -41.539 -36.823 23.079 1.00 25.65 132 ASN B N 1
ATOM 3432 C CA . ASN B 1 140 ? -41.637 -36.006 24.295 1.00 26.29 132 ASN B CA 1
ATOM 3433 C C . ASN B 1 140 ? -43.067 -35.681 24.739 1.00 30.28 132 ASN B C 1
ATOM 3434 O O . ASN B 1 140 ? -43.486 -34.524 24.735 1.00 28.96 132 ASN B O 1
ATOM 3439 N N . PRO B 1 141 ? -43.815 -36.715 25.135 1.00 27.33 133 PRO B N 1
ATOM 3440 C CA . PRO B 1 141 ? -45.189 -36.542 25.621 1.00 28.24 133 PRO B CA 1
ATOM 3441 C C . PRO B 1 141 ? -45.153 -35.804 26.949 1.00 30.34 133 PRO B C 1
ATOM 3442 O O . PRO B 1 141 ? -44.222 -36.002 27.737 1.00 27.76 133 PRO B O 1
ATOM 3446 N N . CYS B 1 142 ? -46.142 -34.956 27.208 1.00 32.94 134 CYS B N 1
ATOM 3447 C CA . CYS B 1 142 ? -46.220 -34.324 28.522 1.00 30.21 134 CYS B CA 1
ATOM 3448 C C . CYS B 1 142 ? -47.303 -35.012 29.335 1.00 28.81 134 CYS B C 1
ATOM 3449 O O . CYS B 1 142 ? -48.065 -35.813 28.801 1.00 27.30 134 CYS B O 1
ATOM 3452 N N . VAL B 1 143 ? -47.353 -34.715 30.628 1.00 24.51 135 VAL B N 1
ATOM 3453 C CA . VAL B 1 143 ? -48.298 -35.371 31.517 1.00 29.19 135 VAL B CA 1
ATOM 3454 C C . VAL B 1 143 ? -49.732 -34.944 31.206 1.00 27.18 135 VAL B C 1
ATOM 3455 O O . VAL B 1 143 ? -50.658 -35.752 31.264 1.00 32.85 135 VAL B O 1
ATOM 3459 N N . HIS B 1 144 ? -49.908 -33.675 30.860 1.00 24.96 136 HIS B N 1
ATOM 3460 C CA . HIS B 1 144 ? -51.233 -33.132 30.607 1.00 26.40 136 HIS B CA 1
ATOM 3461 C C . HIS B 1 144 ? -51.357 -32.652 29.168 1.00 27.55 136 HIS B C 1
ATOM 3462 O O . HIS B 1 144 ? -51.243 -31.456 28.897 1.00 27.08 136 HIS B O 1
ATOM 3469 N N . HIS B 1 145 ? -51.599 -33.575 28.244 1.00 29.13 137 HIS B N 1
ATOM 3470 C CA . HIS B 1 145 ? -51.606 -33.212 26.827 1.00 30.17 137 HIS B CA 1
ATOM 3471 C C . HIS B 1 145 ? -52.779 -32.290 26.453 1.00 30.32 137 HIS B C 1
ATOM 3472 O O . HIS B 1 145 ? -52.605 -31.353 25.673 1.00 25.76 137 HIS B O 1
ATOM 3479 N N . GLN B 1 146 ? -53.960 -32.541 27.015 1.00 27.01 138 GLN B N 1
ATOM 3480 C CA . GLN B 1 146 ? -55.134 -31.705 26.730 1.00 27.14 138 GLN B CA 1
ATOM 3481 C C . GLN B 1 146 ? -54.914 -30.238 27.107 1.00 24.32 138 GLN B C 1
ATOM 3482 O O . GLN B 1 146 ? -55.410 -29.331 26.438 1.00 23.43 138 GLN B O 1
ATOM 3488 N N . ARG B 1 147 ? -54.159 -30.011 28.174 1.00 21.53 139 ARG B N 1
ATOM 3489 C CA . ARG B 1 147 ? -53.822 -28.658 28.608 1.00 25.08 139 ARG B CA 1
ATOM 3490 C C . ARG B 1 147 ? -53.202 -27.814 27.479 1.00 28.52 139 ARG B C 1
ATOM 3491 O O . ARG B 1 147 ? -53.450 -26.610 27.385 1.00 22.88 139 ARG B O 1
ATOM 3499 N N . LEU B 1 148 ? -52.410 -28.446 26.613 1.00 25.60 140 LEU B N 1
ATOM 3500 C CA . LEU B 1 148 ? -51.710 -27.713 25.565 1.00 27.57 140 LEU B CA 1
ATOM 3501 C C . LEU B 1 148 ? -52.659 -27.070 24.547 1.00 29.10 140 LEU B C 1
ATOM 3502 O O . LEU B 1 148 ? -52.288 -26.109 23.871 1.00 30.42 140 LEU B O 1
ATOM 3507 N N . ARG B 1 149 ? -53.875 -27.602 24.438 1.00 27.83 141 ARG B N 1
ATOM 3508 C CA . ARG B 1 149 ? -54.862 -27.079 23.493 1.00 33.84 141 ARG B CA 1
ATOM 3509 C C . ARG B 1 149 ? -55.969 -26.262 24.164 1.00 32.22 141 ARG B C 1
ATOM 3510 O O . ARG B 1 149 ? -56.897 -25.802 23.503 1.00 32.52 141 ARG B O 1
ATOM 3518 N N . ASP B 1 150 ? -55.877 -26.085 25.476 1.00 29.52 142 ASP B N 1
ATOM 3519 C CA . ASP B 1 150 ? -56.936 -25.397 26.213 1.00 25.71 142 ASP B CA 1
ATOM 3520 C C . ASP B 1 150 ? -56.855 -23.882 26.001 1.00 30.00 142 ASP B C 1
ATOM 3521 O O . ASP B 1 150 ? -55.886 -23.239 26.411 1.00 26.78 142 ASP B O 1
ATOM 3526 N N . GLU B 1 151 ? -57.877 -23.306 25.369 1.00 27.40 143 GLU B N 1
ATOM 3527 C CA . GLU B 1 151 ? -57.803 -21.899 24.967 1.00 29.51 143 GLU B CA 1
ATOM 3528 C C . GLU B 1 151 ? -58.070 -20.897 26.098 1.00 28.44 143 GLU B C 1
ATOM 3529 O O . GLU B 1 151 ? -57.840 -19.704 25.936 1.00 28.64 143 G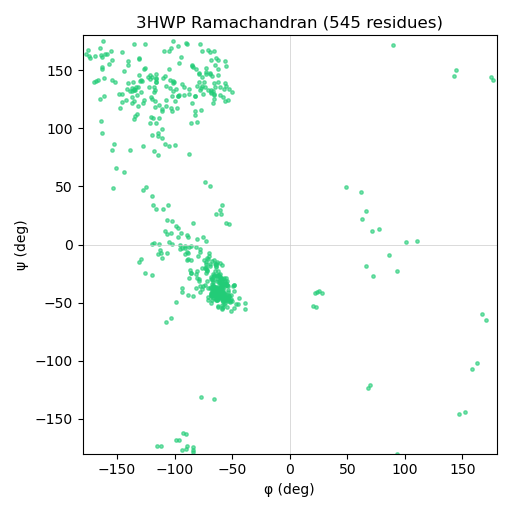LU B O 1
ATOM 3535 N N . SER B 1 152 ? -58.529 -21.370 27.249 1.00 27.70 144 SER B N 1
ATOM 3536 C CA . SER B 1 152 ? -58.639 -20.472 28.399 1.00 30.64 144 SER B CA 1
ATOM 3537 C C . SER B 1 152 ? -57.280 -20.282 29.103 1.00 30.16 144 SER B C 1
ATOM 3538 O O . SER B 1 152 ? -57.188 -19.603 30.136 1.00 26.37 144 SER B O 1
ATOM 3541 N N . LEU B 1 153 ? -56.227 -20.862 28.524 1.00 26.45 145 LEU B N 1
ATOM 3542 C CA . LEU B 1 153 ? -54.904 -20.852 29.156 1.00 25.60 145 LEU B CA 1
ATOM 3543 C C . LEU B 1 153 ? -53.859 -20.126 28.328 1.00 24.56 145 LEU B C 1
ATOM 3544 O O . LEU B 1 153 ? -53.768 -20.322 27.127 1.00 22.74 145 LEU B O 1
ATOM 3549 N N . SER B 1 154 ? -53.063 -19.296 28.988 1.00 23.91 146 SER B N 1
ATOM 3550 C CA . SER B 1 154 ? -51.952 -18.615 28.346 1.00 25.60 146 SER B CA 1
ATOM 3551 C C . SER B 1 154 ? -50.851 -19.613 27.988 1.00 21.66 146 SER B C 1
ATOM 3552 O O . SER B 1 154 ? -50.855 -20.751 28.453 1.00 20.24 146 SER B O 1
ATOM 3555 N N . PHE B 1 155 ? -49.915 -19.181 27.150 1.00 24.28 147 PHE B N 1
ATOM 3556 C CA . PHE B 1 155 ? -48.728 -19.986 26.849 1.00 26.94 147 PHE B CA 1
ATOM 3557 C C . PHE B 1 155 ? -48.109 -20.534 28.139 1.00 23.64 147 PHE B C 1
ATOM 3558 O O . PHE B 1 155 ? -47.853 -21.732 28.263 1.00 23.41 147 PHE B O 1
ATOM 3566 N N . GLU B 1 156 ? -47.880 -19.650 29.103 1.00 21.38 148 GLU B N 1
ATOM 3567 C CA . GLU B 1 156 ? -47.282 -20.055 30.370 1.00 22.57 148 GLU B CA 1
ATOM 3568 C C . GLU B 1 156 ? -48.122 -21.089 31.132 1.00 23.40 148 GLU B C 1
ATOM 3569 O O . GLU B 1 156 ? -47.580 -22.038 31.712 1.00 21.44 148 GLU B O 1
ATOM 3575 N N . GLU B 1 157 ? -49.441 -20.907 31.145 1.00 22.52 149 GLU B N 1
ATOM 3576 C CA . GLU B 1 157 ? -50.324 -21.842 31.844 1.00 23.03 149 GLU B CA 1
ATOM 3577 C C . GLU B 1 157 ? -50.351 -23.226 31.211 1.00 23.29 149 GLU B C 1
ATOM 3578 O O . GLU B 1 157 ? -50.622 -24.211 31.891 1.00 23.63 149 GLU B O 1
ATOM 3584 N N . ARG B 1 158 ? -50.100 -23.293 29.904 1.00 23.53 150 ARG B N 1
ATOM 3585 C CA . ARG B 1 158 ? -50.129 -24.567 29.188 1.00 24.47 150 ARG B CA 1
ATOM 3586 C C . ARG B 1 158 ? -48.840 -25.340 29.429 1.00 23.81 150 ARG B C 1
ATOM 3587 O O . ARG B 1 158 ? -48.834 -26.571 29.459 1.00 25.49 150 ARG B O 1
ATOM 3595 N N . LEU B 1 159 ? -47.753 -24.606 29.611 1.00 24.69 151 LEU B N 1
ATOM 3596 C CA . LEU B 1 159 ? -46.426 -25.209 29.639 1.00 26.45 151 LEU B CA 1
ATOM 3597 C C . LEU B 1 159 ? -45.893 -25.447 31.047 1.00 28.90 151 LEU B C 1
ATOM 3598 O O . LEU B 1 159 ? -45.424 -26.543 31.360 1.00 28.86 151 LEU B O 1
ATOM 3603 N N . TYR B 1 160 ? -45.959 -24.417 31.889 1.00 25.45 152 TYR B N 1
ATOM 3604 C CA . TYR B 1 160 ? -45.308 -24.458 33.187 1.00 26.15 152 TYR B CA 1
ATOM 3605 C C . TYR B 1 160 ? -45.991 -25.462 34.093 1.00 31.98 152 TYR B C 1
ATOM 3606 O O . TYR B 1 160 ? -47.220 -25.460 34.222 1.00 35.08 152 TYR B O 1
ATOM 3615 N N . GLY B 1 161 ? -45.195 -26.324 34.717 1.00 26.47 153 GLY B N 1
ATOM 3616 C CA . GLY B 1 161 ? -45.737 -27.320 35.622 1.00 27.55 153 GLY B CA 1
ATOM 3617 C C . GLY B 1 161 ? -46.366 -28.474 34.873 1.00 29.19 153 GLY B C 1
ATOM 3618 O O . GLY B 1 161 ? -47.083 -29.283 35.456 1.00 30.31 153 GLY B O 1
ATOM 3619 N N . ASN B 1 162 ? -46.099 -28.545 33.572 1.00 27.34 154 ASN B N 1
ATOM 3620 C CA . ASN B 1 162 ? -46.599 -29.631 32.732 1.00 28.26 154 ASN B CA 1
ATOM 3621 C C . ASN B 1 162 ? -45.399 -30.486 32.317 1.00 29.47 154 ASN B C 1
ATOM 3622 O O . ASN B 1 162 ? -44.740 -30.207 31.317 1.00 27.64 154 ASN B O 1
ATOM 3627 N N . THR B 1 163 ? -45.100 -31.518 33.092 1.00 26.55 155 THR B N 1
ATOM 3628 C CA . THR B 1 163 ? -43.850 -32.242 32.895 1.00 30.52 155 THR B CA 1
ATOM 3629 C C . THR B 1 163 ? -43.742 -32.872 31.514 1.00 29.84 155 THR B C 1
ATOM 3630 O O . THR B 1 163 ? -44.649 -33.588 31.080 1.00 32.83 155 THR B O 1
ATOM 3634 N N . PHE B 1 164 ? -42.633 -32.608 30.828 1.00 28.46 156 PHE B N 1
ATOM 3635 C CA . PHE B 1 164 ? -42.348 -33.266 29.555 1.00 29.45 156 PHE B CA 1
ATOM 3636 C C . PHE B 1 164 ? -41.344 -34.388 29.747 1.00 32.64 156 PHE B C 1
ATOM 3637 O O . PHE B 1 164 ? -40.310 -34.213 30.401 1.00 31.93 156 PHE B O 1
ATOM 3645 N N . CYS B 1 165 ? -41.660 -35.541 29.175 1.00 28.95 157 CYS B N 1
ATOM 3646 C CA . CYS B 1 165 ? -40.800 -36.701 29.270 1.00 26.86 157 CYS B CA 1
ATOM 3647 C C . CYS B 1 165 ? -40.099 -36.871 27.921 1.00 29.34 157 CYS B C 1
ATOM 3648 O O . CYS B 1 165 ? -40.569 -37.610 27.051 1.00 23.66 157 CYS B O 1
ATOM 3651 N N . ALA B 1 166 ? -38.989 -36.155 27.754 1.00 23.96 158 ALA B N 1
ATOM 3652 C CA . ALA B 1 166 ? -38.235 -36.162 26.507 1.00 25.23 158 ALA B CA 1
ATOM 3653 C C . ALA B 1 166 ? -37.303 -37.361 26.426 1.00 27.89 158 ALA B C 1
ATOM 3654 O O . ALA B 1 166 ? -36.524 -37.632 27.347 1.00 29.20 158 ALA B O 1
ATOM 3656 N N . SER B 1 167 ? -37.399 -38.090 25.324 1.00 24.59 159 SER B N 1
ATOM 3657 C CA . SER B 1 167 ? -36.473 -39.171 25.041 1.00 24.11 159 SER B CA 1
ATOM 3658 C C . SER B 1 167 ? -35.734 -38.786 23.769 1.00 25.06 159 SER B C 1
ATOM 3659 O O . SER B 1 167 ? -36.356 -38.614 22.722 1.00 23.28 159 SER B O 1
ATOM 3662 N N . GLU B 1 168 ? -34.418 -38.634 23.866 1.00 24.57 160 GLU B N 1
ATOM 3663 C CA . GLU B 1 168 ? -33.614 -38.185 22.735 1.00 23.38 160 GLU B CA 1
ATOM 3664 C C . GLU B 1 168 ? -32.145 -38.496 22.967 1.00 25.44 160 GLU B C 1
ATOM 3665 O O . GLU B 1 168 ? -31.700 -38.564 24.119 1.00 23.00 160 GLU B O 1
ATOM 3671 N N . TYR B 1 169 ? -31.397 -38.677 21.871 1.00 23.38 161 TYR B N 1
ATOM 3672 C CA . TYR B 1 169 ? -29.945 -38.860 21.942 1.00 23.69 161 TYR B CA 1
ATOM 3673 C C . TYR B 1 169 ? -29.249 -37.544 22.192 1.00 22.43 161 TYR B C 1
ATOM 3674 O O . TYR B 1 169 ? -29.590 -36.524 21.596 1.00 23.17 161 TYR B O 1
ATOM 3683 N N . VAL B 1 170 ? -28.273 -37.578 23.088 1.00 22.81 162 VAL B N 1
ATOM 3684 C CA . VAL B 1 170 ? -27.305 -36.509 23.214 1.00 20.82 162 VAL B CA 1
ATOM 3685 C C . VAL B 1 170 ? -25.963 -37.168 22.909 1.00 25.98 162 VAL B C 1
ATOM 3686 O O . VAL B 1 170 ? -25.472 -37.986 23.691 1.00 24.60 162 VAL B O 1
ATOM 3690 N N . GLY B 1 171 ? -25.393 -36.844 21.752 1.00 23.51 163 GLY B N 1
ATOM 3691 C CA . GLY B 1 171 ? -24.202 -37.533 21.284 1.00 24.51 163 GLY B CA 1
ATOM 3692 C C . GLY B 1 171 ? -24.602 -38.951 20.945 1.00 25.91 163 GLY B C 1
ATOM 3693 O O . GLY B 1 171 ? -25.523 -39.155 20.160 1.00 29.80 163 GLY B O 1
ATOM 3694 N N . ASP B 1 172 ? -23.958 -39.937 21.560 1.00 22.95 164 ASP B N 1
ATOM 3695 C CA . ASP B 1 172 ? -24.362 -41.320 21.321 1.00 26.88 164 ASP B CA 1
ATOM 3696 C C . ASP B 1 172 ? -25.172 -41.894 22.488 1.00 29.30 164 ASP B C 1
ATOM 3697 O O . ASP B 1 172 ? -25.451 -43.094 22.532 1.00 27.66 164 ASP B O 1
ATOM 3702 N N . ARG B 1 173 ? -25.553 -41.025 23.423 1.00 25.15 165 ARG B N 1
ATOM 3703 C CA . ARG B 1 173 ? -26.228 -41.456 24.638 1.00 26.96 165 ARG B CA 1
ATOM 3704 C C . ARG B 1 173 ? -27.727 -41.174 24.559 1.00 26.53 165 ARG B C 1
ATOM 3705 O O . ARG B 1 173 ? -28.140 -40.022 24.454 1.00 25.03 165 ARG B O 1
ATOM 3713 N N . LEU B 1 174 ? -28.538 -42.224 24.606 1.00 23.94 166 LEU B N 1
ATOM 3714 C CA . LEU B 1 174 ? -29.984 -42.052 24.636 1.00 26.25 166 LEU B CA 1
ATOM 3715 C C . LEU B 1 174 ? -30.414 -41.621 26.033 1.00 27.53 166 LEU B C 1
ATOM 3716 O O . LEU B 1 174 ? -30.203 -42.342 27.008 1.00 27.80 166 LEU B O 1
ATOM 3729 N N . HIS B 1 176 ? -33.382 -40.012 28.814 1.00 28.61 168 HIS B N 1
ATOM 3730 C CA . HIS B 1 176 ? -34.783 -39.828 29.172 1.00 28.52 168 HIS B CA 1
ATOM 3731 C C . HIS B 1 176 ? -34.827 -38.731 30.228 1.00 26.77 168 HIS B C 1
ATOM 3732 O O . HIS B 1 176 ? -34.410 -38.936 31.366 1.00 26.44 168 HIS B O 1
ATOM 3739 N N . LEU B 1 177 ? -35.280 -37.551 29.815 1.00 24.76 169 LEU B N 1
ATOM 3740 C CA . LEU B 1 177 ? -35.224 -36.355 30.646 1.00 25.04 169 LEU B CA 1
ATOM 3741 C C . LEU B 1 177 ? -36.611 -35.821 30.973 1.00 26.71 169 LEU B C 1
ATOM 3742 O O . LEU B 1 177 ? -37.401 -35.542 30.073 1.00 27.92 169 LEU B O 1
ATOM 3747 N N . HIS B 1 178 ? -36.900 -35.686 32.264 1.00 26.42 170 HIS B N 1
ATOM 3748 C CA . HIS B 1 178 ? -38.114 -35.028 32.726 1.00 26.68 170 HIS B CA 1
ATOM 3749 C C . HIS B 1 178 ? -37.874 -33.524 32.722 1.00 23.71 170 HIS B C 1
ATOM 3750 O O . HIS B 1 178 ? -37.027 -33.017 33.451 1.00 23.89 170 HIS B O 1
ATOM 3757 N N . ILE B 1 179 ? -38.602 -32.811 31.877 1.00 22.40 171 ILE B N 1
ATOM 3758 C CA . ILE B 1 179 ? -38.393 -31.379 31.734 1.00 22.47 171 ILE B CA 1
ATOM 3759 C C . ILE B 1 179 ? -39.539 -30.603 32.373 1.00 27.44 171 ILE B C 1
ATOM 3760 O O . ILE B 1 179 ? -40.704 -30.758 31.987 1.00 26.96 171 ILE B O 1
ATOM 3765 N N . ASP B 1 180 ? -39.209 -29.784 33.368 1.00 22.99 172 ASP B N 1
ATOM 3766 C CA . ASP B 1 180 ? -40.227 -29.006 34.059 1.00 24.00 172 ASP B CA 1
ATOM 3767 C C . ASP B 1 180 ? -40.034 -27.524 33.812 1.00 26.11 172 ASP B C 1
ATOM 3768 O O . ASP B 1 180 ? -39.266 -26.861 34.513 1.00 26.37 172 ASP B O 1
ATOM 3773 N N . PHE B 1 181 ? -40.719 -27.013 32.797 1.00 20.89 173 PHE B N 1
ATOM 3774 C CA . PHE B 1 181 ? -40.675 -25.597 32.490 1.00 24.10 173 PHE B CA 1
ATOM 3775 C C . PHE B 1 181 ? -41.240 -24.825 33.668 1.00 28.64 173 PHE B C 1
ATOM 3776 O O . PHE B 1 181 ? -42.225 -25.245 34.273 1.00 26.03 173 PHE B O 1
ATOM 3784 N N . GLN B 1 182 ? -40.613 -23.702 33.999 1.00 24.86 174 GLN B N 1
ATOM 3785 C CA . GLN B 1 182 ? -41.079 -22.883 35.108 1.00 28.85 174 GLN B CA 1
ATOM 3786 C C . GLN B 1 182 ? -40.988 -21.395 34.812 1.00 29.63 174 GLN B C 1
ATOM 3787 O O . GLN B 1 182 ? -40.175 -20.951 34.000 1.00 30.34 174 GLN B O 1
ATOM 3793 N N . GLN B 1 183 ? -41.836 -20.637 35.490 1.00 29.76 175 GLN B N 1
ATOM 3794 C CA . GLN B 1 183 ? -41.781 -19.183 35.505 1.00 31.86 175 GLN B CA 1
ATOM 3795 C C . GLN B 1 183 ? -40.363 -18.705 35.822 1.00 30.58 175 GLN B C 1
ATOM 3796 O O . GLN B 1 183 ? -39.738 -19.183 36.773 1.00 31.72 175 GLN B O 1
ATOM 3802 N N . PRO B 1 184 ? -39.848 -17.766 35.014 1.00 30.38 176 PRO B N 1
ATOM 3803 C CA . PRO B 1 184 ? -38.475 -17.262 35.131 1.00 34.22 176 PRO B CA 1
ATOM 3804 C C . PRO B 1 184 ? -38.145 -16.769 36.534 1.00 36.87 176 PRO B C 1
ATOM 3805 O O . PRO B 1 184 ? -37.039 -17.010 37.039 1.00 32.16 176 PRO B O 1
ATOM 3809 N N . ALA B 1 185 ? -39.095 -16.083 37.159 1.00 33.58 177 ALA B N 1
ATOM 3810 C CA . ALA B 1 185 ? -38.883 -15.581 38.511 1.00 38.21 177 ALA B CA 1
ATOM 3811 C C . ALA B 1 185 ? -38.566 -16.715 39.477 1.00 35.60 177 ALA B C 1
ATOM 3812 O O . ALA B 1 185 ? -37.726 -16.570 40.361 1.00 38.07 177 ALA B O 1
ATOM 3814 N N . SER B 1 186 ? -39.241 -17.845 39.307 1.00 33.08 178 SER B N 1
ATOM 3815 C CA . SER B 1 186 ? -39.070 -18.978 40.214 1.00 32.35 178 SER B CA 1
ATOM 3816 C C . SER B 1 186 ? -37.735 -19.694 40.038 1.00 33.47 178 SER B C 1
ATOM 3817 O O . SER B 1 186 ? -37.314 -20.474 40.904 1.00 33.39 178 SER B O 1
ATOM 3820 N N . LEU B 1 187 ? -37.073 -19.447 38.913 1.00 30.00 179 LEU B N 1
ATOM 3821 C CA . LEU B 1 187 ? -35.751 -20.025 38.696 1.00 33.11 179 LEU B CA 1
ATOM 3822 C C . LEU B 1 187 ? -34.672 -19.090 39.234 1.00 32.24 179 LEU B C 1
ATOM 3823 O O . LEU B 1 187 ? -33.490 -19.431 39.238 1.00 28.87 179 LEU B O 1
ATOM 3828 N N . GLY B 1 188 ? -35.081 -17.901 39.672 1.00 31.00 180 GLY B N 1
ATOM 3829 C CA . GLY B 1 188 ? -34.155 -16.962 40.282 1.00 33.60 180 GLY B CA 1
ATOM 3830 C C . GLY B 1 188 ? -33.847 -15.715 39.473 1.00 31.60 180 GLY B C 1
ATOM 3831 O O . GLY B 1 188 ? -33.027 -14.900 39.883 1.00 34.69 180 GLY B O 1
ATOM 3832 N N . LEU B 1 189 ? -34.488 -15.562 38.322 1.00 32.50 181 LEU B N 1
ATOM 3833 C CA . LEU B 1 189 ? -34.297 -14.366 37.502 1.00 33.70 181 LEU B CA 1
ATOM 3834 C C . LEU B 1 189 ? -35.103 -13.200 38.073 1.00 42.63 181 LEU B C 1
ATOM 3835 O O . LEU B 1 189 ? -36.180 -13.399 38.642 1.00 39.27 181 LEU B O 1
ATOM 3840 N N . ASN B 1 190 ? -34.581 -11.986 37.915 1.00 42.36 182 ASN B N 1
ATOM 3841 C CA . ASN B 1 190 ? -35.185 -10.810 38.538 1.00 46.23 182 ASN B CA 1
ATOM 3842 C C . ASN B 1 190 ? -36.323 -10.192 37.726 1.00 42.86 182 ASN B C 1
ATOM 3843 O O . ASN B 1 190 ? -36.126 -9.781 36.582 1.00 42.44 182 ASN B O 1
ATOM 3848 N N . THR B 1 191 ? -37.504 -10.110 38.334 1.00 46.14 183 THR B N 1
ATOM 3849 C CA . THR B 1 191 ? -38.689 -9.587 37.651 1.00 45.89 183 THR B CA 1
ATOM 3850 C C . THR B 1 191 ? -38.475 -8.207 37.027 1.00 45.94 183 THR B C 1
ATOM 3851 O O . THR B 1 191 ? -38.807 -7.991 35.861 1.00 47.58 183 THR B O 1
ATOM 3855 N N . ASP B 1 192 ? -37.925 -7.277 37.802 1.00 45.43 184 ASP B N 1
A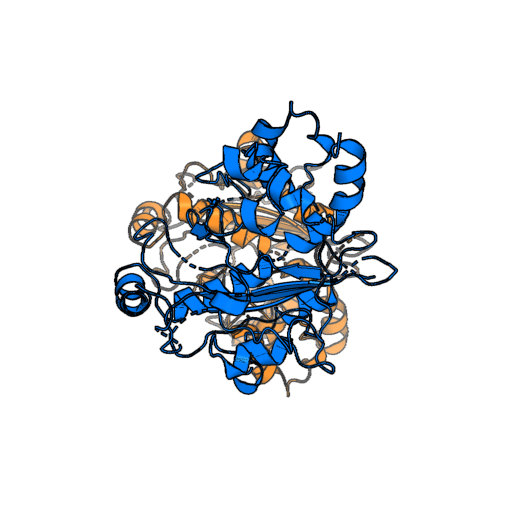TOM 3856 C CA . ASP B 1 192 ? -37.687 -5.922 37.307 1.00 45.52 184 ASP B CA 1
ATOM 3857 C C . ASP B 1 192 ? -36.716 -5.928 36.134 1.00 48.41 184 ASP B C 1
ATOM 3858 O O . ASP B 1 192 ? -37.002 -5.368 35.069 1.00 48.95 184 ASP B O 1
ATOM 3863 N N . LEU B 1 193 ? -35.562 -6.554 36.342 1.00 44.61 185 LEU B N 1
ATOM 3864 C CA . LEU B 1 193 ? -34.564 -6.689 35.291 1.00 45.57 185 LEU B CA 1
ATOM 3865 C C . LEU B 1 193 ? -35.206 -7.305 34.066 1.00 42.92 185 LEU B C 1
ATOM 3866 O O . LEU B 1 193 ? -35.007 -6.844 32.940 1.00 45.28 185 LEU B O 1
ATOM 3871 N N . TYR B 1 194 ? -35.981 -8.356 34.300 1.00 39.47 186 TYR B N 1
ATOM 3872 C CA . TYR B 1 194 ? -36.653 -9.076 33.230 1.00 42.49 186 TYR B CA 1
ATOM 3873 C C . TYR B 1 194 ? -37.568 -8.133 32.445 1.00 46.22 186 TYR B C 1
ATOM 3874 O O . TYR B 1 194 ? -37.435 -7.993 31.224 1.00 44.47 186 TYR B O 1
ATOM 3883 N N . ARG B 1 195 ? -38.485 -7.472 33.151 1.00 44.10 187 ARG B N 1
ATOM 3884 C CA . ARG B 1 195 ? -39.393 -6.527 32.504 1.00 43.97 187 ARG B CA 1
ATOM 3885 C C . ARG B 1 195 ? -38.625 -5.467 31.732 1.00 47.30 187 ARG B C 1
ATOM 3886 O O . ARG B 1 195 ? -38.945 -5.167 30.581 1.00 47.73 187 ARG B O 1
ATOM 3894 N N . GLU B 1 196 ? -37.608 -4.898 32.372 1.00 45.14 188 GLU B N 1
ATOM 3895 C CA . GLU B 1 196 ? -36.835 -3.835 31.754 1.00 45.87 188 GLU B CA 1
ATOM 3896 C C . GLU B 1 196 ? -36.117 -4.343 30.516 1.00 44.79 188 GLU B C 1
ATOM 3897 O O . GLU B 1 196 ? -35.875 -3.589 29.577 1.00 47.73 188 GLU B O 1
ATOM 3903 N N . ALA B 1 197 ? -35.778 -5.626 30.518 1.00 47.97 189 ALA B N 1
ATOM 3904 C CA . ALA B 1 197 ? -35.089 -6.226 29.379 1.00 46.47 189 ALA B CA 1
ATOM 3905 C C . ALA B 1 197 ? -36.066 -6.470 28.235 1.00 45.17 189 ALA B C 1
ATOM 3906 O O . ALA B 1 197 ? -35.661 -6.621 27.083 1.00 48.35 189 ALA B O 1
ATOM 3908 N N . LYS B 1 198 ? -37.353 -6.507 28.564 1.00 43.69 190 LYS B N 1
ATOM 3909 C CA . LYS B 1 198 ? -38.402 -6.665 27.563 1.00 45.66 190 LYS B CA 1
ATOM 3910 C C . LYS B 1 198 ? -38.295 -7.994 26.814 1.00 41.63 190 LYS B C 1
ATOM 3911 O O . LYS B 1 198 ? -38.415 -8.046 25.592 1.00 40.18 190 LYS B O 1
ATOM 3917 N N . ILE B 1 199 ? -38.070 -9.059 27.573 1.00 41.32 191 ILE B N 1
ATOM 3918 C CA . ILE B 1 199 ? -38.048 -10.417 27.052 1.00 40.05 191 ILE B CA 1
ATOM 3919 C C . ILE B 1 199 ? -39.452 -10.829 26.617 1.00 39.81 191 ILE B C 1
ATOM 3920 O O . ILE B 1 199 ? -40.413 -10.628 27.353 1.00 32.57 191 ILE B O 1
ATOM 3925 N N . ASP B 1 200 ? -39.574 -11.407 25.425 1.00 32.99 192 ASP B N 1
ATOM 3926 C CA . ASP B 1 200 ? -40.891 -11.782 24.920 1.00 30.50 192 ASP B CA 1
ATOM 3927 C C . ASP B 1 200 ? -41.376 -13.107 25.483 1.00 33.34 192 ASP B C 1
ATOM 3928 O O . ASP B 1 200 ? -42.582 -13.348 25.564 1.00 32.78 192 ASP B O 1
ATOM 3933 N N . GLY B 1 201 ? -40.444 -13.964 25.886 1.00 29.48 193 GLY B N 1
ATOM 3934 C CA . GLY B 1 201 ? -40.829 -15.256 26.418 1.00 30.77 193 GLY B CA 1
ATOM 3935 C C . GLY B 1 201 ? -39.686 -16.085 26.961 1.00 28.32 193 GLY B C 1
ATOM 3936 O O . GLY B 1 201 ? -38.521 -15.840 26.655 1.00 27.28 193 GLY B O 1
ATOM 3937 N N . SER B 1 202 ? -40.036 -17.076 27.772 1.00 29.18 194 SER B N 1
ATOM 3938 C CA . SER B 1 202 ? -39.054 -17.969 28.368 1.00 27.50 194 SER B CA 1
ATOM 3939 C C . SER B 1 202 ? -39.537 -19.399 28.248 1.00 27.09 194 SER B C 1
ATOM 3940 O O . SER B 1 202 ? -40.702 -19.691 28.513 1.00 26.87 194 SER B O 1
ATOM 3943 N N . VAL B 1 203 ? -38.647 -20.283 27.812 1.00 23.72 195 VAL B N 1
ATOM 3944 C CA . VAL B 1 203 ? -38.896 -21.712 27.912 1.00 22.29 195 VAL B CA 1
ATOM 3945 C C . VAL B 1 203 ? -37.784 -22.311 28.771 1.00 25.72 195 VAL B C 1
ATOM 3946 O O . VAL B 1 203 ? -37.253 -23.383 28.488 1.00 26.48 195 VAL B O 1
ATOM 3950 N N . SER B 1 204 ? -37.452 -21.583 29.835 1.00 23.66 196 SER B N 1
ATOM 3951 C CA . SER B 1 204 ? -36.498 -22.025 30.847 1.00 26.05 196 SER B CA 1
ATOM 3952 C C . SER B 1 204 ? -37.095 -23.120 31.722 1.00 23.62 196 SER B C 1
ATOM 3953 O O . SER B 1 204 ? -38.294 -23.122 31.989 1.00 24.29 196 SER B O 1
ATOM 3956 N N . ALA B 1 205 ? -36.264 -24.050 32.179 1.00 23.77 197 ALA B N 1
ATOM 3957 C CA . ALA B 1 205 ? -36.782 -25.182 32.941 1.00 25.03 197 ALA B CA 1
ATOM 3958 C C . ALA B 1 205 ? -35.764 -25.820 33.888 1.00 26.57 197 ALA B C 1
ATOM 3959 O O . ALA B 1 205 ? -34.563 -25.571 33.802 1.00 25.54 197 ALA B O 1
ATOM 3961 N N . LEU B 1 206 ? -36.268 -26.651 34.794 1.00 24.13 198 LEU B N 1
ATOM 3962 C CA . LEU B 1 206 ? -35.425 -27.575 35.527 1.00 26.49 198 LEU B CA 1
ATOM 3963 C C . LEU B 1 206 ? -35.550 -28.908 34.828 1.00 27.31 198 LEU B C 1
ATOM 3964 O O . LEU B 1 206 ? -36.594 -29.224 34.255 1.00 26.20 198 LEU B O 1
ATOM 3977 N N . SER B 1 208 ? -34.658 -33.221 35.207 1.00 24.07 200 SER B N 1
ATOM 3978 C CA . SER B 1 208 ? -34.199 -34.336 36.015 1.00 26.91 200 SER B CA 1
ATOM 3979 C C . SER B 1 208 ? -34.162 -35.607 35.167 1.00 27.90 200 SER B C 1
ATOM 3980 O O . SER B 1 208 ? -34.726 -35.649 34.069 1.00 26.15 200 SER B O 1
ATOM 3983 N N . LEU B 1 209 ? -33.468 -36.628 35.664 1.00 26.83 201 LEU B N 1
ATOM 3984 C CA . LEU B 1 209 ? -33.424 -37.924 34.997 1.00 28.82 201 LEU B CA 1
ATOM 3985 C C . LEU B 1 209 ? -34.717 -38.667 35.251 1.00 32.30 201 LEU B C 1
ATOM 3986 O O . LEU B 1 209 ? -35.193 -38.727 36.389 1.00 29.03 201 LEU B O 1
ATOM 3991 N N . ALA B 1 210 ? -35.269 -39.249 34.192 1.00 28.70 202 ALA B N 1
ATOM 3992 C CA . ALA B 1 210 ? -36.577 -39.880 34.255 1.00 31.70 202 ALA B CA 1
ATOM 3993 C C . ALA B 1 210 ? -36.663 -40.964 35.323 1.00 35.45 202 ALA B C 1
ATOM 3994 O O . ALA B 1 210 ? -37.714 -41.164 35.924 1.00 36.52 202 ALA B O 1
ATOM 3996 N N . ASP B 1 211 ? -35.562 -41.666 35.559 1.00 37.87 203 ASP B N 1
ATOM 3997 C CA . ASP B 1 211 ? -35.565 -42.735 36.554 1.00 43.04 203 ASP B CA 1
ATOM 3998 C C . ASP B 1 211 ? -35.291 -42.223 37.971 1.00 39.68 203 ASP B C 1
ATOM 3999 O O . ASP B 1 211 ? -35.282 -42.998 38.926 1.00 37.75 203 ASP B O 1
ATOM 4004 N N . HIS B 1 212 ? -35.063 -40.918 38.095 1.00 38.05 204 HIS B N 1
ATOM 4005 C CA . HIS B 1 212 ? -34.881 -40.274 39.395 1.00 36.94 204 HIS B CA 1
ATOM 4006 C C . HIS B 1 212 ? -35.521 -38.891 39.348 1.00 29.85 204 HIS B C 1
ATOM 4007 O O . HIS B 1 212 ? -34.848 -37.874 39.506 1.00 30.65 204 HIS B O 1
ATOM 4014 N N . PRO B 1 213 ? -36.836 -38.854 39.134 1.00 29.42 205 PRO B N 1
ATOM 4015 C CA . PRO B 1 213 ? -37.543 -37.617 38.784 1.00 32.43 205 PRO B CA 1
ATOM 4016 C C . PRO B 1 213 ? -37.520 -36.530 39.857 1.00 31.73 205 PRO B C 1
ATOM 4017 O O . PRO B 1 213 ? -37.789 -35.372 39.532 1.00 33.29 205 PRO B O 1
ATOM 4021 N N . GLU B 1 214 ? -37.190 -36.869 41.098 1.00 28.69 206 GLU B N 1
ATOM 4022 C CA . GLU B 1 214 ? -37.180 -35.852 42.145 1.00 32.00 206 GLU B CA 1
ATOM 4023 C C . GLU B 1 214 ? -35.795 -35.286 42.472 1.00 30.44 206 GLU B C 1
ATOM 4024 O O . GLU B 1 214 ? -35.610 -34.639 43.500 1.00 27.95 206 GLU B O 1
ATOM 4030 N N . VAL B 1 215 ? -34.826 -35.514 41.593 1.00 29.70 207 VAL B N 1
ATOM 4031 C CA . VAL B 1 215 ? -33.519 -34.893 41.755 1.00 24.58 207 VAL B CA 1
ATOM 4032 C C . VAL B 1 215 ? -33.171 -34.046 40.528 1.00 28.57 207 VAL B C 1
ATOM 4033 O O . VAL B 1 215 ? -32.832 -34.581 39.469 1.00 26.38 207 VAL B O 1
ATOM 4037 N N . PRO B 1 216 ? -33.276 -32.716 40.656 1.00 26.11 208 PRO B N 1
ATOM 4038 C CA . PRO B 1 216 ? -32.900 -31.851 39.532 1.00 27.24 208 PRO B CA 1
ATOM 4039 C C . PRO B 1 216 ? -31.399 -31.949 39.260 1.00 28.73 208 PRO B C 1
ATOM 4040 O O . PRO B 1 216 ? -30.591 -31.818 40.188 1.00 26.52 208 PRO B O 1
ATOM 4044 N N . VAL B 1 217 ? -31.034 -32.207 38.010 1.00 23.53 209 VAL B N 1
ATOM 4045 C CA . VAL B 1 217 ? -29.628 -32.310 37.633 1.00 28.05 209 VAL B CA 1
ATOM 4046 C C . VAL B 1 217 ? -29.308 -31.230 36.618 1.00 28.32 209 VAL B C 1
ATOM 4047 O O . VAL B 1 217 ? -28.180 -31.130 36.130 1.00 23.32 209 VAL B O 1
ATOM 4051 N N . SER B 1 218 ? -30.307 -30.418 36.300 1.00 24.33 210 SER B N 1
ATOM 4052 C CA . SER B 1 218 ? -30.109 -29.379 35.313 1.00 20.76 210 SER B CA 1
ATOM 4053 C C . SER B 1 218 ? -30.991 -28.167 35.518 1.00 22.81 210 SER B C 1
ATOM 4054 O O . SER B 1 218 ? -32.173 -28.282 35.858 1.00 25.45 210 SER B O 1
ATOM 4057 N N . LEU B 1 219 ? -30.395 -27.002 35.299 1.00 24.07 211 LEU B N 1
ATOM 4058 C CA . LEU B 1 219 ? -31.135 -25.776 35.073 1.00 24.05 211 LEU B CA 1
ATOM 4059 C C . LEU B 1 219 ? -30.889 -25.393 33.620 1.00 24.59 211 LEU B C 1
ATOM 4060 O O . LEU B 1 219 ? -29.754 -25.456 33.139 1.00 22.07 211 LEU B O 1
ATOM 4073 N N . VAL B 1 221 ? -31.788 -22.105 31.022 1.00 21.22 213 VAL B N 1
ATOM 4074 C CA . VAL B 1 221 ? -32.426 -20.830 30.737 1.00 21.76 213 VAL B CA 1
ATOM 4075 C C . VAL B 1 221 ? -32.521 -20.614 29.223 1.00 24.60 213 VAL B C 1
ATOM 4076 O O . VAL B 1 221 ? -31.532 -20.751 28.497 1.00 25.53 213 VAL B O 1
ATOM 4080 N N . HIS B 1 222 ? -33.726 -20.306 28.753 1.00 23.68 214 HIS B N 1
ATOM 4081 C CA . HIS B 1 222 ? -33.965 -20.004 27.347 1.00 26.14 214 HIS B CA 1
ATOM 4082 C C . HIS B 1 222 ? -34.811 -18.746 27.265 1.00 26.75 214 HIS B C 1
ATOM 4083 O O . HIS B 1 222 ? -35.983 -18.758 27.646 1.00 26.67 214 HIS B O 1
ATOM 4090 N N . LEU B 1 223 ? -34.232 -17.666 26.755 1.00 27.17 215 LEU B N 1
ATOM 4091 C CA . LEU B 1 223 ? -34.957 -16.405 26.661 1.00 28.04 215 LEU B CA 1
ATOM 4092 C C . LEU B 1 223 ? -35.027 -15.955 25.216 1.00 27.15 215 LEU B C 1
ATOM 4093 O O . LEU B 1 223 ? -33.999 -15.876 24.534 1.00 27.81 215 LEU B O 1
ATOM 4098 N N . PHE B 1 224 ? -36.238 -15.676 24.736 1.00 28.65 216 PHE B N 1
ATOM 4099 C CA . PHE B 1 224 ? -36.394 -15.183 23.371 1.00 27.30 216 PHE B CA 1
ATOM 4100 C C . PHE B 1 224 ? -36.970 -13.773 23.318 1.00 32.01 216 PHE B C 1
ATOM 4101 O O . PHE B 1 224 ? -37.819 -13.403 24.126 1.00 27.09 216 PHE B O 1
ATOM 4109 N N . LYS B 1 225 ? -36.480 -12.990 22.361 1.00 31.79 217 LYS B N 1
ATOM 4110 C CA . LYS B 1 225 ? -36.942 -11.626 22.168 1.00 32.35 217 LYS B CA 1
ATOM 4111 C C . LYS B 1 225 ? -36.936 -11.266 20.690 1.00 34.59 217 LYS B C 1
ATOM 4112 O O . LYS B 1 225 ? -35.927 -11.444 20.005 1.00 29.37 217 LYS B O 1
ATOM 4118 N N . GLU B 1 226 ? -38.063 -10.743 20.213 1.00 31.45 218 GLU B N 1
ATOM 4119 C CA . GLU B 1 226 ? -38.230 -10.404 18.806 1.00 34.57 218 GLU B CA 1
ATOM 4120 C C . GLU B 1 226 ? -37.455 -9.174 18.396 1.00 35.25 218 GLU B C 1
ATOM 4121 O O . GLU B 1 226 ? -37.215 -8.274 19.192 1.00 39.34 218 GLU B O 1
ATOM 4127 N N . VAL B 1 227 ? -37.092 -9.137 17.125 1.00 35.48 219 VAL B N 1
ATOM 4128 C CA . VAL B 1 227 ? -36.558 -7.937 16.508 1.00 36.32 219 VAL B CA 1
ATOM 4129 C C . VAL B 1 227 ? -37.256 -7.795 15.163 1.00 37.52 219 VAL B C 1
ATOM 4130 O O . VAL B 1 227 ? -37.990 -8.691 14.747 1.00 37.12 219 VAL B O 1
ATOM 4134 N N . PRO B 1 228 ? -37.041 -6.671 14.472 1.00 39.77 220 PRO B N 1
ATOM 4135 C CA . PRO B 1 228 ? -37.783 -6.499 13.220 1.00 41.01 220 PRO B CA 1
ATOM 4136 C C . PRO B 1 228 ? -37.495 -7.612 12.211 1.00 41.74 220 PRO B C 1
ATOM 4137 O O . PRO B 1 228 ? -38.392 -7.981 11.459 1.00 39.11 220 PRO B O 1
ATOM 4141 N N . ASP B 1 229 ? -36.275 -8.147 12.209 1.00 39.99 221 ASP B N 1
ATOM 4142 C CA . ASP B 1 229 ? -35.880 -9.136 11.203 1.00 41.50 221 ASP B CA 1
ATOM 4143 C C . ASP B 1 229 ? -36.134 -10.585 11.613 1.00 37.28 221 ASP B C 1
ATOM 4144 O O . ASP B 1 229 ? -35.983 -11.501 10.803 1.00 35.43 221 ASP B O 1
ATOM 4149 N N . GLY B 1 230 ? -36.507 -10.798 12.867 1.00 34.08 222 GLY B N 1
ATOM 4150 C CA . GLY B 1 230 ? -36.743 -12.144 13.353 1.00 29.48 222 GLY B CA 1
ATOM 4151 C C . GLY B 1 230 ? -36.750 -12.226 14.866 1.00 32.87 222 GLY B C 1
ATOM 4152 O O . GLY B 1 230 ? -37.460 -11.468 15.532 1.00 29.00 222 GLY B O 1
ATOM 4161 N N . TYR B 1 232 ? -34.139 -13.501 18.460 1.00 26.80 224 TYR B N 1
ATOM 4162 C CA . TYR B 1 232 ? -32.949 -14.098 19.071 1.00 27.59 224 TYR B CA 1
ATOM 4163 C C . TYR B 1 232 ? -33.337 -14.985 20.242 1.00 25.40 224 TYR B C 1
ATOM 4164 O O . TYR B 1 232 ? -34.241 -14.657 21.003 1.00 29.99 224 TYR B O 1
ATOM 4173 N N . LEU B 1 233 ? -32.659 -16.121 20.363 1.00 25.71 225 LEU B N 1
ATOM 4174 C CA . LEU B 1 233 ? -32.870 -17.057 21.465 1.00 24.73 225 LEU B CA 1
ATOM 4175 C C . LEU B 1 233 ? -31.560 -17.232 22.238 1.00 27.17 225 LEU B C 1
ATOM 4176 O O . LEU B 1 233 ? -30.613 -17.826 21.734 1.00 24.78 225 LEU B O 1
ATOM 4181 N N . THR B 1 234 ? -31.507 -16.715 23.461 1.00 24.12 226 THR B N 1
ATOM 4182 C CA . THR B 1 234 ? -30.317 -16.855 24.291 1.00 26.34 226 THR B CA 1
ATOM 4183 C C . THR B 1 234 ? -30.482 -18.040 25.236 1.00 25.90 226 THR B C 1
ATOM 4184 O O . THR B 1 234 ? -31.489 -18.148 25.935 1.00 26.36 226 THR B O 1
ATOM 4188 N N . SER B 1 235 ? -29.493 -18.926 25.254 1.00 24.92 227 SER B N 1
ATOM 4189 C CA . SER B 1 235 ? -29.609 -20.168 26.006 1.00 25.23 227 SER B CA 1
ATOM 4190 C C . SER B 1 235 ? -28.419 -20.464 26.911 1.00 22.25 227 SER B C 1
ATOM 4191 O O . SER B 1 235 ? -27.260 -20.232 26.539 1.00 22.12 227 SER B O 1
ATOM 4194 N N . ARG B 1 236 ? -28.728 -20.982 28.099 1.00 20.32 228 ARG B N 1
ATOM 4195 C CA . ARG B 1 236 ? -27.729 -21.445 29.048 1.00 23.99 228 ARG B CA 1
ATOM 4196 C C . ARG B 1 236 ? -28.116 -22.822 29.570 1.00 22.73 228 ARG B C 1
ATOM 4197 O O . ARG B 1 236 ? -29.236 -23.023 30.029 1.00 22.69 228 ARG B O 1
ATOM 4205 N N . TYR B 1 237 ? -27.185 -23.769 29.509 1.00 22.07 229 TYR B N 1
ATOM 4206 C CA . TYR B 1 237 ? -27.418 -25.098 30.069 1.00 21.46 229 TYR B CA 1
ATOM 4207 C C . TYR B 1 237 ? -26.434 -25.383 31.199 1.00 24.06 229 TYR B C 1
ATOM 4208 O O . TYR B 1 237 ? -25.225 -25.157 31.051 1.00 22.94 229 TYR B O 1
ATOM 4217 N N . TRP B 1 238 ? -26.948 -25.892 32.318 1.00 21.34 230 TRP B N 1
ATOM 4218 C CA . TRP B 1 238 ? -26.106 -26.411 33.392 1.00 22.22 230 TRP B CA 1
ATOM 4219 C C . TRP B 1 238 ? -26.580 -27.824 33.680 1.00 24.50 230 TRP B C 1
ATOM 4220 O O . TRP B 1 238 ? -27.760 -28.042 33.947 1.00 23.75 230 TRP B O 1
ATOM 4231 N N . VAL B 1 239 ? -25.671 -28.790 33.608 1.00 22.55 231 VAL B N 1
ATOM 4232 C CA . VAL B 1 239 ? -26.021 -30.180 33.876 1.00 22.71 231 VAL B CA 1
ATOM 4233 C C . VAL B 1 239 ? -24.973 -30.815 34.785 1.00 25.50 231 VAL B C 1
ATOM 4234 O O . VAL B 1 239 ? -23.830 -31.024 34.381 1.00 24.00 231 VAL B O 1
ATOM 4238 N N . GLY B 1 240 ? -25.363 -31.095 36.024 1.00 23.58 232 GLY B N 1
ATOM 4239 C CA . GLY B 1 240 ? -24.463 -31.685 36.999 1.00 24.04 232 GLY B CA 1
ATOM 4240 C C . GLY B 1 240 ? -24.844 -31.303 38.416 1.00 26.07 232 GLY B C 1
ATOM 4241 O O . GLY B 1 240 ? -26.029 -31.184 38.747 1.00 21.50 232 GLY B O 1
ATOM 4242 N N . ALA B 1 241 ? -23.833 -31.107 39.253 1.00 27.69 233 ALA B N 1
ATOM 4243 C CA . ALA B 1 241 ? -24.042 -30.747 40.651 1.00 26.18 233 ALA B CA 1
ATOM 4244 C C . ALA B 1 241 ? -23.352 -29.421 40.936 1.00 30.61 233 ALA B C 1
ATOM 4245 O O . ALA B 1 241 ? -22.297 -29.120 40.362 1.00 26.19 233 ALA B O 1
ATOM 4247 N N . HIS B 1 242 ? -23.948 -28.627 41.818 1.00 26.75 234 HIS B N 1
ATOM 4248 C CA . HIS B 1 242 ? -23.351 -27.362 42.218 1.00 28.24 234 HIS B CA 1
ATOM 4249 C C . HIS B 1 242 ? -24.042 -26.801 43.461 1.00 27.89 234 HIS B C 1
ATOM 4250 O O . HIS B 1 242 ? -25.258 -26.908 43.589 1.00 30.59 234 HIS B O 1
ATOM 4257 N N . PRO B 1 243 ? -23.265 -26.205 44.380 1.00 27.53 235 PRO B N 1
ATOM 4258 C CA . PRO B 1 243 ? -23.836 -25.687 45.632 1.00 29.85 235 PRO B CA 1
ATOM 4259 C C . PRO B 1 243 ? -24.964 -24.706 45.354 1.00 30.07 235 PRO B C 1
ATOM 4260 O O . PRO B 1 243 ? -25.933 -24.641 46.115 1.00 27.22 235 PRO B O 1
ATOM 4264 N N . SER B 1 244 ? -24.855 -23.965 44.256 1.00 31.82 236 SER B N 1
ATOM 4265 C CA . SER B 1 244 ? -25.870 -22.960 43.941 1.00 33.09 236 SER B CA 1
ATOM 4266 C C . SER B 1 244 ? -27.190 -23.571 43.457 1.00 32.51 236 SER B C 1
ATOM 4267 O O . SER B 1 244 ? -28.206 -22.878 43.387 1.00 34.41 236 SER B O 1
ATOM 4278 N N . ALA B 1 246 ? -28.714 -25.739 45.135 1.00 32.38 238 ALA B N 1
ATOM 4279 C CA . ALA B 1 246 ? -29.387 -26.201 46.343 1.00 29.96 238 ALA B CA 1
ATOM 4280 C C . ALA B 1 246 ? -30.757 -25.552 46.539 1.00 30.13 238 ALA B C 1
ATOM 4281 O O . ALA B 1 246 ? -31.643 -26.146 47.148 1.00 32.91 238 ALA B O 1
ATOM 4283 N N . ARG B 1 247 ? -30.939 -24.346 46.009 1.00 30.00 239 ARG B N 1
ATOM 4284 C CA . ARG B 1 247 ? -32.226 -23.664 46.118 1.00 30.97 239 ARG B CA 1
ATOM 4285 C C . ARG B 1 247 ? -33.367 -24.444 45.459 1.00 30.89 239 ARG B C 1
ATOM 4286 O O . ARG B 1 247 ? -34.541 -24.164 45.706 1.00 31.08 239 ARG B O 1
ATOM 4294 N N . PHE B 1 248 ? -33.022 -25.417 44.619 1.00 28.72 240 PHE B N 1
ATOM 4295 C CA . PHE B 1 248 ? -34.024 -26.249 43.958 1.00 27.71 240 PHE B CA 1
ATOM 4296 C C . PHE B 1 248 ? -34.222 -27.562 44.707 1.00 27.42 240 PHE B C 1
ATOM 4297 O O . PHE B 1 248 ? -33.257 -28.271 44.980 1.00 30.26 240 PHE B O 1
ATOM 4305 N N . PRO B 1 249 ? -35.484 -27.893 45.035 1.00 27.48 241 PRO B N 1
ATOM 4306 C CA . PRO B 1 249 ? -35.811 -29.055 45.865 1.00 29.29 241 PRO B CA 1
ATOM 4307 C C . PRO B 1 249 ? -35.198 -30.344 45.334 1.00 26.37 241 PRO B C 1
ATOM 4308 O O . PRO B 1 249 ? -35.406 -30.708 44.174 1.00 25.27 241 PRO B O 1
ATOM 4312 N N . GLY B 1 250 ? -34.429 -31.017 46.182 1.00 24.17 242 GLY B N 1
ATOM 4313 C CA . GLY B 1 250 ? -33.826 -32.290 45.821 1.00 26.18 242 GLY B CA 1
ATOM 4314 C C . GLY B 1 250 ? -32.496 -32.178 45.090 1.00 27.21 242 GLY B C 1
ATOM 4315 O O . GLY B 1 250 ? -31.804 -33.179 44.881 1.00 26.51 242 GLY B O 1
ATOM 4316 N N . ALA B 1 251 ? -32.125 -30.965 44.695 1.00 24.92 243 ALA B N 1
ATOM 4317 C CA . ALA B 1 251 ? -30.915 -30.783 43.900 1.00 28.90 243 ALA B CA 1
ATOM 4318 C C . ALA B 1 251 ? -29.645 -31.202 44.654 1.00 30.67 243 ALA B C 1
ATOM 4319 O O . ALA B 1 251 ? -28.651 -31.593 44.044 1.00 29.22 243 ALA B O 1
ATOM 4321 N N . GLU B 1 252 ? -29.679 -31.146 45.979 1.00 29.50 244 GLU B N 1
ATOM 4322 C CA . GLU B 1 252 ? -28.497 -31.512 46.749 1.00 31.73 244 GLU B CA 1
ATOM 4323 C C . GLU B 1 252 ? -28.098 -32.963 46.493 1.00 30.27 244 GLU B C 1
ATOM 4324 O O . GLU B 1 252 ? -26.934 -33.327 46.639 1.00 28.40 244 GLU B O 1
ATOM 4330 N N . LYS B 1 253 ? -29.061 -33.786 46.092 1.00 26.72 245 LYS B N 1
ATOM 4331 C CA . LYS B 1 253 ? -28.802 -35.207 45.874 1.00 28.50 245 LYS B CA 1
ATOM 4332 C C . LYS B 1 253 ? -28.160 -35.522 44.521 1.00 30.84 245 LYS B C 1
ATOM 4333 O O . LYS B 1 253 ? -27.856 -36.678 44.230 1.00 31.37 245 LYS B O 1
ATOM 4339 N N . ALA B 1 254 ? -27.952 -34.497 43.699 1.00 25.53 246 ALA B N 1
ATOM 4340 C CA . ALA B 1 254 ? -27.448 -34.715 42.345 1.00 32.23 246 ALA B CA 1
ATOM 4341 C C . ALA B 1 254 ? -26.007 -35.249 42.330 1.00 32.29 246 ALA B C 1
ATOM 4342 O O . ALA B 1 254 ? -25.695 -36.165 41.574 1.00 31.49 246 ALA B O 1
ATOM 4344 N N . ALA B 1 255 ? -25.147 -34.691 43.176 1.00 30.19 247 ALA B N 1
ATOM 4345 C CA . ALA B 1 255 ? -23.745 -35.127 43.247 1.00 35.66 247 ALA B CA 1
ATOM 4346 C C . ALA B 1 255 ? -23.639 -36.639 43.401 1.00 34.95 247 ALA B C 1
ATOM 4347 O O . ALA B 1 255 ? -23.025 -37.312 42.580 1.00 36.13 247 ALA B O 1
ATOM 4349 N N . SER B 1 256 ? -24.254 -37.169 44.454 1.00 37.34 248 SER B N 1
ATOM 4350 C CA . SER B 1 256 ? -24.279 -38.613 44.675 1.00 39.80 248 SER B CA 1
ATOM 4351 C C . SER B 1 256 ? -24.924 -39.378 43.524 1.00 38.17 248 SER B C 1
ATOM 4352 O O . SER B 1 256 ? -24.396 -40.396 43.075 1.00 40.33 248 SER B O 1
ATOM 4355 N N . LEU B 1 257 ? -26.068 -38.892 43.054 1.00 35.60 249 LEU B N 1
ATOM 4356 C CA . LEU B 1 257 ? -26.778 -39.548 41.959 1.00 35.86 249 LEU B CA 1
ATOM 4357 C C . LEU B 1 257 ? -25.907 -39.635 40.705 1.00 40.20 249 LEU B C 1
ATOM 4358 O O . LEU B 1 257 ? -25.864 -40.667 40.031 1.00 40.86 249 LEU B O 1
ATOM 4363 N N . LEU B 1 258 ? -25.224 -38.544 40.385 1.00 37.18 250 LEU B N 1
ATOM 4364 C CA . LEU B 1 258 ? -24.334 -38.534 39.230 1.00 39.89 250 LEU B CA 1
ATOM 4365 C C . LEU B 1 258 ? -23.191 -39.527 39.433 1.00 37.06 250 LEU B C 1
ATOM 4366 O O . LEU B 1 258 ? -22.903 -40.331 38.547 1.00 38.11 250 LEU B O 1
ATOM 4371 N N . LYS B 1 259 ? -22.563 -39.483 40.608 1.00 37.89 251 LYS B N 1
ATOM 4372 C CA . LYS B 1 259 ? -21.466 -40.398 40.940 1.00 41.59 251 LYS B CA 1
ATOM 4373 C C . LYS B 1 259 ? -21.856 -41.858 40.777 1.00 43.87 251 LYS B C 1
ATOM 4374 O O . LYS B 1 259 ? -21.033 -42.689 40.385 1.00 44.34 251 LYS B O 1
ATOM 4380 N N . GLU B 1 260 ? -23.114 -42.162 41.087 1.00 41.64 252 GLU B N 1
ATOM 4381 C CA . GLU B 1 260 ? -23.599 -43.538 41.105 1.00 44.32 252 GLU B CA 1
ATOM 4382 C C . GLU B 1 260 ? -24.065 -44.011 39.737 1.00 43.02 252 GLU B C 1
ATOM 4383 O O . GLU B 1 260 ? -24.086 -45.209 39.457 1.00 45.70 252 GLU B O 1
ATOM 4389 N N . ASN B 1 261 ? -24.448 -43.070 38.886 1.00 40.66 253 ASN B N 1
ATOM 4390 C CA . ASN B 1 261 ? -24.657 -43.396 37.488 1.00 41.22 253 ASN B CA 1
ATOM 4391 C C . ASN B 1 261 ? -23.362 -43.124 36.732 1.00 46.09 253 ASN B C 1
ATOM 4392 O O . ASN B 1 261 ? -22.294 -43.027 37.341 1.00 48.45 253 ASN B O 1
ATOM 4397 N N . GLY B 1 262 ? -23.430 -43.004 35.416 1.00 45.50 254 GLY B N 1
ATOM 4398 C CA . GLY B 1 262 ? -22.198 -42.927 34.647 1.00 45.50 254 GLY B CA 1
ATOM 4399 C C . GLY B 1 262 ? -21.396 -41.634 34.726 1.00 37.47 254 GLY B C 1
ATOM 4400 O O . GLY B 1 262 ? -20.358 -41.524 34.079 1.00 37.99 254 GLY B O 1
ATOM 4401 N N . PHE B 1 263 ? -21.834 -40.670 35.532 1.00 33.98 255 PHE B N 1
ATOM 4402 C CA . PHE B 1 263 ? -21.401 -39.287 35.310 1.00 33.75 255 PHE B CA 1
ATOM 4403 C C . PHE B 1 263 ? -20.260 -38.735 36.175 1.00 31.54 255 PHE B C 1
ATOM 4404 O O . PHE B 1 263 ? -20.490 -38.084 37.189 1.00 34.56 255 PHE B O 1
ATOM 4412 N N . GLY B 1 264 ? -19.033 -38.983 35.735 1.00 27.93 256 GLY B N 1
ATOM 4413 C CA . GLY B 1 264 ? -17.867 -38.345 36.311 1.00 29.18 256 GLY B CA 1
ATOM 4414 C C . GLY B 1 264 ? -17.490 -37.094 35.538 1.00 27.59 256 GLY B C 1
ATOM 4415 O O . GLY B 1 264 ? -18.184 -36.699 34.596 1.00 23.78 256 GLY B O 1
ATOM 4416 N N . GLU B 1 265 ? -16.385 -36.471 35.940 1.00 23.91 257 GLU B N 1
ATOM 4417 C CA . GLU B 1 265 ? -15.871 -35.285 35.265 1.00 23.62 257 GLU B CA 1
ATOM 4418 C C . GLU B 1 265 ? -15.743 -35.470 33.754 1.00 23.50 257 GLU B C 1
ATOM 4419 O O . GLU B 1 265 ? -16.147 -34.600 32.978 1.00 24.83 257 GLU B O 1
ATOM 4425 N N . ALA B 1 266 ? -15.158 -36.591 33.340 1.00 21.39 258 ALA B N 1
ATOM 4426 C CA . ALA B 1 266 ? -14.900 -36.826 31.922 1.00 24.76 258 ALA B CA 1
ATOM 4427 C C . ALA B 1 266 ? -16.204 -36.920 31.140 1.00 24.11 258 ALA B C 1
ATOM 4428 O O . ALA B 1 266 ? -16.340 -36.345 30.052 1.00 21.99 258 ALA B O 1
ATOM 4430 N N . GLU B 1 267 ? -17.162 -37.648 31.704 1.00 24.01 259 GLU B N 1
ATOM 4431 C CA . GLU B 1 267 ? -18.447 -37.837 31.051 1.00 24.21 259 GLU B CA 1
ATOM 4432 C C . GLU B 1 267 ? -19.206 -36.514 30.955 1.00 22.66 259 GLU B C 1
ATOM 4433 O O . GLU B 1 267 ? -19.861 -36.234 29.949 1.00 20.85 259 GLU B O 1
ATOM 4439 N N . LEU B 1 268 ? -19.096 -35.688 31.987 1.00 20.88 260 LEU B N 1
ATOM 4440 C CA . LEU B 1 268 ? -19.796 -34.407 31.985 1.00 21.22 260 LEU B CA 1
ATOM 4441 C C . LEU B 1 268 ? -19.151 -33.378 31.045 1.00 22.55 260 LEU B C 1
ATOM 4442 O O . LEU B 1 268 ? -19.853 -32.573 30.431 1.00 19.86 260 LEU B O 1
ATOM 4447 N N . GLU B 1 269 ? -17.825 -33.398 30.923 1.00 20.98 261 GLU B N 1
ATOM 4448 C CA . GLU B 1 269 ? -17.168 -32.464 30.006 1.00 21.55 261 GLU B CA 1
ATOM 4449 C C . GLU B 1 269 ? -17.529 -32.834 28.570 1.00 19.24 261 GLU B C 1
ATOM 4450 O O . GLU B 1 269 ? -17.808 -31.971 27.737 1.00 18.56 261 GLU B O 1
ATOM 4456 N N . THR B 1 270 ? -17.526 -34.129 28.291 1.00 19.95 262 THR B N 1
ATOM 4457 C CA . THR B 1 270 ? -17.999 -34.639 27.015 1.00 20.84 262 THR B CA 1
ATOM 4458 C C . THR B 1 270 ? -19.452 -34.229 26.772 1.00 20.66 262 THR B C 1
ATOM 4459 O O . THR B 1 270 ? -19.801 -33.748 25.701 1.00 20.89 262 THR B O 1
ATOM 4463 N N . LEU B 1 271 ? -20.295 -34.441 27.774 1.00 19.76 263 LEU B N 1
ATOM 4464 C CA . LEU B 1 271 ? -21.704 -34.078 27.680 1.00 20.10 263 LEU B CA 1
ATOM 4465 C C . LEU B 1 271 ? -21.868 -32.585 27.412 1.00 19.94 263 LEU B C 1
ATOM 4466 O O . LEU B 1 271 ? -22.783 -32.184 26.711 1.00 21.18 263 LEU B O 1
ATOM 4471 N N . ALA B 1 272 ? -20.984 -31.759 27.970 1.00 18.34 264 ALA B N 1
ATOM 4472 C CA . ALA B 1 272 ? -21.068 -30.321 27.736 1.00 19.70 264 ALA B CA 1
ATOM 4473 C C . ALA B 1 272 ? -20.865 -29.988 26.251 1.00 21.12 264 ALA B C 1
ATOM 4474 O O . ALA B 1 272 ? -21.576 -29.146 25.697 1.00 18.17 264 ALA B O 1
ATOM 4476 N N . TYR B 1 273 ? -19.895 -30.646 25.610 1.00 17.98 265 TYR B N 1
ATOM 4477 C CA . TYR B 1 273 ? -19.698 -30.469 24.171 1.00 18.03 265 TYR B CA 1
ATOM 4478 C C . TYR B 1 273 ? -20.858 -31.053 23.360 1.00 17.75 265 TYR B C 1
ATOM 4479 O O . TYR B 1 273 ? -21.327 -30.422 22.410 1.00 19.66 265 TYR B O 1
ATOM 4488 N N . GLU B 1 274 ? -21.325 -32.247 23.718 1.00 17.31 266 GLU B N 1
ATOM 4489 C CA . GLU B 1 274 ? -22.389 -32.868 22.938 1.00 19.71 266 GLU B CA 1
ATOM 4490 C C . GLU B 1 274 ? -23.704 -32.077 23.059 1.00 20.20 266 GLU B C 1
ATOM 4491 O O . GLU B 1 274 ? -24.472 -31.993 22.098 1.00 18.13 266 GLU B O 1
ATOM 4497 N N . PHE B 1 275 ? -23.953 -31.493 24.232 1.00 18.68 267 PHE B N 1
ATOM 4498 C CA . PHE B 1 275 ? -25.089 -30.579 24.409 1.00 20.00 267 PHE B CA 1
ATOM 4499 C C . PHE B 1 275 ? -24.955 -29.328 23.537 1.00 18.54 267 PHE B C 1
ATOM 4500 O O . PHE B 1 275 ? -25.926 -28.879 22.936 1.00 20.22 267 PHE B O 1
ATOM 4508 N N . ALA B 1 276 ? -23.755 -28.756 23.486 1.00 19.17 268 ALA B N 1
ATOM 4509 C CA . ALA B 1 276 ? -23.506 -27.596 22.634 1.00 17.32 268 ALA B CA 1
ATOM 4510 C C . ALA B 1 276 ? -23.826 -27.920 21.164 1.00 19.75 268 ALA B C 1
ATOM 4511 O O . ALA B 1 276 ? -24.516 -27.162 20.469 1.00 18.98 268 ALA B O 1
ATOM 4513 N N . VAL B 1 277 ? -23.336 -29.063 20.697 1.00 17.82 269 VAL B N 1
ATOM 4514 C CA . VAL B 1 277 ? -23.627 -29.504 19.341 1.00 19.47 269 VAL B CA 1
ATOM 4515 C C . VAL B 1 277 ? -25.125 -29.719 19.111 1.00 19.61 269 VAL B C 1
ATOM 4516 O O . VAL B 1 277 ? -25.678 -29.292 18.097 1.00 17.43 269 VAL B O 1
ATOM 4520 N N . HIS B 1 278 ? -25.767 -30.403 20.053 1.00 17.89 270 HIS B N 1
ATOM 4521 C CA . HIS B 1 278 ? -27.195 -30.711 19.971 1.00 20.22 270 HIS B CA 1
ATOM 4522 C C . HIS B 1 278 ? -28.037 -29.435 19.883 1.00 19.71 270 HIS B C 1
ATOM 4523 O O . HIS B 1 278 ? -28.882 -29.282 18.989 1.00 19.33 270 HIS B O 1
ATOM 4530 N N . ASP B 1 279 ? -27.792 -28.530 20.824 1.00 20.46 271 ASP B N 1
ATOM 4531 C CA . ASP B 1 279 ? -28.440 -27.227 20.894 1.00 20.15 271 ASP B CA 1
ATOM 4532 C C . ASP B 1 279 ? -28.274 -26.439 19.590 1.00 21.77 271 ASP B C 1
ATOM 4533 O O . ASP B 1 279 ? -29.245 -25.923 19.042 1.00 22.01 271 ASP B O 1
ATOM 4546 N N . CYS B 1 281 ? -27.479 -27.500 16.544 1.00 16.34 273 CYS B N 1
ATOM 4547 C CA . CYS B 1 281 ? -28.126 -28.177 15.428 1.00 18.94 273 CYS B CA 1
ATOM 4548 C C . CYS B 1 281 ? -29.653 -28.010 15.445 1.00 20.67 273 CYS B C 1
ATOM 4549 O O . CYS B 1 281 ? -30.250 -27.576 14.454 1.00 19.96 273 CYS B O 1
ATOM 4552 N N . GLU B 1 282 ? -30.289 -28.357 16.557 1.00 20.19 274 GLU B N 1
ATOM 4553 C CA . GLU B 1 282 ? -31.750 -28.397 16.582 1.00 19.16 274 GLU B CA 1
ATOM 4554 C C . GLU B 1 282 ? -32.360 -27.001 16.452 1.00 19.07 274 GLU B C 1
ATOM 4555 O O . GLU B 1 282 ? -33.373 -26.815 15.771 1.00 19.48 274 GLU B O 1
ATOM 4561 N N . PHE B 1 283 ? -31.744 -26.008 17.083 1.00 20.53 275 PHE B N 1
ATOM 4562 C CA . PHE B 1 283 ? -32.347 -24.678 17.081 1.00 21.54 275 PHE B CA 1
ATOM 4563 C C . PHE B 1 283 ? -32.130 -23.941 15.766 1.00 24.56 275 PHE B C 1
ATOM 4564 O O . PHE B 1 283 ? -33.046 -23.290 15.254 1.00 21.00 275 PHE B O 1
ATOM 4572 N N . ASN B 1 284 ? -30.933 -24.046 15.201 1.00 18.01 276 ASN B N 1
ATOM 4573 C CA . ASN B 1 284 ? -30.740 -23.503 13.862 1.00 22.29 276 ASN B CA 1
ATOM 4574 C C . ASN B 1 284 ? -31.606 -24.226 12.845 1.00 22.12 276 ASN B C 1
ATOM 4575 O O . ASN B 1 284 ? -32.161 -23.604 11.932 1.00 24.84 276 ASN B O 1
ATOM 4580 N N . HIS B 1 285 ? -31.734 -25.538 13.000 1.00 19.20 277 HIS B N 1
ATOM 4581 C CA . HIS B 1 285 ? -32.576 -26.293 12.081 1.00 23.00 277 HIS B CA 1
ATOM 4582 C C . HIS B 1 285 ? -34.037 -25.839 12.210 1.00 24.14 277 HIS B C 1
ATOM 4583 O O . HIS B 1 285 ? -34.698 -25.573 11.210 1.00 23.64 277 HIS B O 1
ATOM 4590 N N . LEU B 1 286 ? -34.531 -25.741 13.440 1.00 20.05 278 LEU B N 1
ATOM 4591 C CA . LEU B 1 286 ? -35.887 -25.241 13.673 1.00 23.73 278 LEU B CA 1
ATOM 4592 C C . LEU B 1 286 ? -36.084 -23.884 13.003 1.00 22.97 278 LEU B C 1
ATOM 4593 O O . LEU B 1 286 ? -37.117 -23.624 12.372 1.00 21.39 278 LEU B O 1
ATOM 4598 N N . ALA B 1 287 ? -35.090 -23.017 13.139 1.00 22.10 279 ALA B N 1
ATOM 4599 C CA . ALA B 1 287 ? -35.168 -21.699 12.532 1.00 23.22 279 ALA B CA 1
ATOM 4600 C C . ALA B 1 287 ? -35.332 -21.795 11.010 1.00 25.31 279 ALA B C 1
ATOM 4601 O O . ALA B 1 287 ? -35.929 -20.918 10.399 1.00 27.52 279 ALA B O 1
ATOM 4603 N N . SER B 1 288 ? -34.817 -22.868 10.408 1.00 21.57 280 SER B N 1
ATOM 4604 C CA . SER B 1 288 ? -34.831 -22.992 8.954 1.00 26.66 280 SER B CA 1
ATOM 4605 C C . SER B 1 288 ? -36.220 -23.291 8.374 1.00 25.09 280 SER B C 1
ATOM 4606 O O . SER B 1 288 ? -36.452 -23.042 7.196 1.00 25.75 280 SER B O 1
ATOM 4609 N N . PHE B 1 289 ? -37.142 -23.816 9.180 1.00 25.20 281 PHE B N 1
ATOM 4610 C CA . PHE B 1 289 ? -38.469 -24.162 8.646 1.00 23.79 281 PHE B CA 1
ATOM 4611 C C . PHE B 1 289 ? -39.673 -23.649 9.444 1.00 25.86 281 PHE B C 1
ATOM 4612 O O . PHE B 1 289 ? -40.806 -23.652 8.928 1.00 24.40 281 PHE B O 1
ATOM 4620 N N . LEU B 1 290 ? -39.444 -23.219 10.682 1.00 23.13 282 LEU B N 1
ATOM 4621 C CA . LEU B 1 290 ? -40.561 -22.872 11.580 1.00 24.91 282 LEU B CA 1
ATOM 4622 C C . LEU B 1 290 ? -41.571 -21.883 10.977 1.00 22.80 282 LEU B C 1
ATOM 4623 O O . LEU B 1 290 ? -42.771 -22.116 11.046 1.00 22.83 282 LEU B O 1
ATOM 4628 N N . PRO B 1 291 ? -41.090 -20.765 10.410 1.00 23.91 283 PRO B N 1
ATOM 4629 C CA . PRO B 1 291 ? -42.050 -19.821 9.819 1.00 24.96 283 PRO B CA 1
ATOM 4630 C C . PRO B 1 291 ? -42.897 -20.443 8.710 1.00 27.61 283 PRO B C 1
ATOM 4631 O O . PRO B 1 291 ? -44.099 -20.164 8.652 1.00 26.24 283 PRO B O 1
ATOM 4635 N N . ASP B 1 292 ? -42.295 -21.269 7.853 1.00 25.63 284 ASP B N 1
ATOM 4636 C CA . ASP B 1 292 ? -43.054 -21.952 6.802 1.00 24.24 284 ASP B CA 1
ATOM 4637 C C . ASP B 1 292 ? -44.067 -22.909 7.423 1.00 26.63 284 ASP B C 1
ATOM 4638 O O . ASP B 1 292 ? -45.242 -22.937 7.038 1.00 26.60 284 ASP B O 1
ATOM 4643 N N . LEU B 1 293 ? -43.602 -23.690 8.389 1.00 23.69 285 LEU B N 1
ATOM 4644 C CA . LEU B 1 293 ? -44.452 -24.622 9.106 1.00 25.55 285 LEU B CA 1
ATOM 4645 C C . LEU B 1 293 ? -45.629 -23.890 9.741 1.00 27.19 285 LEU B C 1
ATOM 4646 O O . LEU B 1 293 ? -46.775 -24.348 9.673 1.00 24.53 285 LEU B O 1
ATOM 4651 N N . TYR B 1 294 ? -45.332 -22.756 10.364 1.00 23.72 286 TYR B N 1
ATOM 4652 C CA . TYR B 1 294 ? -46.349 -21.963 11.043 1.00 27.11 286 TYR B CA 1
ATOM 4653 C C . TYR B 1 294 ? -47.425 -21.419 10.082 1.00 27.67 286 TYR B C 1
ATOM 4654 O O . TYR B 1 294 ? -48.620 -21.482 10.386 1.00 25.57 286 TYR B O 1
ATOM 4663 N N . ARG B 1 295 ? -46.994 -20.882 8.941 1.00 26.62 287 ARG B N 1
ATOM 4664 C CA . ARG B 1 295 ? -47.915 -20.360 7.922 1.00 27.34 287 ARG B CA 1
ATOM 4665 C C . ARG B 1 295 ? -48.947 -21.394 7.499 1.00 32.89 287 ARG B C 1
ATOM 4666 O O . ARG B 1 295 ? -50.111 -21.067 7.219 1.00 27.40 287 ARG B O 1
ATOM 4674 N N . GLU B 1 296 ? -48.522 -22.650 7.471 1.00 30.34 288 GLU B N 1
ATOM 4675 C CA . GLU B 1 296 ? -49.372 -23.732 6.995 1.00 31.33 288 GLU B CA 1
ATOM 4676 C C . GLU B 1 296 ? -50.151 -24.440 8.109 1.00 32.88 288 GLU B C 1
ATOM 4677 O O . GLU B 1 296 ? -51.316 -24.814 7.933 1.00 30.15 288 GLU B O 1
ATOM 4683 N N . PHE B 1 297 ? -49.523 -24.617 9.264 1.00 29.91 289 PHE B N 1
ATOM 4684 C CA . PHE B 1 297 ? -50.126 -25.448 10.301 1.00 28.10 289 PHE B CA 1
ATOM 4685 C C . PHE B 1 297 ? -50.513 -24.689 11.566 1.00 29.83 289 PHE B C 1
ATOM 4686 O O . PHE B 1 297 ? -51.168 -25.246 12.443 1.00 27.86 289 PHE B O 1
ATOM 4694 N N . GLY B 1 298 ? -50.113 -23.427 11.658 1.00 31.08 290 GLY B N 1
ATOM 4695 C CA . GLY B 1 298 ? -50.256 -22.674 12.893 1.00 28.42 290 GLY B CA 1
ATOM 4696 C C . GLY B 1 298 ? -51.656 -22.161 13.170 1.00 34.89 290 GLY B C 1
ATOM 4697 O O . GLY B 1 298 ? -52.552 -22.278 12.335 1.00 38.18 290 GLY B O 1
ATOM 4698 N N . THR B 1 299 ? -51.847 -21.601 14.361 1.00 38.29 291 THR B N 1
ATOM 4699 C CA . THR B 1 299 ? -53.115 -20.978 14.726 1.00 41.51 291 THR B CA 1
ATOM 4700 C C . THR B 1 299 ? -52.855 -19.701 15.518 1.00 36.33 291 THR B C 1
ATOM 4701 O O . THR B 1 299 ? -52.012 -19.690 16.420 1.00 41.06 291 THR B O 1
#

Secondary structure (DSSP, 8-state):
------------HHHHHHHHHHTTSTTGGG-------HHHHHHTSS---GGG---SSHHHHHGGG-TT----S--EE--S---EEEEEE--TT-----HHHHHHGGG-HHHHHHH-TTTEEE--BS-HHHHT-TTS-HHHHHTT--EEEEE-BTTB--EEE-B--TGGGT--HHHHHHTT--EE--B--BTTSTTS--B--EEE---TT--EEEEEEBS------STTGGGHHHHHHHTT--HHHHHHHHHHHHHH--HHHHHHHHHHHHHHHH--/------------HHHHHHHHHHTTSTTGGG-------HHHHHTTSS---GGG---SSHHHHGGGGSTT----S--EEPPS---EEEEEE--TT-----HHHHHHGGG-HHHHHHH-TTTEEE--BS-TGGGG-TTS-HHHHHTT--EEEEE-BTTB--EEE-B--GGGGT--HHHHHHHT--EE--B--BTTSTTS--B--EEE---TT--EEEEEEBS------STTGGGHHHHHHHTT--HHHHHHHHHHHHHH--HHHHHHHHHHHHHHHH--

Radius of gyration: 26.38 Å; Cα contacts (8 Å, |Δi|>4): 1042; chains: 2; bounding box: 78×64×63 Å

GO terms:
  GO:0016787 hydrolase activity (F, IDA)

Foldseek 3Di:
DAAKDDDADPLVVLLVVLLVVCVPPPCNVLQDDIDDHPVAVVQLPPDAPPVPFADLALVRVQVCLDLPDDWDAWGWAFDPQTIKIWHKDFQFPADPVCLVLVLPQLVDQSSVCSLPSRWWGHKHWPCNVLSPDPVDDSCRSQAQIWIWTWTDLRNDTTATWGFHDPVLSNHDPVSNVVSVWPDWRWTWGGPVDRQATQKTTWTHDADPRHMIIDMIGGAGHPSCSRPNPVCRNVVCVVPPHDRVNNRVSNSSVRVVVSSVNSCSVCVVVCCVVPVD/DAAKDDDADPLVVQLVVLLVVCVPPPCSVLQDDIDDHPVAVVQLPPAADVVPFFDLALVGVQVCLDDPDDWDAWGWAADPQGTKIWHKDFQFPADPLCLQLVLPQQPDQSSVCSLPSRWWGHKHWPCNVLSVDPVDDSCRSQAPTWIWTWTDQRNDTTDTWGFHDPVLSNHDPVSPVVSVFPDWRWTWDGPVCVQATQKTTWTHDADPRGMIIDMIGGAGDPSCSRGNPNCRNVVLVVPDHDSVNNRVSNSSVRVVCSSVVSCSVCVVVCCVPPND

Solvent-accessible surface area: 23953 Å² total

Organism: Pseudomonas fluorescens (strain ATCC BAA-477 / NRRL B-23932 / Pf-5) (NCBI:txid220664)

InterPro domains:
  IPR041526 DAPG hydrolase, PhiG domain [PF18089] (63-287)

=== Feature glossary ===
Reading guide. The protein is described through the following features:

Foldseek 3Di. A 3Di character summarizes, for each residue, the relative orientation of the Cα frame of its nearest spatial neighbor. Because it encodes fold topology rather than chemistry, 3Di alignments detect remote structural similarity that sequence alignment misses.

Contact-map, Ramachandran, and PAE plots. Plot images: a contact map (which residues are close in 3D, as an N×N binary image), a Ramachandran scatter (backbone torsion angles, revealing secondary-structure composition at a glance), and — for AlphaFold structures — a PAE heatmap (pairwise prediction confidence).

Radius of gyration, Cα contacts, bounding box. Radius of gyration (Rg) is the root-mean-square distance of Cα atoms from their centroid — a single number for overall size and compactness. A globular domain of N residues has Rg ≈ 2.2·N^0.38 Å; an extended or disordered chain has a much larger Rg. The Cα contact count is the number of residue pairs whose Cα atoms are within 8 Å and are more than four positions apart in sequence — a standard proxy for tertiary packing density. The bounding box is the smallest axis-aligned box enclosing all Cα atoms.

Secondary structure (8-state, DSSP). Eight-state secondary structure (DSSP): H is the canonical α-helix, G the tighter 3₁₀-helix, I the wider π-helix; E/B are β-structure, T and S are turns and bends, and '-' is everything else. DSSP derives these from the pattern of main-chain N–H···O=C hydrogen bonds, not from the sequence.

B-factor. B-factor (Debye–Waller factor) reflects atomic displacement in the crystal lattice. It is an experimental observable (units Å²), not a prediction; low values mean the atom is pinned down, high values mean it moves or is heterogeneous across the crystal.

pLDDT. pLDDT is the predicted lDDT-Cα score: AlphaFold's confidence that the local environment of each residue (all inter-atomic distances within 15 Å) is correctly placed. It is a per-residue number between 0 and 100, with higher meaning more reliable.

Nearest PDB structures. Nearest PDB neighbors are the top structural matches found by Foldseek when searching this structure against the entire Protein Data Bank. Each hit reports a TM-score (0 to 1; >0.5 almost always implies the same fold) and an E-value. These are *structural* homologs — they may share no detectable sequence similarity.

Solvent-accessible surface area. Accessible surface area quantifies burial. A residue with SASA near zero is packed into the hydrophobic core; one with SASA >100 Å² sits on the surface. Computed here via the Shrake–Rupley numerical algorithm with a 1.4 Å probe.

Rendered structure images. Structure images are PyMOL renders from six orthogonal camera directions. Cartoon representation draws helices as coils and strands as arrows; sticks shows the backbone as bonds; surface shows the solvent-excluded envelope. Rainbow coloring maps sequence position to hue (blue→red, N→C); chain coloring assigns a distinct color per polypeptide.

Backbone torsions (φ/ψ). φ (phi) and ψ (psi) are the two rotatable backbone dihedrals per residue: φ is the C(i-1)–N–Cα–C torsion, ψ is the N–Cα–C–N(i+1) torsion, both in degrees on (−180°, 180°]. α-helical residues cluster near (−60°, −45°); β-strand residues near (−120°, +130°). A Ramachandran plot is simply a scatter of (φ, ψ) for every residue.

Predicted aligned error. Predicted Aligned Error (PAE) is an AlphaFold confidence matrix: entry (i, j) is the expected error in the position of residue j, in ångströms, when the prediction is superimposed on the true structure at residue i. Low PAE within a block of residues means that block is internally rigid and well-predicted; high PAE between two blocks means their relative placement is uncertain even if each block individually is confident.

mmCIF coordinates. Structure coordinates are given as an mmCIF _atom_site loop: one row per atom with element, residue name, chain id, sequence number, and x/y/z position in Å. Only the four main-chain atoms per residue are included here; side chains are omitted to keep the record compact.

InterPro / GO / CATH / organism. Database cross-references. InterPro integrates a dozen domain/family signature databases into unified entries with residue-range hits. GO terms attach function/process/location labels with evidence codes. CATH codes position the fold in a four-level structural taxonomy. Organism is the NCBI-taxonomy species name.

Secondary structure (3-state, P-SEA). SS3 is a coarse helix/strand/coil call (letters a/b/c) made by the P-SEA algorithm from inter-Cα distances and dihedrals. It is less detailed than DSSP but needs only Cα positions.

Sequence. Sequence gives the chain of amino acids in standard one-letter code (A=alanine, C=cysteine, …, Y=tyrosine), read N→C. It is the only feature that is directly encoded by the gene; all structural features are derived from the folded form of this sequence.